Protein AF-0000000083658016 (afdb_homodimer)

Sequence (386 aa):
SELGPEDTSKNIVEIIFHSSWLKKQSPVCKIDRILKVHNTQKTITKFEEYRDSIKAKATNLSKKHPRCIADGNELLRFHCTTFVCSLGLNGSSNLCNSTSQCNVCSIIKHGFKLSGGDGILTTATSGKAHDKASSVLEVSGCESDERRAMLVCRVIAGRVKKNMEGGSNGVEECDSVSAGDVGAYSNLDELYVSELGPEDTSKNIVEIIFHSSWLKKQSPVCKIDRILKVHNTQKTITKFEEYRDSIKAKATNLSKKHPRCIADGNELLRFHCTTFVCSLGLNGSSNLCNSTSQCNVCSIIKHGFKLSGGDGILTTATSGKAHDKASSVLEVSGCESDERRAMLVCRVIAGRVKKNMEGGSNGVEECDSVSAGDVGAYSNLDELYV

Solvent-accessible surface area (backbone atoms only — not comparable to full-atom values): 21891 Å² total; per-residue (Å²): 74,75,57,50,93,84,36,65,46,45,54,52,51,52,32,56,42,61,63,29,27,82,63,83,61,73,72,60,87,78,81,89,80,52,69,50,83,83,73,51,70,67,57,51,50,52,51,51,51,50,32,51,51,38,18,54,53,33,65,71,40,88,72,78,44,46,52,19,47,71,57,6,32,42,39,72,29,19,38,36,47,40,42,72,72,63,61,59,50,94,74,34,69,62,73,68,86,55,45,89,73,14,49,52,43,25,33,74,76,68,41,83,70,71,66,89,80,64,36,46,72,31,15,61,24,42,34,57,18,48,51,54,35,50,53,52,33,58,73,67,65,49,66,91,80,63,47,71,45,78,41,81,38,84,38,67,35,37,49,68,37,63,58,81,62,69,75,71,73,82,85,68,86,56,54,19,38,27,46,75,69,78,55,100,46,62,89,60,30,28,35,22,68,74,75,56,49,92,84,35,66,49,46,55,52,50,51,33,54,43,62,63,29,27,81,63,83,61,75,73,59,88,77,82,88,77,54,69,49,82,80,72,51,69,66,58,52,50,52,52,53,51,50,33,51,51,38,18,54,52,32,64,72,38,87,70,77,42,47,52,18,48,72,57,6,33,41,38,73,29,19,37,35,47,37,42,74,72,62,62,61,49,94,74,34,67,63,74,67,87,54,45,88,74,15,50,49,45,24,32,72,74,69,41,83,72,71,65,89,81,63,38,46,72,32,15,60,26,41,33,57,17,47,51,54,35,49,53,52,34,60,74,67,66,50,67,92,79,62,47,70,47,77,42,81,39,83,40,68,34,36,48,69,36,63,59,81,63,69,73,69,71,81,85,66,87,56,56,20,39,27,46,73,68,78,54,100,47,61,89,58,29,28,36,23,69

Organism: NCBI:txid97028

pLDDT: mean 83.49, std 14.96, range [39.44, 97.88]

Foldseek 3Di:
DWDDPPDPVVVVVVCQQQVQLLDPDPPGDDDPTDDDQDADPVVVVVVQVVLVVLLVVQVPDPDHDPCSVVGLVKDKWKAKEFADDCDPPPHDPDADDPLVRGVVSVCSVPNDDDDPPQADKTFSGNNVNVVVRVVVCVVVVHDPPTHMDMDTDIDNQRFEAEPPPPDPDDPPDGDKYAYDDCPSDHGRRMIGD/DWDDPPDPVVVVVVCQQQVQLLDPDPPGDDDPTDDDQDADPVVVVVVQVVLVVLLVVQVPDPDHDVCSVVGLVKDKWKAKEFADDCDPPPHDPDADDPLVRGVVSVCSVPNDDDDPPQADKTFSGNNVNVVVRVVVCVVVVHDPPTHMDMDTDIDNQRFEDEPPPPDPDDPPDGDKYAYDDCPSDHGRGMIGD

Radius of gyration: 21.98 Å; Cα contacts (8 Å, |Δi|>4): 604; chains: 2; bounding box: 58×62×52 Å

Nearest PDB structures (foldseek):
  5aeh-assembly1_A  TM=6.942E-01  e=2.282E-05  Homo sapiens
  7pox-assembly2_BBB  TM=7.183E-01  e=1.332E-04  Homo sapiens
  6shc-assembly1_A-2  TM=4.450E-01  e=8.343E+00  Homo sapiens
  2hz6-assembly1_A-2  TM=3.873E-01  e=6.424E+00  Homo sapiens
  5aeh-assembly1_A  TM=6.942E-01  e=1.751E-05  Homo sapiens

Structure (mmCIF, N/CA/C/O backbone):
data_AF-0000000083658016-model_v1
#
loop_
_entity.id
_entity.type
_entity.pdbx_description
1 polymer 'C2H2 zinc finger protein'
#
loop_
_atom_site.group_PDB
_atom_site.id
_atom_site.type_symbol
_atom_site.label_atom_id
_atom_site.label_alt_id
_atom_site.label_comp_id
_atom_site.label_asym_id
_atom_site.label_entity_id
_atom_site.label_seq_id
_atom_site.pdbx_PDB_ins_code
_atom_site.Cartn_x
_atom_site.Cartn_y
_atom_site.Cartn_z
_atom_site.occupancy
_atom_site.B_iso_or_equiv
_atom_site.auth_seq_id
_atom_site.auth_comp_id
_atom_site.auth_asym_id
_atom_site.auth_atom_id
_atom_site.pdbx_PDB_model_num
ATOM 1 N N . SER A 1 1 ? 0.602 -4.059 -20.188 1 93.69 1 SER A N 1
ATOM 2 C CA . SER A 1 1 ? 1.476 -2.98 -20.641 1 93.69 1 SER A CA 1
ATOM 3 C C . SER A 1 1 ? 2.488 -2.602 -19.562 1 93.69 1 SER A C 1
ATOM 5 O O . SER A 1 1 ? 2.174 -2.623 -18.375 1 93.69 1 SER A O 1
ATOM 7 N N . GLU A 1 2 ? 3.658 -2.24 -20.016 1 93.88 2 GLU A N 1
ATOM 8 C CA . GLU A 1 2 ? 4.699 -1.854 -19.078 1 93.88 2 GLU A CA 1
ATOM 9 C C . GLU A 1 2 ? 4.48 -0.433 -18.562 1 93.88 2 GLU A C 1
ATOM 11 O O . GLU A 1 2 ? 4.148 0.467 -19.344 1 93.88 2 GLU A O 1
ATOM 16 N N . LEU A 1 3 ? 4.566 -0.268 -17.219 1 93.75 3 LEU A N 1
ATOM 17 C CA . LEU A 1 3 ? 4.441 1.057 -16.625 1 93.75 3 LEU A CA 1
ATOM 18 C C . LEU A 1 3 ? 5.75 1.835 -16.75 1 93.75 3 LEU A C 1
ATOM 20 O O . LEU A 1 3 ? 6.824 1.304 -16.453 1 93.75 3 LEU A O 1
ATOM 24 N N . GLY A 1 4 ? 5.613 3.074 -17.172 1 91.62 4 GLY A N 1
ATOM 25 C CA . GLY A 1 4 ? 6.785 3.922 -17.328 1 91.62 4 GLY A CA 1
ATOM 26 C C . GLY A 1 4 ? 7.129 4.691 -16.062 1 91.62 4 GLY A C 1
ATOM 27 O O . GLY A 1 4 ? 6.363 4.691 -15.102 1 91.62 4 GLY A O 1
ATOM 28 N N . PRO A 1 5 ? 8.273 5.344 -16.078 1 87.62 5 PRO A N 1
ATOM 29 C CA . PRO A 1 5 ? 8.742 6.074 -14.906 1 87.62 5 PRO A CA 1
ATOM 30 C C . PRO A 1 5 ? 7.801 7.203 -14.5 1 87.62 5 PRO A C 1
ATOM 32 O O . PRO A 1 5 ? 7.801 7.625 -13.336 1 87.62 5 PRO A O 1
ATOM 35 N N . GLU A 1 6 ? 6.973 7.645 -15.359 1 86.62 6 GLU A N 1
ATOM 36 C CA . GLU A 1 6 ? 6.082 8.766 -15.07 1 86.62 6 GLU A CA 1
ATOM 37 C C . GLU A 1 6 ? 4.762 8.289 -14.469 1 86.62 6 GLU A C 1
ATOM 39 O O . GLU A 1 6 ? 3.959 9.102 -14 1 86.62 6 GLU A O 1
ATOM 44 N N . ASP A 1 7 ? 4.578 7.027 -14.516 1 89.69 7 ASP A N 1
ATOM 45 C CA . ASP A 1 7 ? 3.326 6.473 -14.008 1 89.69 7 ASP A CA 1
ATOM 46 C C . ASP A 1 7 ? 3.32 6.43 -12.484 1 89.69 7 ASP A C 1
ATOM 48 O O . ASP A 1 7 ? 4.195 5.82 -11.875 1 89.69 7 ASP A O 1
ATOM 52 N N . THR A 1 8 ? 2.314 6.992 -11.906 1 90.38 8 THR A N 1
ATOM 53 C CA . THR A 1 8 ? 2.164 7.039 -10.453 1 90.38 8 THR A CA 1
ATOM 54 C C . THR A 1 8 ? 2.021 5.633 -9.883 1 90.38 8 THR A C 1
ATOM 56 O O . THR A 1 8 ? 2.557 5.336 -8.812 1 90.38 8 THR A O 1
ATOM 59 N N . SER A 1 9 ? 1.348 4.852 -10.617 1 93 9 SER A N 1
ATOM 60 C CA . SER A 1 9 ? 1.136 3.486 -10.148 1 93 9 SER A CA 1
ATOM 61 C C . SER A 1 9 ? 2.457 2.732 -10.023 1 93 9 SER A C 1
ATOM 63 O O . SER A 1 9 ? 2.627 1.913 -9.125 1 93 9 SER A O 1
ATOM 65 N N . LYS A 1 10 ? 3.354 2.996 -10.938 1 94.69 10 LYS A N 1
ATOM 66 C CA . LYS A 1 10 ? 4.652 2.332 -10.875 1 94.69 10 LYS A CA 1
ATOM 67 C C . LYS A 1 10 ? 5.371 2.65 -9.562 1 94.69 10 LYS A C 1
ATOM 69 O O . LYS A 1 10 ? 5.84 1.744 -8.875 1 94.69 10 LYS A O 1
ATOM 74 N N . ASN A 1 11 ? 5.383 3.887 -9.219 1 92.88 11 ASN A N 1
ATOM 75 C CA . ASN A 1 11 ? 6.051 4.324 -8 1 92.88 11 ASN A CA 1
ATOM 76 C C . ASN A 1 11 ? 5.41 3.701 -6.758 1 92.88 11 ASN A C 1
ATOM 78 O O . ASN A 1 11 ? 6.113 3.191 -5.883 1 92.88 11 ASN A O 1
ATOM 82 N N . ILE A 1 12 ? 4.172 3.766 -6.73 1 94.31 12 ILE A N 1
ATOM 83 C CA . ILE A 1 12 ? 3.455 3.264 -5.562 1 94.31 12 ILE A CA 1
ATOM 84 C C . ILE A 1 12 ? 3.717 1.769 -5.402 1 94.31 12 ILE A C 1
ATOM 86 O O . ILE A 1 12 ? 4.031 1.303 -4.305 1 94.31 12 ILE A O 1
ATOM 90 N N . VAL A 1 13 ? 3.625 1.026 -6.473 1 95.31 13 VAL A N 1
ATOM 91 C CA . VAL A 1 13 ? 3.818 -0.419 -6.422 1 95.31 13 VAL A CA 1
ATOM 92 C C . VAL A 1 13 ? 5.254 -0.735 -6.008 1 95.31 13 VAL A C 1
ATOM 94 O O . VAL A 1 13 ? 5.492 -1.65 -5.219 1 95.31 13 VAL A O 1
ATOM 97 N N . GLU A 1 14 ? 6.215 0.01 -6.523 1 95.19 14 GLU A N 1
ATOM 98 C CA . GLU A 1 14 ? 7.613 -0.185 -6.148 1 95.19 14 GLU A CA 1
ATOM 99 C C . GLU A 1 14 ? 7.812 0.01 -4.648 1 95.19 14 GLU A C 1
ATOM 101 O O . GLU A 1 14 ? 8.461 -0.806 -3.99 1 95.19 14 GLU A O 1
ATOM 106 N N . ILE A 1 15 ? 7.25 0.998 -4.141 1 93.12 15 ILE A N 1
ATOM 107 C CA . ILE A 1 15 ? 7.402 1.306 -2.723 1 93.12 15 ILE A CA 1
ATOM 108 C C . ILE A 1 15 ? 6.742 0.215 -1.882 1 93.12 15 ILE A C 1
ATOM 110 O O . ILE A 1 15 ? 7.324 -0.265 -0.907 1 93.12 15 ILE A O 1
ATOM 114 N N . ILE A 1 16 ? 5.559 -0.122 -2.232 1 92.19 16 ILE A N 1
ATOM 115 C CA . ILE A 1 16 ? 4.844 -1.143 -1.476 1 92.19 16 ILE A CA 1
ATOM 116 C C . ILE A 1 16 ? 5.637 -2.447 -1.492 1 92.19 16 ILE A C 1
ATOM 118 O O . ILE A 1 16 ? 5.758 -3.121 -0.466 1 92.19 16 ILE A O 1
ATOM 122 N N . PHE A 1 17 ? 6.148 -2.809 -2.645 1 93 17 PHE A N 1
ATOM 123 C CA . PHE A 1 17 ? 6.941 -4.027 -2.777 1 93 17 PHE A CA 1
ATOM 124 C C . PHE A 1 17 ? 8.156 -3.98 -1.862 1 93 17 PHE A C 1
ATOM 126 O O . PHE A 1 17 ? 8.391 -4.902 -1.076 1 93 17 PHE A O 1
ATOM 133 N N . HIS A 1 18 ? 8.93 -2.934 -1.883 1 91.44 18 HIS A N 1
ATOM 134 C CA . HIS A 1 18 ? 10.172 -2.828 -1.127 1 91.44 18 HIS A CA 1
ATOM 135 C C . HIS A 1 18 ? 9.898 -2.695 0.368 1 91.44 18 HIS A C 1
ATOM 137 O O . HIS A 1 18 ? 10.594 -3.301 1.187 1 91.44 18 HIS A O 1
ATOM 143 N N . SER A 1 19 ? 8.922 -1.98 0.679 1 87.56 19 SER A N 1
ATOM 144 C CA . SER A 1 19 ? 8.633 -1.755 2.092 1 87.56 19 SER A CA 1
ATOM 145 C C . SER A 1 19 ? 8.086 -3.016 2.754 1 87.56 19 SER A C 1
ATOM 147 O O . SER A 1 19 ? 8.156 -3.164 3.975 1 87.56 19 SER A O 1
ATOM 149 N N . SER A 1 20 ? 7.543 -3.898 1.973 1 86.94 20 SER A N 1
ATOM 150 C CA . SER A 1 20 ? 6.973 -5.113 2.549 1 86.94 20 SER A CA 1
ATOM 151 C C . SER A 1 20 ? 7.887 -6.312 2.33 1 86.94 20 SER A C 1
ATOM 153 O O . SER A 1 20 ? 7.52 -7.445 2.639 1 86.94 20 SER A O 1
ATOM 155 N N . TRP A 1 21 ? 9.008 -6.125 1.763 1 86.31 21 TRP A N 1
ATOM 156 C CA . TRP A 1 21 ? 9.961 -7.207 1.552 1 86.31 21 TRP A CA 1
ATOM 157 C C . TRP A 1 21 ? 10.414 -7.801 2.881 1 86.31 21 TRP A C 1
ATOM 159 O O . TRP A 1 21 ? 10.383 -9.023 3.066 1 86.31 21 TRP A O 1
ATOM 169 N N . LEU A 1 22 ? 10.727 -7.059 3.969 1 76.31 22 LEU A N 1
ATOM 170 C CA . LEU A 1 22 ? 11.016 -7.34 5.371 1 76.31 22 LEU A CA 1
ATOM 171 C C . LEU A 1 22 ? 12.164 -8.336 5.5 1 76.31 22 LEU A C 1
ATOM 173 O O . LEU A 1 22 ? 12.547 -8.711 6.609 1 76.31 22 LEU A O 1
ATOM 177 N N . LYS A 1 23 ? 12.641 -8.805 4.391 1 74.38 23 LYS A N 1
ATOM 178 C CA . LYS A 1 23 ? 13.773 -9.727 4.441 1 74.38 23 LYS A CA 1
ATOM 179 C C . LYS A 1 23 ? 15.078 -8.984 4.727 1 74.38 23 LYS A C 1
ATOM 181 O O . LYS A 1 23 ? 15.273 -7.863 4.25 1 74.38 23 LYS A O 1
ATOM 186 N N . LYS A 1 24 ? 15.867 -9.562 5.566 1 65.88 24 LYS A N 1
ATOM 187 C CA . LYS A 1 24 ? 17.094 -8.938 6.039 1 65.88 24 LYS A CA 1
ATOM 188 C C . LYS A 1 24 ? 18.25 -9.172 5.062 1 65.88 24 LYS A C 1
ATOM 190 O O . LYS A 1 24 ? 19.281 -8.508 5.137 1 65.88 24 LYS A O 1
ATOM 195 N N . GLN A 1 25 ? 17.953 -9.977 4.086 1 67.62 25 GLN A N 1
ATOM 196 C CA . GLN A 1 25 ? 19.047 -10.312 3.195 1 67.62 25 GLN A CA 1
ATOM 197 C C . GLN A 1 25 ? 19.391 -9.148 2.273 1 67.62 25 GLN A C 1
ATOM 199 O O . GLN A 1 25 ? 18.516 -8.359 1.908 1 67.62 25 GLN A O 1
ATOM 204 N N . SER A 1 26 ? 20.672 -8.883 2.082 1 68.19 26 SER A N 1
ATOM 205 C CA . SER A 1 26 ? 21.234 -7.906 1.156 1 68.19 26 SER A CA 1
ATOM 206 C C . SER A 1 26 ? 21.828 -8.586 -0.08 1 68.19 26 SER A C 1
ATOM 208 O O . SER A 1 26 ? 22.453 -9.641 0.023 1 68.19 26 SER A O 1
ATOM 210 N N . PRO A 1 27 ? 21.516 -8.039 -1.287 1 75.81 27 PRO A N 1
ATOM 211 C CA . PRO A 1 27 ? 20.734 -6.84 -1.596 1 75.81 27 PRO A CA 1
ATOM 212 C C . PRO A 1 27 ? 19.234 -7.105 -1.618 1 75.81 27 PRO A C 1
ATOM 214 O O . PRO A 1 27 ? 18.812 -8.258 -1.755 1 75.81 27 PRO A O 1
ATOM 217 N N . VAL A 1 28 ? 18.578 -5.98 -1.448 1 81.62 28 VAL A N 1
ATOM 218 C CA . VAL A 1 28 ? 17.125 -6.051 -1.588 1 81.62 28 VAL A CA 1
ATOM 219 C C . VAL A 1 28 ? 16.766 -6.449 -3.018 1 81.62 28 VAL A C 1
ATOM 221 O O . VAL A 1 28 ? 17.438 -6.031 -3.971 1 81.62 28 VAL A O 1
ATOM 224 N N . CYS A 1 29 ? 15.852 -7.223 -3.131 1 86 29 CYS A N 1
ATOM 225 C CA . CYS A 1 29 ? 15.367 -7.648 -4.441 1 86 29 CYS A CA 1
ATOM 226 C C . CYS A 1 29 ? 15.078 -6.445 -5.332 1 86 29 CYS A C 1
ATOM 228 O O . CYS A 1 29 ? 14.406 -5.504 -4.906 1 86 29 CYS A O 1
ATOM 230 N N . LYS A 1 30 ? 15.641 -6.508 -6.496 1 87.94 30 LYS A N 1
ATOM 231 C CA . LYS A 1 30 ? 15.438 -5.422 -7.449 1 87.94 30 LYS A CA 1
ATOM 232 C C . LYS A 1 30 ? 14.289 -5.738 -8.406 1 87.94 30 LYS A C 1
ATOM 234 O O . LYS A 1 30 ? 14.164 -6.867 -8.875 1 87.94 30 LYS A O 1
ATOM 239 N N . ILE A 1 31 ? 13.508 -4.758 -8.672 1 92.62 31 ILE A N 1
ATOM 240 C CA . ILE A 1 31 ? 12.43 -4.887 -9.641 1 92.62 31 ILE A CA 1
ATOM 241 C C . ILE A 1 31 ? 12.938 -4.551 -11.039 1 92.62 31 ILE A C 1
ATOM 243 O O . ILE A 1 31 ? 13.438 -3.449 -11.273 1 92.62 31 ILE A O 1
ATOM 247 N N . ASP A 1 32 ? 12.836 -5.504 -11.93 1 92.62 32 ASP A N 1
ATOM 248 C CA . ASP A 1 32 ? 13.289 -5.289 -13.297 1 92.62 32 ASP A CA 1
ATOM 249 C C . ASP A 1 32 ? 12.273 -4.457 -14.086 1 92.62 32 ASP A C 1
ATOM 251 O O . ASP A 1 32 ? 12.648 -3.514 -14.781 1 92.62 32 ASP A O 1
ATOM 255 N N . ARG A 1 33 ? 11.008 -4.887 -13.992 1 94.44 33 ARG A N 1
ATOM 256 C CA . ARG A 1 33 ? 9.93 -4.199 -14.688 1 94.44 33 ARG A CA 1
ATOM 257 C C . ARG A 1 33 ? 8.594 -4.418 -13.977 1 94.44 33 ARG A C 1
ATOM 259 O O . ARG A 1 33 ? 8.43 -5.387 -13.234 1 94.44 33 ARG A O 1
ATOM 266 N N . ILE A 1 34 ? 7.781 -3.453 -14.227 1 96.12 34 ILE A N 1
ATOM 267 C CA . ILE A 1 34 ? 6.422 -3.559 -13.703 1 96.12 34 ILE A CA 1
ATOM 268 C C . ILE A 1 34 ? 5.422 -3.473 -14.859 1 96.12 34 ILE A C 1
ATOM 270 O O . ILE A 1 34 ? 5.43 -2.506 -15.625 1 96.12 34 ILE A O 1
ATOM 274 N N . LEU A 1 35 ? 4.617 -4.5 -14.977 1 96.31 35 LEU A N 1
ATOM 275 C CA . LEU A 1 35 ? 3.609 -4.578 -16.031 1 96.31 35 LEU A CA 1
ATOM 276 C C . LEU A 1 35 ? 2.205 -4.469 -15.445 1 96.31 35 LEU A C 1
ATOM 278 O O . LEU A 1 35 ? 1.926 -5.027 -14.383 1 96.31 35 LEU A O 1
ATOM 282 N N . LYS A 1 36 ? 1.372 -3.723 -16.125 1 95.56 36 LYS A N 1
ATOM 283 C CA . LYS A 1 36 ? -0.044 -3.656 -15.781 1 95.56 36 LYS A CA 1
ATOM 284 C C . LYS A 1 36 ? -0.845 -4.719 -16.531 1 95.56 36 LYS A C 1
ATOM 286 O O . LYS A 1 36 ? -0.749 -4.832 -17.75 1 95.56 36 LYS A O 1
ATOM 291 N N . VAL A 1 37 ? -1.566 -5.469 -15.766 1 95.75 37 VAL A N 1
ATOM 292 C CA . VAL A 1 37 ? -2.447 -6.465 -16.359 1 95.75 37 VAL A CA 1
ATOM 293 C C . VAL A 1 37 ? -3.787 -5.824 -16.719 1 95.75 37 VAL A C 1
ATOM 295 O O . VAL A 1 37 ? -4.441 -5.219 -15.859 1 95.75 37 VAL A O 1
ATOM 298 N N . HIS A 1 38 ? -4.137 -5.898 -17.922 1 94.12 38 HIS A N 1
ATOM 299 C CA . HIS A 1 38 ? -5.453 -5.453 -18.375 1 94.12 38 HIS A CA 1
ATOM 300 C C . HIS A 1 38 ? -6.453 -6.602 -18.391 1 94.12 38 HIS A C 1
ATOM 302 O O . HIS A 1 38 ? -6.52 -7.367 -19.344 1 94.12 38 HIS A O 1
ATOM 308 N N . ASN A 1 39 ? -7.238 -6.629 -17.344 1 92.62 39 ASN A N 1
ATOM 309 C CA . ASN A 1 39 ? -8.219 -7.699 -17.203 1 92.62 39 ASN A CA 1
ATOM 310 C C . ASN A 1 39 ? -9.359 -7.543 -18.219 1 92.62 39 ASN A C 1
ATOM 312 O O . ASN A 1 39 ? -9.734 -6.426 -18.562 1 92.62 39 ASN A O 1
ATOM 316 N N . THR A 1 40 ? -9.828 -8.672 -18.641 1 93.56 40 THR A N 1
ATOM 317 C CA . THR A 1 40 ? -11.023 -8.625 -19.484 1 93.56 40 THR A CA 1
ATOM 318 C C . THR A 1 40 ? -12.219 -8.094 -18.703 1 93.56 40 THR A C 1
ATOM 320 O O . THR A 1 40 ? -12.242 -8.164 -17.469 1 93.56 40 THR A O 1
ATOM 323 N N . GLN A 1 41 ? -13.211 -7.617 -19.484 1 93.75 41 GLN A N 1
ATOM 324 C CA . GLN A 1 41 ? -14.43 -7.137 -18.844 1 93.75 41 GLN A CA 1
ATOM 325 C C . GLN A 1 41 ? -15.133 -8.258 -18.078 1 93.75 41 GLN A C 1
ATOM 327 O O . GLN A 1 41 ? -15.719 -8.023 -17.016 1 93.75 41 GLN A O 1
ATOM 332 N N . LYS A 1 42 ? -15.062 -9.383 -18.625 1 94.88 42 LYS A N 1
ATOM 333 C CA . LYS A 1 42 ? -15.656 -10.539 -17.969 1 94.88 42 LYS A CA 1
ATOM 334 C C . LYS A 1 42 ? -15.039 -10.781 -16.594 1 94.88 42 LYS A C 1
ATOM 336 O O . LYS A 1 42 ? -15.75 -10.992 -15.609 1 94.88 42 LYS A O 1
ATOM 341 N N . THR A 1 43 ? -13.734 -10.766 -16.516 1 92.94 43 THR A N 1
ATOM 342 C CA . THR A 1 43 ? -13.016 -10.969 -15.258 1 92.94 43 THR A CA 1
ATOM 343 C C . THR A 1 43 ? -13.359 -9.875 -14.25 1 92.94 43 THR A C 1
ATOM 345 O O . THR A 1 43 ? -13.602 -10.156 -13.078 1 92.94 43 THR A O 1
ATOM 348 N N . ILE A 1 44 ? -13.422 -8.672 -14.727 1 93.81 44 ILE A N 1
ATOM 349 C CA . ILE A 1 44 ? -13.734 -7.531 -13.867 1 93.81 44 ILE A CA 1
ATOM 350 C C . ILE A 1 44 ? -15.141 -7.676 -13.305 1 93.81 44 ILE A C 1
ATOM 352 O O . ILE A 1 44 ? -15.359 -7.477 -12.102 1 93.81 44 ILE A O 1
ATOM 356 N N . THR A 1 45 ? -16.078 -8.047 -14.133 1 96.12 45 THR A N 1
ATOM 357 C CA . THR A 1 45 ? -17.469 -8.211 -13.719 1 96.12 45 THR A CA 1
ATOM 358 C C . THR A 1 45 ? -17.594 -9.297 -12.656 1 96.12 45 THR A C 1
ATOM 360 O O . THR A 1 45 ? -18.281 -9.109 -11.648 1 96.12 45 THR A O 1
ATOM 363 N N . LYS A 1 46 ? -16.891 -10.391 -12.828 1 94.75 46 LYS A N 1
ATOM 364 C CA . LYS A 1 46 ? -16.922 -11.469 -11.844 1 94.75 46 LYS A CA 1
ATOM 365 C C . LYS A 1 46 ? -16.359 -11.016 -10.508 1 94.75 46 LYS A C 1
ATOM 367 O O . LYS A 1 46 ? -16.891 -11.359 -9.453 1 94.75 46 LYS A O 1
ATOM 372 N N . PHE A 1 47 ? -15.336 -10.32 -10.617 1 94.88 47 PHE A N 1
ATOM 373 C CA . PHE A 1 47 ? -14.711 -9.781 -9.414 1 94.88 47 PHE A CA 1
ATOM 374 C C . PHE A 1 47 ? -15.672 -8.867 -8.664 1 94.88 47 PHE A C 1
ATOM 376 O O . PHE A 1 47 ? -15.852 -9 -7.453 1 94.88 47 PHE A O 1
ATOM 383 N N . GLU A 1 48 ? -16.266 -7.957 -9.344 1 96.62 48 GLU A N 1
ATOM 384 C CA . GLU A 1 48 ? -17.188 -6.992 -8.75 1 96.62 48 GLU A CA 1
ATOM 385 C C . GLU A 1 48 ? -18.438 -7.68 -8.219 1 96.62 48 GLU A C 1
ATOM 387 O O . GLU A 1 48 ? -18.969 -7.297 -7.172 1 96.62 48 GLU A O 1
ATOM 392 N N 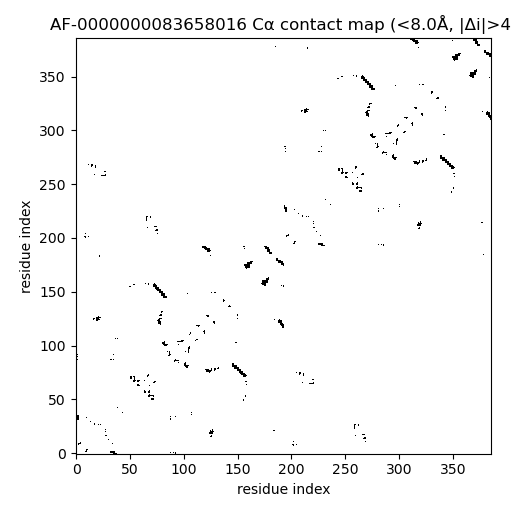. GLU A 1 49 ? -18.922 -8.664 -8.922 1 97.62 49 GLU A N 1
ATOM 393 C CA . GLU A 1 49 ? -20.062 -9.43 -8.453 1 97.62 49 GLU A CA 1
ATOM 394 C C . GLU A 1 49 ? -19.75 -10.148 -7.145 1 97.62 49 GLU A C 1
ATOM 396 O O . GLU A 1 49 ? -20.594 -10.188 -6.238 1 97.62 49 GLU A O 1
ATOM 401 N N . TYR A 1 50 ? -18.625 -10.734 -7.086 1 96 50 TYR A N 1
ATOM 402 C CA . TYR A 1 50 ? -18.219 -11.391 -5.848 1 96 50 TYR A CA 1
ATOM 403 C C . TYR A 1 50 ? -18.125 -10.391 -4.707 1 96 50 TYR A C 1
ATOM 405 O O . TYR A 1 50 ? -18.609 -10.648 -3.6 1 96 50 TYR A O 1
ATOM 413 N N . ARG A 1 51 ? -17.5 -9.305 -4.969 1 97.25 51 ARG A N 1
ATOM 414 C CA . ARG A 1 51 ? -17.422 -8.242 -3.971 1 97.25 51 ARG A CA 1
ATOM 415 C C . ARG A 1 51 ? -18.812 -7.863 -3.463 1 97.25 51 ARG A C 1
ATOM 417 O O . ARG A 1 51 ? -19.047 -7.789 -2.252 1 97.25 51 ARG A O 1
ATOM 424 N N . ASP A 1 52 ? -19.734 -7.648 -4.359 1 97.88 52 ASP A N 1
ATOM 425 C CA . ASP A 1 52 ? -21.094 -7.242 -4.004 1 97.88 52 ASP A CA 1
ATOM 426 C C . ASP A 1 52 ? -21.797 -8.336 -3.199 1 97.88 52 ASP A C 1
ATOM 428 O O . ASP A 1 52 ? -22.594 -8.031 -2.303 1 97.88 52 ASP A O 1
ATOM 432 N N . SER A 1 53 ? -21.516 -9.531 -3.555 1 97.75 53 SER A N 1
ATOM 433 C CA . SER A 1 53 ? -22.109 -10.633 -2.803 1 97.75 53 SER A CA 1
ATOM 434 C C . SER A 1 53 ? -21.609 -10.648 -1.362 1 97.75 53 SER A C 1
ATOM 436 O O . SER A 1 53 ? -22.375 -10.922 -0.437 1 97.75 53 SER A O 1
ATOM 438 N N . ILE A 1 54 ? -20.344 -10.391 -1.165 1 96.38 54 ILE A N 1
ATOM 439 C CA . ILE A 1 54 ? -19.75 -10.336 0.168 1 96.38 54 ILE A CA 1
ATOM 440 C C . ILE A 1 54 ? -20.359 -9.18 0.958 1 96.38 54 ILE A C 1
ATOM 442 O O . ILE A 1 54 ? -20.703 -9.336 2.133 1 96.38 54 ILE A O 1
ATOM 446 N N . LYS A 1 55 ? -20.516 -8.047 0.329 1 96.31 55 LYS A N 1
ATOM 447 C CA . LYS A 1 55 ? -21.125 -6.891 0.973 1 96.31 55 LYS A CA 1
ATOM 448 C C . LYS A 1 55 ? -22.562 -7.203 1.421 1 96.31 55 LYS A C 1
ATOM 450 O O . LYS A 1 55 ? -22.953 -6.871 2.541 1 96.31 55 LYS A O 1
ATOM 455 N N . ALA A 1 56 ? -23.328 -7.797 0.583 1 96.94 56 ALA A N 1
ATOM 456 C CA . ALA A 1 56 ? -24.719 -8.141 0.878 1 96.94 56 ALA A CA 1
ATOM 457 C C . ALA A 1 56 ? -24.797 -9.109 2.057 1 96.94 56 ALA A C 1
ATOM 459 O O . ALA A 1 56 ? -25.625 -8.93 2.955 1 96.94 56 ALA A O 1
ATOM 460 N N . LYS A 1 57 ? -23.953 -10.078 2.035 1 94.69 57 LYS A N 1
ATOM 461 C CA . LYS A 1 57 ? -23.922 -11.047 3.129 1 94.69 57 LYS A CA 1
ATOM 462 C C . LYS A 1 57 ? -23.609 -10.367 4.457 1 94.69 57 LYS A C 1
ATOM 464 O O . LYS A 1 57 ? -24.234 -10.641 5.473 1 94.69 57 LYS A O 1
ATOM 469 N N . ALA A 1 58 ? -22.641 -9.516 4.426 1 92.62 58 ALA A N 1
ATOM 470 C CA . ALA A 1 58 ? -22.203 -8.844 5.641 1 92.62 58 ALA A CA 1
ATOM 471 C C . ALA A 1 58 ? -23.281 -7.922 6.184 1 92.62 58 ALA A C 1
ATOM 473 O O . ALA A 1 58 ? -23.438 -7.777 7.398 1 92.62 58 ALA A O 1
ATOM 474 N N . THR A 1 59 ? -24 -7.309 5.273 1 92.88 59 THR A N 1
ATOM 475 C CA . THR A 1 59 ? -25.062 -6.395 5.656 1 92.88 59 THR A CA 1
ATOM 476 C C . THR A 1 59 ? -26.188 -7.137 6.383 1 92.88 59 THR A C 1
ATOM 478 O O . THR A 1 59 ? -26.828 -6.586 7.277 1 92.88 59 THR A O 1
ATOM 481 N N . ASN A 1 60 ? -26.375 -8.375 6.117 1 93.31 60 ASN A N 1
ATOM 482 C CA . ASN A 1 60 ? -27.484 -9.164 6.645 1 93.31 60 ASN A CA 1
ATOM 483 C C . ASN A 1 60 ? -27.094 -9.906 7.918 1 93.31 60 ASN A C 1
ATOM 485 O O . ASN A 1 60 ? -27.938 -10.516 8.57 1 93.31 60 ASN A O 1
ATOM 489 N N . LEU A 1 61 ? -25.906 -9.867 8.258 1 90.31 61 LEU A N 1
ATOM 490 C CA . LEU A 1 61 ? -25.438 -10.539 9.469 1 90.31 61 LEU A CA 1
ATOM 491 C C . LEU A 1 61 ? -25.703 -9.672 10.703 1 90.31 61 LEU A C 1
ATOM 493 O O . LEU A 1 61 ? -25.703 -8.445 10.617 1 90.31 61 LEU A O 1
ATOM 497 N N . SER A 1 62 ? -25.906 -10.359 11.828 1 88.75 62 SER A N 1
ATOM 498 C CA . SER A 1 62 ? -26.125 -9.664 13.094 1 88.75 62 SER A CA 1
ATOM 499 C C . SER A 1 62 ? -24.875 -8.922 13.547 1 88.75 62 SER A C 1
ATOM 501 O O . SER A 1 62 ? -24.953 -7.77 13.969 1 88.75 62 SER A O 1
ATOM 503 N N . LYS A 1 63 ? -23.812 -9.773 13.477 1 87.12 63 LYS A N 1
ATOM 504 C CA . LYS A 1 63 ? -22.531 -9.141 13.781 1 87.12 63 LYS A CA 1
ATOM 505 C C . LYS A 1 63 ? -22.031 -8.312 12.602 1 87.12 63 LYS A C 1
ATOM 507 O O . LYS A 1 63 ? -21.859 -8.836 11.5 1 87.12 63 LYS A O 1
ATOM 512 N N . LYS A 1 64 ? -21.766 -7.078 12.836 1 87.38 64 LYS A N 1
ATOM 513 C CA . LYS A 1 64 ? -21.391 -6.188 11.75 1 87.38 64 LYS A CA 1
ATOM 514 C C . LYS A 1 64 ? -19.875 -6.219 11.516 1 87.38 64 LYS A C 1
ATOM 516 O O . LYS A 1 64 ? -19.094 -6.27 12.469 1 87.38 64 LYS A O 1
ATOM 521 N N . HIS A 1 65 ? -19.531 -6.242 10.281 1 88.31 65 HIS A N 1
ATOM 522 C CA . HIS A 1 65 ? -18.172 -6.137 9.789 1 88.31 65 HIS A CA 1
ATOM 523 C C . HIS A 1 65 ? -18.016 -4.938 8.859 1 88.31 65 HIS A C 1
ATOM 525 O O . HIS A 1 65 ? -18.203 -5.062 7.645 1 88.31 65 HIS A O 1
ATOM 531 N N . PRO A 1 66 ? -17.609 -3.863 9.367 1 89.69 66 PRO A N 1
ATOM 532 C CA . PRO A 1 66 ? -17.641 -2.604 8.625 1 89.69 66 PRO A CA 1
ATOM 533 C C . PRO A 1 66 ? -16.844 -2.678 7.32 1 89.69 66 PRO A C 1
ATOM 535 O O . PRO A 1 66 ? -17.297 -2.166 6.289 1 89.69 66 PRO A O 1
ATOM 538 N N . ARG A 1 67 ? -15.734 -3.248 7.348 1 90.31 67 ARG A N 1
ATOM 539 C CA . ARG A 1 67 ? -14.906 -3.342 6.148 1 90.31 67 ARG A CA 1
ATOM 540 C C . ARG A 1 67 ? -15.578 -4.207 5.086 1 90.31 67 ARG A C 1
ATOM 542 O O . ARG A 1 67 ? -15.5 -3.906 3.893 1 90.31 67 ARG A O 1
ATOM 549 N N . CYS A 1 68 ? -16.203 -5.258 5.531 1 92.31 68 CYS A N 1
ATOM 550 C CA . CYS A 1 68 ? -16.922 -6.113 4.586 1 92.31 68 CYS A CA 1
ATOM 551 C C . CYS A 1 68 ? -18.078 -5.363 3.945 1 92.31 68 CYS A C 1
ATOM 553 O O . CYS A 1 68 ? -18.312 -5.477 2.74 1 92.31 68 CYS A O 1
ATOM 555 N N . ILE A 1 69 ? -18.75 -4.641 4.727 1 93.31 69 ILE A N 1
ATOM 556 C CA . ILE A 1 69 ? -19.906 -3.887 4.258 1 93.31 69 ILE A CA 1
ATOM 557 C C . ILE A 1 69 ? -19.453 -2.791 3.295 1 93.31 69 ILE A C 1
ATOM 559 O O . ILE A 1 69 ? -20.141 -2.506 2.305 1 93.31 69 ILE A O 1
ATOM 563 N N . ALA A 1 70 ? -18.328 -2.227 3.547 1 91.75 70 ALA A N 1
ATOM 564 C CA . ALA A 1 70 ? -17.859 -1.068 2.791 1 91.75 70 ALA A CA 1
ATOM 565 C C . ALA A 1 70 ? -17.344 -1.484 1.417 1 91.75 70 ALA A C 1
ATOM 567 O O . ALA A 1 70 ? -17.672 -0.86 0.406 1 91.75 70 ALA A O 1
ATOM 568 N N . ASP A 1 71 ? -16.547 -2.525 1.401 1 93.81 71 ASP A N 1
ATOM 569 C CA . ASP A 1 71 ? -15.914 -2.848 0.128 1 93.81 71 ASP A CA 1
ATOM 570 C C . ASP A 1 71 ? -15.578 -4.336 0.04 1 93.81 71 ASP A C 1
ATOM 572 O O . ASP A 1 71 ? -14.703 -4.734 -0.728 1 93.81 71 ASP A O 1
ATOM 576 N N . GLY A 1 72 ? -16.219 -5.141 0.87 1 94.62 72 GLY A N 1
ATOM 577 C CA . GLY A 1 72 ? -15.953 -6.57 0.858 1 94.62 72 GLY A CA 1
ATOM 578 C C . GLY A 1 72 ? -14.633 -6.938 1.507 1 94.62 72 GLY A C 1
ATOM 579 O O . GLY A 1 72 ? -14.094 -8.023 1.267 1 94.62 72 GLY A O 1
ATOM 580 N N . ASN A 1 73 ? -14.039 -5.965 2.248 1 91.5 73 ASN A N 1
ATOM 581 C CA . ASN A 1 73 ? -12.719 -6.168 2.836 1 91.5 73 ASN A CA 1
ATOM 582 C C . ASN A 1 73 ? -11.664 -6.43 1.767 1 91.5 73 ASN A C 1
ATOM 584 O O . ASN A 1 73 ? -10.914 -7.406 1.851 1 91.5 73 ASN A O 1
ATOM 588 N N . GLU A 1 74 ? -11.656 -5.508 0.828 1 93.88 74 GLU A N 1
ATOM 589 C CA . GLU A 1 74 ? -10.711 -5.605 -0.28 1 93.88 74 GLU A CA 1
ATOM 590 C C . GLU A 1 74 ? -9.289 -5.289 0.179 1 93.88 74 GLU A C 1
ATOM 592 O O . GLU A 1 74 ? -9.062 -4.305 0.883 1 93.88 74 GLU A O 1
ATOM 597 N N . LEU A 1 75 ? -8.359 -6.121 -0.24 1 92.19 75 LEU A N 1
ATOM 598 C CA . LEU A 1 75 ? -6.965 -6 0.153 1 92.19 75 LEU A CA 1
ATOM 599 C C . LEU A 1 75 ? -6.047 -6.062 -1.065 1 92.19 75 LEU A C 1
ATOM 601 O O . LEU A 1 75 ? -6.441 -6.574 -2.117 1 92.19 75 LEU A O 1
ATOM 605 N N . LEU A 1 76 ? -4.938 -5.441 -0.9 1 93 76 LEU A N 1
ATOM 606 C CA . LEU A 1 76 ? -3.836 -5.605 -1.841 1 93 76 LEU A CA 1
ATOM 607 C C . LEU A 1 76 ? -2.838 -6.641 -1.334 1 93 76 LEU A C 1
ATOM 609 O O . LEU A 1 76 ? -2.268 -6.48 -0.252 1 93 76 LEU A O 1
ATOM 613 N N . ARG A 1 77 ? -2.633 -7.707 -2.113 1 93.31 77 ARG A N 1
ATOM 614 C CA . ARG A 1 77 ? -1.826 -8.836 -1.652 1 93.31 77 ARG A CA 1
ATOM 615 C C . ARG A 1 77 ? -0.819 -9.258 -2.717 1 93.31 77 ARG A C 1
ATOM 617 O O . ARG A 1 77 ? -0.93 -8.852 -3.877 1 93.31 77 ARG A O 1
ATOM 624 N N . PHE A 1 78 ? 0.127 -10.055 -2.236 1 93.81 78 PHE A N 1
ATOM 625 C CA . PHE A 1 78 ? 1.174 -10.508 -3.143 1 93.81 78 PHE A CA 1
ATOM 626 C C . PHE A 1 78 ? 1.034 -12 -3.42 1 93.81 78 PHE A C 1
ATOM 628 O O . PHE A 1 78 ? 0.685 -12.773 -2.525 1 93.81 78 PHE A O 1
ATOM 635 N N . HIS A 1 79 ? 1.304 -12.398 -4.629 1 93.56 79 HIS A N 1
ATOM 636 C CA . HIS A 1 79 ? 1.459 -13.773 -5.07 1 93.56 79 HIS A CA 1
ATOM 637 C C . HIS A 1 79 ? 2.65 -13.922 -6.012 1 93.56 79 HIS A C 1
ATOM 639 O O . HIS A 1 79 ? 2.703 -13.273 -7.059 1 93.56 79 HIS A O 1
ATOM 645 N N . CYS A 1 80 ? 3.559 -14.711 -5.547 1 93.88 80 CYS A N 1
ATOM 646 C CA . CYS A 1 80 ? 4.742 -14.938 -6.367 1 93.88 80 CYS A CA 1
ATOM 647 C C . CYS A 1 80 ? 4.652 -16.266 -7.102 1 93.88 80 CYS A C 1
ATOM 649 O O . CYS A 1 80 ? 4.23 -17.281 -6.527 1 93.88 80 CYS A O 1
ATOM 651 N N . THR A 1 81 ? 5.035 -16.266 -8.391 1 92.5 81 THR A N 1
ATOM 652 C CA . THR A 1 81 ? 5.008 -17.469 -9.203 1 92.5 81 THR A CA 1
ATOM 653 C C . THR A 1 81 ? 6.059 -17.406 -10.305 1 92.5 81 THR A C 1
ATOM 655 O O . THR A 1 81 ? 6.918 -16.516 -10.305 1 92.5 81 THR A O 1
ATOM 658 N N . THR A 1 82 ? 5.984 -18.328 -11.203 1 91.19 82 THR A N 1
ATOM 659 C CA . THR A 1 82 ? 7.023 -18.438 -12.219 1 91.19 82 THR A CA 1
ATOM 660 C C . THR A 1 82 ? 6.438 -18.266 -13.617 1 91.19 82 THR A C 1
ATOM 662 O O . THR A 1 82 ? 5.219 -18.344 -13.797 1 91.19 82 THR A O 1
ATOM 665 N N . PHE A 1 83 ? 7.352 -17.938 -14.531 1 91.75 83 PHE A N 1
ATOM 666 C CA . PHE A 1 83 ? 6.984 -17.922 -15.945 1 91.75 83 PHE A CA 1
ATOM 667 C C . PHE A 1 83 ? 8.148 -18.375 -16.812 1 91.75 83 PHE A C 1
ATOM 669 O O . PHE A 1 83 ? 9.305 -18.344 -16.391 1 91.75 83 PHE A O 1
ATOM 676 N N . VAL A 1 84 ? 7.891 -18.812 -18 1 90.38 84 VAL A N 1
ATOM 677 C CA . VAL A 1 84 ? 8.922 -19.406 -18.844 1 90.38 84 VAL A CA 1
ATOM 678 C C . VAL A 1 84 ? 8.992 -18.688 -20.188 1 90.38 84 VAL A C 1
ATOM 680 O O . VAL A 1 84 ? 9.805 -19.047 -21.047 1 90.38 84 VAL A O 1
ATOM 683 N N . CYS A 1 85 ? 8.188 -17.719 -20.422 1 91.69 85 CYS A N 1
ATOM 684 C CA . CYS A 1 85 ? 8.148 -17.031 -21.719 1 91.69 85 CYS A CA 1
ATOM 685 C C . CYS A 1 85 ? 8.922 -15.727 -21.672 1 91.69 85 CYS A C 1
ATOM 687 O O . CYS A 1 85 ? 9.695 -15.492 -20.734 1 91.69 85 CYS A O 1
ATOM 689 N N . SER A 1 86 ? 8.766 -14.883 -22.719 1 90.69 86 SER A N 1
ATOM 690 C CA . SER A 1 86 ? 9.547 -13.656 -22.828 1 90.69 86 SER A CA 1
ATOM 691 C C . SER A 1 86 ? 8.734 -12.438 -22.391 1 90.69 86 SER A C 1
ATOM 693 O O . SER A 1 86 ? 8.992 -11.32 -22.844 1 90.69 86 SER A O 1
ATOM 695 N N . LEU A 1 87 ? 7.844 -12.688 -21.562 1 92.44 87 LEU A N 1
ATOM 696 C CA . LEU A 1 87 ? 7.027 -11.578 -21.062 1 92.44 87 LEU A CA 1
ATOM 697 C C . LEU A 1 87 ? 7.902 -10.508 -20.422 1 92.44 87 LEU A C 1
ATOM 699 O O . LEU A 1 87 ? 8.75 -10.812 -19.578 1 92.44 87 LEU A O 1
ATOM 703 N N . GLY A 1 88 ? 7.688 -9.25 -20.875 1 90.62 88 GLY A N 1
ATOM 704 C CA . GLY A 1 88 ? 8.43 -8.125 -20.312 1 90.62 88 GLY A CA 1
ATOM 705 C C . GLY A 1 88 ? 9.766 -7.898 -21 1 90.62 88 GLY A C 1
ATOM 706 O O . GLY A 1 88 ? 10.352 -6.82 -20.875 1 90.62 88 GLY A O 1
ATOM 707 N N . LEU A 1 89 ? 10.234 -8.93 -21.641 1 88.5 89 LEU A N 1
ATOM 708 C CA . LEU A 1 89 ? 11.523 -8.773 -22.312 1 88.5 89 LEU A CA 1
ATOM 709 C C . LEU A 1 89 ? 11.391 -7.902 -23.547 1 88.5 89 LEU A C 1
ATOM 711 O O . LEU A 1 89 ? 10.453 -8.07 -24.328 1 88.5 89 LEU A O 1
ATOM 715 N N . ASN A 1 90 ? 12.289 -6.949 -23.641 1 87.31 90 ASN A N 1
ATOM 716 C CA . ASN A 1 90 ? 12.328 -6.031 -24.766 1 87.31 90 ASN A CA 1
ATOM 717 C C . ASN A 1 90 ? 10.977 -5.371 -25 1 87.31 90 ASN A C 1
ATOM 719 O O . ASN A 1 90 ? 10.523 -5.258 -26.141 1 87.31 90 ASN A O 1
ATOM 723 N N . GLY A 1 91 ? 10.281 -5.176 -23.969 1 86.38 91 GLY A N 1
ATOM 724 C CA . GLY A 1 91 ? 9.031 -4.43 -24.062 1 86.38 91 GLY A CA 1
ATOM 725 C C . GLY A 1 91 ? 7.848 -5.297 -24.438 1 86.38 91 GLY A C 1
ATOM 726 O O . GLY A 1 91 ? 6.742 -4.789 -24.625 1 86.38 91 GLY A O 1
ATOM 727 N N . SER A 1 92 ? 8.062 -6.594 -24.516 1 89.31 92 SER A N 1
ATOM 728 C CA . SER A 1 92 ? 6.961 -7.48 -24.891 1 89.31 92 SER A CA 1
ATOM 729 C C . SER A 1 92 ? 5.91 -7.535 -23.781 1 89.31 92 SER A C 1
ATOM 731 O O . SER A 1 92 ? 6.246 -7.625 -22.609 1 89.31 92 SER A O 1
ATOM 733 N N . SER A 1 93 ? 4.68 -7.375 -24.188 1 91.56 93 SER A N 1
ATOM 734 C CA . SER A 1 93 ? 3.576 -7.469 -23.234 1 91.56 93 SER A CA 1
ATOM 735 C C . SER A 1 93 ? 2.57 -8.531 -23.656 1 91.56 93 SER A C 1
ATOM 737 O O . SER A 1 93 ? 1.454 -8.586 -23.141 1 91.56 93 SER A O 1
ATOM 739 N N . ASN A 1 94 ? 3.041 -9.375 -24.562 1 92.06 94 ASN A N 1
ATOM 740 C CA . ASN A 1 94 ? 2.141 -10.414 -25.047 1 92.06 94 ASN A CA 1
ATOM 741 C C . ASN A 1 94 ? 2.201 -11.672 -24.188 1 92.06 94 ASN A C 1
ATOM 743 O O . ASN A 1 94 ? 3.277 -12.07 -23.75 1 92.06 94 ASN A O 1
ATOM 747 N N . LEU A 1 95 ? 1.087 -12.227 -24.016 1 94.38 95 LEU A N 1
ATOM 748 C CA . LEU A 1 95 ? 1.016 -13.484 -23.266 1 94.38 95 LEU A CA 1
ATOM 749 C C . LEU A 1 95 ? 1.32 -14.672 -24.188 1 94.38 95 LEU A C 1
ATOM 751 O O . LEU A 1 95 ? 0.938 -14.672 -25.359 1 94.38 95 LEU A O 1
ATOM 755 N N . CYS A 1 96 ? 1.933 -15.609 -23.578 1 93.75 96 CYS A N 1
ATOM 756 C CA . CYS A 1 96 ? 2.256 -16.781 -24.391 1 93.75 96 CYS A CA 1
ATOM 757 C C . CYS A 1 96 ? 1.098 -17.766 -24.391 1 93.75 96 CYS A C 1
ATOM 759 O O . CYS A 1 96 ? 0.098 -17.578 -23.703 1 93.75 96 CYS A O 1
ATOM 761 N N . ASN A 1 97 ? 1.319 -18.844 -25.234 1 91.06 97 ASN A N 1
ATOM 762 C CA . ASN A 1 97 ? 0.249 -19.828 -25.359 1 91.06 97 ASN A CA 1
ATOM 763 C C . ASN A 1 97 ? 0.573 -21.109 -24.609 1 91.06 97 ASN A C 1
ATOM 765 O O . ASN A 1 97 ? -0.22 -22.047 -24.625 1 91.06 97 ASN A O 1
ATOM 769 N N . SER A 1 98 ? 1.659 -21.141 -23.922 1 86.88 98 SER A N 1
ATOM 770 C CA . SER A 1 98 ? 2.043 -22.312 -23.141 1 86.88 98 SER A CA 1
ATOM 771 C C . SER A 1 98 ? 1.503 -22.234 -21.719 1 86.88 98 SER A C 1
ATOM 773 O O . SER A 1 98 ? 2.262 -22.344 -20.75 1 86.88 98 SER A O 1
ATOM 775 N N . THR A 1 99 ? 0.262 -22.234 -21.469 1 82.44 99 THR A N 1
ATOM 776 C CA . THR A 1 99 ? -0.354 -21.969 -20.172 1 82.44 99 THR A CA 1
ATOM 777 C C . THR A 1 99 ? -0.105 -23.141 -19.219 1 82.44 99 THR A C 1
ATOM 779 O O . THR A 1 99 ? -0.212 -22.969 -18 1 82.44 99 THR A O 1
ATOM 782 N N . SER A 1 100 ? 0.291 -24.203 -19.75 1 86.06 100 SER A N 1
ATOM 783 C CA . SER A 1 100 ? 0.569 -25.344 -18.875 1 86.06 100 SER A CA 1
ATOM 784 C C . SER A 1 100 ? 1.942 -25.219 -18.219 1 86.06 100 SER A C 1
ATOM 786 O O . SER A 1 100 ? 2.176 -25.75 -17.141 1 86.06 100 SER A O 1
ATOM 788 N N . GLN A 1 101 ? 2.807 -24.531 -18.797 1 86.5 101 GLN A N 1
ATOM 789 C CA . GLN A 1 101 ? 4.172 -24.422 -18.297 1 86.5 101 GLN A CA 1
ATOM 790 C C . GLN A 1 101 ? 4.453 -23.016 -17.766 1 86.5 101 GLN A C 1
ATOM 792 O O . GLN A 1 101 ? 5.352 -22.828 -16.938 1 86.5 101 GLN A O 1
ATOM 797 N N . CYS A 1 102 ? 3.639 -22.125 -18.234 1 92.88 102 CYS A N 1
ATOM 798 C CA . CYS A 1 102 ? 3.826 -20.719 -17.859 1 92.88 102 CYS A CA 1
ATOM 799 C C . CYS A 1 102 ? 2.752 -20.266 -16.875 1 92.88 102 CYS A C 1
ATOM 801 O O . CYS A 1 102 ? 1.654 -19.875 -17.297 1 92.88 102 CYS A O 1
ATOM 803 N N . ASN A 1 103 ? 3.141 -20.172 -15.586 1 92 103 ASN A N 1
ATOM 804 C CA . ASN A 1 103 ? 2.154 -19.938 -14.539 1 92 103 ASN A CA 1
ATOM 805 C C . ASN A 1 103 ? 1.604 -18.516 -14.602 1 92 103 ASN A C 1
ATOM 807 O O . ASN A 1 103 ? 0.41 -18.297 -14.398 1 92 103 ASN A O 1
ATOM 811 N N . VAL A 1 104 ? 2.441 -17.562 -14.938 1 93.88 104 VAL A N 1
ATOM 812 C CA . VAL A 1 104 ? 1.998 -16.172 -14.961 1 93.88 104 VAL A CA 1
ATOM 813 C C . VAL A 1 104 ? 0.982 -15.969 -16.078 1 93.88 104 VAL A C 1
ATOM 815 O O . VAL A 1 104 ? -0.1 -15.422 -15.859 1 93.88 104 VAL A O 1
ATOM 818 N N . CYS A 1 105 ? 1.351 -16.469 -17.234 1 94.69 105 CYS A N 1
ATOM 819 C CA . CYS A 1 105 ? 0.441 -16.312 -18.359 1 94.69 105 CYS A CA 1
ATOM 820 C C . CYS A 1 105 ? -0.849 -17.094 -18.141 1 94.69 105 CYS A C 1
ATOM 822 O O . CYS A 1 105 ? -1.928 -16.641 -18.531 1 94.69 105 CYS A O 1
ATOM 824 N N . SER A 1 106 ? -0.731 -18.203 -17.5 1 94.06 106 SER A N 1
ATOM 825 C CA . SER A 1 106 ? -1.917 -19 -17.172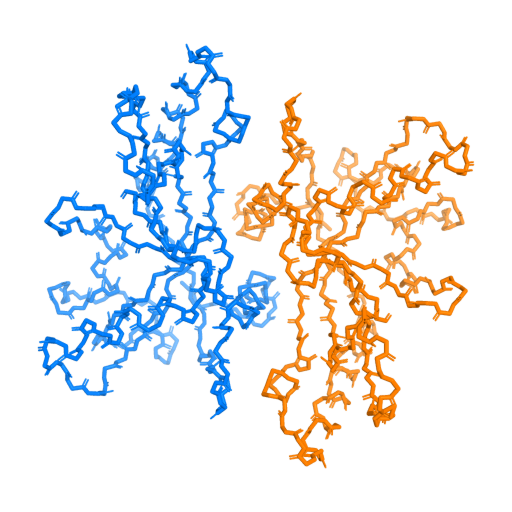 1 94.06 106 SER A CA 1
ATOM 826 C C . SER A 1 106 ? -2.85 -18.234 -16.234 1 94.06 106 SER A C 1
ATOM 828 O O . SER A 1 106 ? -4.055 -18.156 -16.484 1 94.06 106 SER A O 1
ATOM 830 N N . ILE A 1 107 ? -2.299 -17.656 -15.219 1 93.38 107 ILE A N 1
ATOM 831 C CA . ILE A 1 107 ? -3.09 -16.922 -14.234 1 93.38 107 ILE A CA 1
ATOM 832 C C . ILE A 1 107 ? -3.754 -15.719 -14.906 1 93.38 107 ILE A C 1
ATOM 834 O O . ILE A 1 107 ? -4.934 -15.445 -14.672 1 93.38 107 ILE A O 1
ATOM 838 N N . ILE A 1 108 ? -3.035 -15.039 -15.742 1 93.94 108 ILE A N 1
ATOM 839 C CA . ILE A 1 108 ? -3.555 -13.828 -16.359 1 93.94 108 ILE A CA 1
ATOM 840 C C . ILE A 1 108 ? -4.672 -14.188 -17.344 1 93.94 108 ILE A C 1
ATOM 842 O O . ILE A 1 108 ? -5.691 -13.492 -17.406 1 93.94 108 ILE A O 1
ATOM 846 N N . LYS A 1 109 ? -4.496 -15.305 -18.047 1 92.06 109 LYS A N 1
ATOM 847 C CA . LYS A 1 109 ? -5.453 -15.695 -19.078 1 92.06 109 LYS A CA 1
ATOM 848 C C . LYS A 1 109 ? -6.68 -16.359 -18.453 1 92.06 109 LYS A C 1
ATOM 850 O O . LYS A 1 109 ? -7.809 -16.109 -18.891 1 92.06 109 LYS A O 1
ATOM 855 N N . HIS A 1 110 ? -6.418 -17.141 -17.406 1 90.19 110 HIS A N 1
ATOM 856 C CA . HIS A 1 110 ? -7.484 -18.031 -16.969 1 90.19 110 HIS A CA 1
ATOM 857 C C . HIS A 1 110 ? -7.859 -17.766 -15.516 1 90.19 110 HIS A C 1
ATOM 859 O O . HIS A 1 110 ? -8.828 -18.344 -15.008 1 90.19 110 HIS A O 1
ATOM 865 N N . GLY A 1 111 ? -7.18 -16.953 -14.891 1 89.62 111 GLY A N 1
ATOM 866 C CA . GLY A 1 111 ? -7.406 -16.766 -13.469 1 89.62 111 GLY A CA 1
ATOM 867 C C . GLY A 1 111 ? -6.645 -17.75 -12.609 1 89.62 111 GLY A C 1
ATOM 868 O O . GLY A 1 111 ? -5.949 -18.625 -13.125 1 89.62 111 GLY A O 1
ATOM 869 N N . PHE A 1 112 ? -6.758 -17.562 -11.312 1 89.25 112 PHE A N 1
ATOM 870 C CA . PHE A 1 112 ? -6.094 -18.438 -10.352 1 89.25 112 PHE A CA 1
ATOM 871 C C . PHE A 1 112 ? -6.738 -19.828 -10.344 1 89.25 112 PHE A C 1
ATOM 873 O O . PHE A 1 112 ? -7.961 -19.938 -10.422 1 89.25 112 PHE A O 1
ATOM 880 N N . LYS A 1 113 ? -5.883 -20.734 -10.32 1 77.69 113 LYS A N 1
ATOM 881 C CA . LYS A 1 113 ? -6.383 -22.109 -10.227 1 77.69 113 LYS A CA 1
ATOM 882 C C . LYS A 1 113 ? -6.363 -22.609 -8.781 1 77.69 113 LYS A C 1
ATOM 884 O O . LYS A 1 113 ? -5.426 -22.312 -8.039 1 77.69 113 LYS A O 1
ATOM 889 N N . LEU A 1 114 ? -7.41 -23.109 -8.336 1 70.19 114 LEU A N 1
ATOM 890 C CA . LEU A 1 114 ? -7.516 -23.688 -7 1 70.19 114 LEU A CA 1
ATOM 891 C C . LEU A 1 114 ? -6.906 -25.094 -6.973 1 70.19 114 LEU A C 1
ATOM 893 O O . LEU A 1 114 ? -7.16 -25.906 -7.867 1 70.19 114 LEU A O 1
ATOM 897 N N . SER A 1 115 ? -5.707 -25.125 -6.297 1 56.69 115 SER A N 1
ATOM 898 C CA . SER A 1 115 ? -5.184 -26.469 -6.129 1 56.69 115 SER A CA 1
ATOM 899 C C . SER A 1 115 ? -5.645 -27.078 -4.812 1 56.69 115 SER A C 1
ATOM 901 O O . SER A 1 115 ? -5.273 -26.609 -3.736 1 56.69 115 SER A O 1
ATOM 903 N N . GLY A 1 116 ? -6.371 -28.172 -4.773 1 55.53 116 GLY A N 1
ATOM 904 C CA . GLY A 1 116 ? -6.648 -29.047 -3.648 1 55.53 116 GLY A CA 1
ATOM 905 C C . GLY A 1 116 ? -7.488 -28.391 -2.57 1 55.53 116 GLY A C 1
ATOM 906 O O . GLY A 1 116 ? -7.371 -28.734 -1.392 1 55.53 116 GLY A O 1
ATOM 907 N N . GLY A 1 117 ? -8.328 -27.453 -2.713 1 58.19 117 GLY A N 1
ATOM 908 C CA . GLY A 1 117 ? -9.367 -27.047 -1.781 1 58.19 117 GLY A CA 1
ATOM 909 C C . GLY A 1 117 ? -8.977 -25.891 -0.897 1 58.19 117 GLY A C 1
ATOM 910 O O . GLY A 1 117 ? -9.812 -25.328 -0.187 1 58.19 117 GLY A O 1
ATOM 911 N N . ASP A 1 118 ? -7.758 -25.531 -0.738 1 63.66 118 ASP A N 1
ATOM 912 C CA . ASP A 1 118 ? -7.43 -24.609 0.339 1 63.66 118 ASP A CA 1
ATOM 913 C C . ASP A 1 118 ? -7.473 -23.156 -0.149 1 63.66 118 ASP A C 1
ATOM 915 O O . ASP A 1 118 ? -7.211 -22.234 0.618 1 63.66 118 ASP A O 1
ATOM 919 N N . GLY A 1 119 ? -7.961 -22.828 -1.242 1 82.38 119 GLY A N 1
ATOM 920 C CA . GLY A 1 119 ? -8.055 -21.453 -1.709 1 82.38 119 GLY A CA 1
ATOM 921 C C . GLY A 1 119 ? -6.766 -20.953 -2.332 1 82.38 119 GLY A C 1
ATOM 922 O O . GLY A 1 119 ? -5.805 -21.703 -2.484 1 82.38 119 GLY A O 1
ATOM 923 N N . ILE A 1 120 ? -6.703 -19.828 -2.799 1 87.38 120 ILE A N 1
ATOM 924 C CA . ILE A 1 120 ? -5.543 -19.156 -3.377 1 87.38 120 ILE A CA 1
ATOM 925 C C . ILE A 1 120 ? -4.758 -18.438 -2.279 1 87.38 120 ILE A C 1
ATOM 927 O O . ILE A 1 120 ? -5.312 -17.609 -1.545 1 87.38 120 ILE A O 1
ATOM 931 N N . LEU A 1 121 ? -3.521 -18.812 -2.207 1 88.19 121 LEU A N 1
ATOM 932 C CA . LEU A 1 121 ? -2.68 -18.219 -1.178 1 88.19 121 LEU A CA 1
ATOM 933 C C . LEU A 1 121 ? -2.121 -16.875 -1.648 1 88.19 121 LEU A C 1
ATOM 935 O O . LEU A 1 121 ? -1.517 -16.797 -2.721 1 88.19 121 LEU A O 1
ATOM 939 N N . THR A 1 122 ? -2.314 -15.883 -0.896 1 91.25 122 THR A N 1
ATOM 940 C CA . THR A 1 122 ? -1.676 -14.578 -1.07 1 91.25 122 THR A CA 1
ATOM 941 C C . THR A 1 122 ? -1.088 -14.086 0.248 1 91.25 122 THR A C 1
ATOM 943 O O . THR A 1 122 ? -1.465 -14.562 1.32 1 91.25 122 THR A O 1
ATOM 946 N N . THR A 1 123 ? -0.144 -13.188 0.158 1 89.88 123 THR A N 1
ATOM 947 C CA . THR A 1 123 ? 0.522 -12.688 1.358 1 89.88 123 THR A CA 1
ATOM 948 C C . THR A 1 123 ? 0.463 -11.164 1.423 1 89.88 123 THR A C 1
ATOM 950 O O . THR A 1 123 ? 0.38 -10.5 0.389 1 89.88 123 THR A O 1
ATOM 953 N N . ALA A 1 124 ? 0.53 -10.672 2.662 1 87.94 124 ALA A N 1
ATOM 954 C CA . ALA A 1 124 ? 0.572 -9.227 2.871 1 87.94 124 ALA A CA 1
ATOM 955 C C . ALA A 1 124 ? 1.941 -8.664 2.506 1 87.94 124 ALA A C 1
ATOM 957 O O . ALA A 1 124 ? 2.057 -7.488 2.143 1 87.94 124 ALA A O 1
ATOM 958 N N . THR A 1 125 ? 2.943 -9.523 2.576 1 88.5 125 THR A N 1
ATOM 959 C CA . THR A 1 125 ? 4.305 -9.047 2.348 1 88.5 125 THR A CA 1
ATOM 960 C C . THR A 1 125 ? 4.902 -9.695 1.103 1 88.5 125 THR A C 1
ATOM 962 O O . THR A 1 125 ? 4.668 -10.883 0.84 1 88.5 125 THR A O 1
ATOM 965 N N . SER A 1 126 ? 5.645 -8.914 0.376 1 90.88 126 SER A N 1
ATOM 966 C CA . SER A 1 126 ? 6.277 -9.391 -0.849 1 90.88 126 SER A CA 1
ATOM 967 C C . SER A 1 126 ? 7.344 -10.438 -0.548 1 90.88 126 SER A C 1
ATOM 969 O O . SER A 1 126 ? 7.484 -11.414 -1.285 1 90.88 126 SER A O 1
ATOM 971 N N . GLY A 1 127 ? 8.109 -10.234 0.56 1 88.88 127 GLY A N 1
ATOM 972 C CA . GLY A 1 127 ? 9.148 -11.18 0.927 1 88.88 127 GLY A CA 1
ATOM 973 C C . GLY A 1 127 ? 8.609 -12.578 1.196 1 88.88 127 GLY A C 1
ATOM 974 O O . GLY A 1 127 ? 9.188 -13.562 0.746 1 88.88 127 GLY A O 1
ATOM 975 N N . LYS A 1 128 ? 7.551 -12.641 1.912 1 86.69 128 LYS A N 1
ATOM 976 C CA . LYS A 1 128 ? 6.949 -13.945 2.205 1 86.69 128 LYS A CA 1
ATOM 977 C C . LYS A 1 128 ? 6.438 -14.609 0.933 1 86.69 128 LYS A C 1
ATOM 979 O O . LYS A 1 128 ? 6.543 -15.828 0.779 1 86.69 128 LYS A O 1
ATOM 984 N N . ALA A 1 129 ? 5.777 -13.836 0.12 1 90.12 129 ALA A N 1
ATOM 985 C CA . ALA A 1 129 ? 5.336 -14.391 -1.158 1 90.12 129 ALA A CA 1
ATOM 986 C C . ALA A 1 129 ? 6.504 -15 -1.926 1 90.12 129 ALA A C 1
ATOM 988 O O . ALA A 1 129 ? 6.383 -16.094 -2.488 1 90.12 129 ALA A O 1
ATOM 989 N N . HIS A 1 130 ? 7.621 -14.305 -1.953 1 90.06 130 HIS A N 1
ATOM 990 C CA . HIS A 1 130 ? 8.836 -14.781 -2.604 1 90.06 130 HIS A CA 1
ATOM 991 C C . HIS A 1 130 ? 9.297 -16.109 -2.006 1 90.06 130 HIS A C 1
ATOM 993 O O . HIS A 1 130 ? 9.633 -17.031 -2.738 1 90.06 130 HIS A O 1
ATOM 999 N N . ASP A 1 131 ? 9.305 -16.141 -0.689 1 87.19 131 ASP A N 1
ATOM 1000 C CA . ASP A 1 131 ? 9.758 -17.344 0.007 1 87.19 131 ASP A CA 1
ATOM 1001 C C . ASP A 1 131 ? 8.828 -18.531 -0.285 1 87.19 131 ASP A C 1
ATOM 1003 O O . ASP A 1 131 ? 9.289 -19.656 -0.451 1 87.19 131 ASP A O 1
ATOM 1007 N N . LYS A 1 132 ? 7.547 -18.297 -0.309 1 85.38 132 LYS A N 1
ATOM 1008 C CA . LYS A 1 132 ? 6.578 -19.359 -0.566 1 85.38 132 LYS A CA 1
ATOM 1009 C C . LYS A 1 132 ? 6.754 -19.922 -1.97 1 85.38 132 LYS A C 1
ATOM 1011 O O . LYS A 1 132 ? 6.629 -21.141 -2.172 1 85.38 132 LYS A O 1
ATOM 1016 N N . ALA A 1 133 ? 6.953 -19.094 -2.932 1 86 133 ALA A N 1
ATOM 1017 C CA . ALA A 1 133 ? 7.203 -19.547 -4.293 1 86 133 ALA A CA 1
ATOM 1018 C C . ALA A 1 133 ? 8.477 -20.391 -4.363 1 86 133 ALA A C 1
ATOM 1020 O O . ALA A 1 133 ? 8.523 -21.406 -5.062 1 86 133 ALA A O 1
ATOM 1021 N N . SER A 1 134 ? 9.547 -19.953 -3.652 1 81.19 134 SER A N 1
ATOM 1022 C CA . SER A 1 134 ? 10.82 -20.672 -3.641 1 81.19 134 SER A CA 1
ATOM 1023 C C . SER A 1 134 ? 10.656 -22.062 -3.051 1 81.19 134 SER A C 1
ATOM 1025 O O . SER A 1 134 ? 11.234 -23.031 -3.553 1 81.19 134 SER A O 1
ATOM 1027 N N . SER A 1 135 ? 9.906 -22.125 -2.061 1 78.75 135 SER A N 1
ATOM 1028 C CA . SER A 1 135 ? 9.672 -23.406 -1.411 1 78.75 135 SER A CA 1
ATOM 1029 C C . SER A 1 135 ? 8.969 -24.375 -2.348 1 78.75 135 SER A C 1
ATOM 1031 O O . SER A 1 135 ? 9.297 -25.562 -2.387 1 78.75 135 SER A O 1
ATOM 1033 N N . VAL A 1 136 ? 8.07 -23.906 -3.082 1 74.12 136 VAL A N 1
ATOM 1034 C CA . VAL A 1 136 ? 7.32 -24.734 -4.027 1 74.12 136 VAL A CA 1
ATOM 1035 C C . VAL A 1 136 ? 8.242 -25.188 -5.152 1 74.12 136 VAL A C 1
ATOM 1037 O O . VAL A 1 136 ? 8.195 -26.344 -5.57 1 74.12 136 VAL A O 1
ATOM 1040 N N . LEU A 1 137 ? 9.109 -24.328 -5.578 1 74.38 137 LEU A N 1
ATOM 1041 C CA . LEU A 1 137 ? 10.047 -24.656 -6.645 1 74.38 137 LEU A CA 1
ATOM 1042 C C . LEU A 1 137 ? 11.047 -25.719 -6.18 1 74.38 137 LEU A C 1
ATOM 1044 O O . LEU A 1 137 ? 11.398 -26.625 -6.941 1 74.38 137 LEU A O 1
ATOM 1048 N N . GLU A 1 138 ? 11.508 -25.578 -4.965 1 72.94 138 GLU A N 1
ATOM 1049 C CA . GLU A 1 138 ? 12.453 -26.547 -4.414 1 72.94 138 GLU A CA 1
ATOM 1050 C C . GLU A 1 138 ? 11.836 -27.938 -4.316 1 72.94 138 GLU A C 1
ATOM 1052 O O . GLU A 1 138 ? 12.484 -28.922 -4.633 1 72.94 138 GLU A O 1
ATOM 1057 N N . VAL A 1 139 ? 10.633 -27.969 -3.98 1 70.31 139 VAL A N 1
ATOM 1058 C CA . VAL A 1 139 ? 9.945 -29.25 -3.805 1 70.31 139 VAL A CA 1
ATOM 1059 C C . VAL A 1 139 ? 9.656 -29.859 -5.168 1 70.31 139 VAL A C 1
ATOM 1061 O O . VAL A 1 139 ? 9.695 -31.094 -5.32 1 70.31 139 VAL A O 1
ATOM 1064 N N . SER A 1 140 ? 9.422 -28.984 -6.094 1 69.5 140 SER A N 1
ATOM 1065 C CA . SER A 1 140 ? 9.062 -29.469 -7.422 1 69.5 140 SER A CA 1
ATOM 1066 C C . SER A 1 140 ? 10.305 -29.797 -8.25 1 69.5 140 SER A C 1
ATOM 1068 O O . SER A 1 140 ? 10.195 -30.312 -9.359 1 69.5 140 SER A O 1
ATOM 1070 N N . GLY A 1 141 ? 11.453 -29.656 -7.648 1 64.25 141 GLY A N 1
ATOM 1071 C CA . GLY A 1 141 ? 12.68 -29.969 -8.359 1 64.25 141 GLY A CA 1
ATOM 1072 C C . GLY A 1 141 ? 13 -28.984 -9.469 1 64.25 141 GLY A C 1
ATOM 1073 O O . GLY A 1 141 ? 13.742 -29.297 -10.398 1 64.25 141 GLY A O 1
ATOM 1074 N N . CYS A 1 142 ? 12.227 -27.938 -9.445 1 58.94 142 CYS A N 1
ATOM 1075 C CA . CYS A 1 142 ? 12.484 -26.969 -10.5 1 58.94 142 CYS A CA 1
ATOM 1076 C C . CYS A 1 142 ? 13.828 -26.281 -10.289 1 58.94 142 CYS A C 1
ATOM 1078 O O . CYS A 1 142 ? 14.312 -26.172 -9.164 1 58.94 142 CYS A O 1
ATOM 1080 N N . GLU A 1 143 ? 14.586 -26.078 -11.461 1 58.44 143 GLU A N 1
ATOM 1081 C CA . GLU A 1 143 ? 15.922 -25.484 -11.43 1 58.44 143 GLU A CA 1
ATOM 1082 C C . GLU A 1 143 ? 15.883 -24.047 -10.906 1 58.44 143 GLU A C 1
ATOM 1084 O O . GLU A 1 143 ? 14.867 -23.359 -11.055 1 58.44 143 GLU A O 1
ATOM 1089 N N . SER A 1 144 ? 16.844 -23.656 -10.109 1 58.59 144 SER A N 1
ATOM 1090 C CA . SER A 1 144 ? 17.094 -22.375 -9.461 1 58.59 144 SER A CA 1
ATOM 1091 C C . SER A 1 144 ? 16.969 -21.219 -10.453 1 58.59 144 SER A C 1
ATOM 1093 O O . SER A 1 144 ? 16.844 -20.062 -10.047 1 58.59 144 SER A O 1
ATOM 1095 N N . ASP A 1 145 ? 16.859 -21.562 -11.758 1 63.12 145 ASP A N 1
ATOM 1096 C CA . ASP A 1 145 ? 16.984 -20.5 -12.75 1 63.12 145 ASP A CA 1
ATOM 1097 C C . ASP A 1 145 ? 15.609 -20.016 -13.227 1 63.12 145 ASP A C 1
ATOM 1099 O O . ASP A 1 145 ? 15.508 -19.344 -14.25 1 63.12 145 ASP A O 1
ATOM 1103 N N . GLU A 1 146 ? 14.672 -20.359 -12.516 1 76.75 146 GLU A N 1
ATOM 1104 C CA . GLU A 1 146 ? 13.352 -19.969 -12.992 1 76.75 146 GLU A CA 1
ATOM 1105 C C . GLU A 1 146 ? 13.086 -18.484 -12.711 1 76.75 146 GLU A C 1
ATOM 1107 O O . GLU A 1 146 ? 13.484 -17.969 -11.664 1 76.75 146 GLU A O 1
ATOM 1112 N N . ARG A 1 147 ? 12.547 -17.891 -13.867 1 87.06 147 ARG A N 1
ATOM 1113 C CA . ARG A 1 147 ? 12.125 -16.5 -13.734 1 87.06 147 ARG A CA 1
ATOM 1114 C C . ARG A 1 147 ? 10.875 -16.391 -12.875 1 87.06 147 ARG A C 1
ATOM 1116 O O . ARG A 1 147 ? 9.938 -17.188 -13.023 1 87.06 147 ARG A O 1
ATOM 1123 N N . ARG A 1 148 ? 10.992 -15.484 -12.008 1 90.62 148 ARG A N 1
ATOM 1124 C CA . ARG A 1 148 ? 9.867 -15.297 -11.094 1 90.62 148 ARG A CA 1
ATOM 1125 C C . ARG A 1 148 ? 9.188 -13.961 -11.328 1 90.62 148 ARG A C 1
ATOM 1127 O O . ARG A 1 148 ? 9.828 -12.992 -11.75 1 90.62 148 ARG A O 1
ATOM 1134 N N . ALA A 1 149 ? 7.922 -14 -11.156 1 94.31 149 ALA A N 1
ATOM 1135 C CA . ALA A 1 149 ? 7.113 -12.781 -11.227 1 94.31 149 ALA A CA 1
ATOM 1136 C C . ALA A 1 149 ? 6.273 -12.617 -9.961 1 94.31 149 ALA A C 1
ATOM 1138 O O . ALA A 1 149 ? 5.727 -13.586 -9.438 1 94.31 149 ALA A O 1
ATOM 1139 N N . MET A 1 150 ? 6.336 -11.406 -9.477 1 95.75 150 MET A N 1
ATOM 1140 C CA . MET A 1 150 ? 5.484 -11.039 -8.352 1 95.75 150 MET A CA 1
ATOM 1141 C C . MET A 1 150 ? 4.188 -10.398 -8.828 1 95.75 150 MET A C 1
ATOM 1143 O O . MET A 1 150 ? 4.215 -9.391 -9.547 1 95.75 150 MET A O 1
ATOM 1147 N N . LEU A 1 151 ? 3.086 -11.031 -8.422 1 96.38 151 LEU A N 1
ATOM 1148 C CA . LEU A 1 151 ? 1.782 -10.461 -8.742 1 96.38 151 LEU A CA 1
ATOM 1149 C C . LEU A 1 151 ? 1.246 -9.641 -7.57 1 96.38 151 LEU A C 1
ATOM 1151 O O . LEU A 1 151 ? 1.253 -10.102 -6.43 1 96.38 151 LEU A O 1
ATOM 1155 N N . VAL A 1 152 ? 0.878 -8.406 -7.836 1 96 152 VAL A N 1
ATOM 1156 C CA . VAL A 1 152 ? 0.11 -7.598 -6.895 1 96 152 VAL A CA 1
ATOM 1157 C C . VAL A 1 152 ? -1.381 -7.723 -7.203 1 96 152 VAL A C 1
ATOM 1159 O O . VAL A 1 152 ? -1.846 -7.27 -8.25 1 96 152 VAL A O 1
ATOM 1162 N N . CYS A 1 153 ? -2.088 -8.258 -6.25 1 94.25 153 CYS A N 1
ATOM 1163 C CA . CYS A 1 153 ? -3.457 -8.688 -6.512 1 94.25 153 CYS A CA 1
ATOM 1164 C C . CYS A 1 153 ? -4.445 -7.934 -5.633 1 94.25 153 CYS A C 1
ATOM 1166 O O . CYS A 1 153 ? -4.18 -7.699 -4.453 1 94.25 153 CYS A O 1
ATOM 1168 N N . ARG A 1 154 ? -5.508 -7.59 -6.242 1 94.44 154 ARG A N 1
ATOM 1169 C CA . ARG A 1 154 ? -6.676 -7.18 -5.473 1 94.44 154 ARG A CA 1
ATOM 1170 C C . ARG A 1 154 ? -7.477 -8.391 -5.004 1 94.44 154 ARG A C 1
ATOM 1172 O O . ARG A 1 154 ? -7.852 -9.242 -5.809 1 94.44 154 ARG A O 1
ATOM 1179 N N . VAL A 1 155 ? -7.703 -8.461 -3.678 1 94.06 155 VAL A N 1
ATOM 1180 C CA . VAL A 1 155 ? -8.359 -9.641 -3.111 1 94.06 155 VAL A CA 1
ATOM 1181 C C . VAL A 1 155 ? -9.547 -9.203 -2.262 1 94.06 155 VAL A C 1
ATOM 1183 O O . VAL A 1 155 ? -9.43 -8.312 -1.42 1 94.06 155 VAL A O 1
ATOM 1186 N N . ILE A 1 156 ? -10.688 -9.828 -2.562 1 94.94 156 ILE A N 1
ATOM 1187 C CA . ILE A 1 156 ? -11.828 -9.688 -1.658 1 94.94 156 ILE A CA 1
ATOM 1188 C C . ILE A 1 156 ? -11.727 -10.719 -0.54 1 94.94 156 ILE A C 1
ATOM 1190 O O . ILE A 1 156 ? -12.086 -11.883 -0.728 1 94.94 156 ILE A O 1
ATOM 1194 N N . ALA A 1 157 ? -11.32 -10.289 0.626 1 92.19 157 ALA A N 1
ATOM 1195 C CA . ALA A 1 157 ? -11.078 -11.203 1.736 1 92.19 157 ALA A CA 1
ATOM 1196 C C . ALA A 1 157 ? -12.375 -11.562 2.453 1 92.19 157 ALA A C 1
ATOM 1198 O O . ALA A 1 157 ? -12.508 -12.656 3.006 1 92.19 157 ALA A O 1
ATOM 1199 N N . GLY A 1 158 ? -13.383 -10.633 2.43 1 92.81 158 GLY A N 1
ATOM 1200 C CA . GLY A 1 158 ? -14.586 -10.859 3.219 1 92.81 158 GLY A CA 1
ATOM 1201 C C . GLY A 1 158 ? -14.297 -11.102 4.688 1 92.81 158 GLY A C 1
ATOM 1202 O O . GLY A 1 158 ? -13.438 -10.43 5.273 1 92.81 158 GLY A O 1
ATOM 1203 N N . ARG A 1 159 ? -15.172 -11.992 5.277 1 89.69 159 ARG A N 1
ATOM 1204 C CA . ARG A 1 159 ? -14.93 -12.375 6.664 1 89.69 159 ARG A CA 1
ATOM 1205 C C . ARG A 1 159 ? -13.781 -13.375 6.77 1 89.69 159 ARG A C 1
ATOM 1207 O O . ARG A 1 159 ? -13.766 -14.383 6.059 1 89.69 159 ARG A O 1
ATOM 1214 N N . VAL A 1 160 ? -12.766 -13.062 7.605 1 86.25 160 VAL A N 1
ATOM 1215 C CA . VAL A 1 160 ? -11.547 -13.852 7.684 1 86.25 160 VAL A CA 1
ATOM 1216 C C . VAL A 1 160 ? -11.57 -14.719 8.945 1 86.25 160 VAL A C 1
ATOM 1218 O O . VAL A 1 160 ? -11.82 -14.219 10.039 1 86.25 160 VAL A O 1
ATOM 1221 N N . LYS A 1 161 ? -11.32 -15.969 8.734 1 81.88 161 LYS A N 1
ATOM 1222 C CA . LYS A 1 161 ? -11.148 -16.891 9.852 1 81.88 161 LYS A CA 1
ATOM 1223 C C . LYS A 1 161 ? -9.672 -17.062 10.203 1 81.88 161 LYS A C 1
ATOM 1225 O O . LYS A 1 161 ? -8.844 -17.312 9.32 1 81.88 161 LYS A O 1
ATOM 1230 N N . LYS A 1 162 ? -9.289 -16.938 11.523 1 75.62 162 LYS A N 1
ATOM 1231 C CA . LYS A 1 162 ? -7.914 -17.172 11.945 1 75.62 162 LYS A CA 1
ATOM 1232 C C . LYS A 1 162 ? -7.684 -18.641 12.266 1 75.62 162 LYS A C 1
ATOM 1234 O O . LYS A 1 162 ? -8.492 -19.266 12.945 1 75.62 162 LYS A O 1
ATOM 1239 N N . ASN A 1 163 ? -6.797 -19.312 11.625 1 64.25 163 ASN A N 1
ATOM 1240 C CA . ASN A 1 163 ? -6.523 -20.734 11.82 1 64.25 163 ASN A CA 1
ATOM 1241 C C . ASN A 1 163 ? -6.145 -21.047 13.266 1 64.25 163 ASN A C 1
ATOM 1243 O O . ASN A 1 163 ? -6.426 -22.125 13.773 1 64.25 163 ASN A O 1
ATOM 1247 N N . MET A 1 164 ? -5.258 -20.422 13.977 1 54.47 164 MET A N 1
ATOM 1248 C CA . MET A 1 164 ? -4.891 -20.953 15.289 1 54.47 164 MET A CA 1
ATOM 1249 C C . MET A 1 164 ? -6.121 -21.125 16.172 1 54.47 164 MET A C 1
ATOM 1251 O O . MET A 1 164 ? -6.035 -21.688 17.266 1 54.47 164 MET A O 1
ATOM 1255 N N . GLU A 1 165 ? -6.977 -20.297 16.016 1 48.47 165 GLU A N 1
ATOM 1256 C CA . GLU A 1 165 ? -7.965 -20.484 17.078 1 48.47 165 GLU A CA 1
ATOM 1257 C C . GLU A 1 165 ? -8.711 -21.812 16.891 1 48.47 165 GLU A C 1
ATOM 1259 O O . GLU A 1 165 ? -9.43 -21.984 15.914 1 48.47 165 GLU A O 1
ATOM 1264 N N . GLY A 1 166 ? -8.047 -22.859 17.094 1 41.97 166 GLY A N 1
ATOM 1265 C CA . GLY A 1 166 ? -8.625 -24.172 17.297 1 41.97 166 GLY A CA 1
ATOM 1266 C C . GLY A 1 166 ? -10.102 -24.141 17.656 1 41.97 166 GLY A C 1
ATOM 1267 O O . GLY A 1 166 ? -10.727 -25.188 17.844 1 41.97 166 GLY A O 1
ATOM 1268 N N . GLY A 1 167 ? -10.422 -23.281 18.766 1 41.56 167 GLY A N 1
ATOM 1269 C CA . GLY A 1 167 ? -11.719 -23.594 19.344 1 41.56 167 GLY A CA 1
ATOM 1270 C C . GLY A 1 167 ? -12.852 -23.531 18.344 1 41.56 167 GLY A C 1
ATOM 1271 O O . GLY A 1 167 ? -12.773 -22.797 17.344 1 41.56 167 GLY A O 1
ATOM 1272 N N . SER A 1 168 ? -13.531 -24.688 18.219 1 39.84 168 SER A N 1
ATOM 1273 C CA . SER A 1 168 ? -14.766 -25.188 17.625 1 39.84 168 SER A CA 1
ATOM 1274 C C . SER A 1 168 ? -15.812 -24.078 17.516 1 39.84 168 SER A C 1
ATOM 1276 O O . SER A 1 168 ? -16.984 -24.344 17.25 1 39.84 168 SER A O 1
ATOM 1278 N N . ASN A 1 169 ? -15.742 -23.031 18.406 1 44.88 169 ASN A N 1
ATOM 1279 C CA . ASN A 1 169 ? -17.172 -22.875 18.656 1 44.88 169 ASN A CA 1
ATOM 1280 C C . ASN A 1 169 ? -17.938 -22.688 17.344 1 44.88 169 ASN A C 1
ATOM 1282 O O . ASN A 1 169 ? -18.797 -23.5 17 1 44.88 169 ASN A O 1
ATOM 1286 N N . GLY A 1 170 ? -18.719 -21.453 17.141 1 47 170 GLY A N 1
ATOM 1287 C CA . GLY A 1 170 ? -19.844 -21.25 16.25 1 47 170 GLY A CA 1
ATOM 1288 C C . GLY A 1 170 ? -19.438 -21.078 14.805 1 47 170 GLY A C 1
ATOM 1289 O O . GLY A 1 170 ? -18.375 -20.547 14.516 1 47 170 GLY A O 1
ATOM 1290 N N . VAL A 1 171 ? -19.688 -22.094 13.883 1 50.5 171 VAL A N 1
ATOM 1291 C CA . VAL A 1 171 ? -19.688 -22.266 12.438 1 50.5 171 VAL A CA 1
ATOM 1292 C C . VAL A 1 171 ? -19.875 -20.922 11.742 1 50.5 171 VAL A C 1
ATOM 1294 O O . VAL A 1 171 ? -21 -20.547 11.391 1 50.5 171 VAL A O 1
ATOM 1297 N N . GLU A 1 172 ? -19.438 -19.734 12.266 1 57.59 172 GLU A N 1
ATOM 1298 C CA . GLU A 1 172 ? -19.719 -18.609 11.391 1 57.59 172 GLU A CA 1
ATOM 1299 C C . GLU A 1 172 ? -19 -18.75 10.055 1 57.59 172 GLU A C 1
ATOM 1301 O O . GLU A 1 172 ? -17.828 -19.141 10.008 1 57.59 172 GLU A O 1
ATOM 1306 N N . GLU A 1 173 ? -19.719 -18.938 9.016 1 74.88 173 GLU A N 1
ATOM 1307 C CA . GLU A 1 173 ? -19.25 -19 7.633 1 74.88 173 GLU A CA 1
ATOM 1308 C C . GLU A 1 173 ? -18.312 -17.859 7.305 1 74.88 173 GLU A C 1
ATOM 1310 O O . GLU A 1 173 ? -18.641 -16.688 7.512 1 74.88 173 GLU A O 1
ATOM 1315 N N . CYS A 1 174 ? -17.031 -18.156 7.176 1 85.75 174 CYS A N 1
ATOM 1316 C CA . CYS A 1 174 ? -16.047 -17.172 6.766 1 85.75 174 CYS A CA 1
ATOM 1317 C C . CYS A 1 174 ? -15.766 -17.266 5.273 1 85.75 174 CYS A C 1
ATOM 1319 O O . CYS A 1 174 ? -16.203 -18.203 4.609 1 85.75 174 CYS A O 1
ATOM 1321 N N . ASP A 1 175 ? -15.25 -16.219 4.781 1 90.12 175 ASP A N 1
ATOM 1322 C CA . ASP A 1 175 ? -15.008 -16.125 3.346 1 90.12 175 ASP A CA 1
ATOM 1323 C C . ASP A 1 175 ? -13.539 -16.359 3.018 1 90.12 175 ASP A C 1
ATOM 1325 O O . ASP A 1 175 ? -13.188 -16.609 1.864 1 90.12 175 ASP A O 1
ATOM 1329 N N . SER A 1 176 ? -12.641 -16.203 3.959 1 88.38 176 SER A N 1
ATOM 1330 C CA . SER A 1 176 ? -11.211 -16.469 3.814 1 88.38 176 SER A CA 1
ATOM 1331 C C . SER A 1 176 ? -10.609 -16.984 5.113 1 88.38 176 SER A C 1
ATOM 1333 O O . SER A 1 176 ? -11.242 -16.922 6.172 1 88.38 176 SER A O 1
ATOM 1335 N N . VAL A 1 177 ? -9.406 -17.594 4.973 1 84.62 177 VAL A N 1
ATOM 1336 C CA . VAL A 1 177 ? -8.703 -18.156 6.121 1 84.62 177 VAL A CA 1
ATOM 1337 C C . VAL A 1 177 ? -7.305 -17.531 6.215 1 84.62 177 VAL A C 1
ATOM 1339 O O . VAL A 1 177 ? -6.578 -17.484 5.223 1 84.62 177 VAL A O 1
ATOM 1342 N N . SER A 1 178 ? -7.012 -16.969 7.277 1 83.81 178 SER A N 1
ATOM 1343 C CA . SER A 1 178 ? -5.68 -16.406 7.508 1 83.81 178 SER A CA 1
ATOM 1344 C C . SER A 1 178 ? -4.793 -17.391 8.258 1 83.81 178 SER A C 1
ATOM 1346 O O . SER A 1 178 ? -5.266 -18.109 9.148 1 83.81 178 SER A O 1
ATOM 1348 N N . ALA A 1 179 ? -3.65 -17.578 7.664 1 69.25 179 ALA A N 1
ATOM 1349 C CA . ALA A 1 179 ? -2.619 -18.391 8.297 1 69.25 179 ALA A CA 1
ATOM 1350 C C . ALA A 1 179 ? -1.409 -17.547 8.688 1 69.25 179 ALA A C 1
ATOM 1352 O O . ALA A 1 179 ? -1.153 -16.516 8.078 1 69.25 179 ALA A O 1
ATOM 1353 N N . GLY A 1 180 ? -0.819 -17.625 10.047 1 57.09 180 GLY A N 1
ATOM 1354 C CA . GLY A 1 180 ? 0.481 -16.984 10.203 1 57.09 180 GLY A CA 1
ATOM 1355 C C . GLY A 1 180 ? 0.747 -16.516 11.625 1 57.09 180 GLY A C 1
ATOM 1356 O O . GLY A 1 180 ? -0.188 -16.234 12.375 1 57.09 180 GLY A O 1
ATOM 1357 N N . ASP A 1 181 ? 1.709 -17.203 12.125 1 50.09 181 ASP A N 1
ATOM 1358 C CA . ASP A 1 181 ? 2.355 -16.906 13.398 1 50.09 181 ASP A CA 1
ATOM 1359 C C . ASP A 1 181 ? 2.848 -15.461 13.43 1 50.09 181 ASP A C 1
ATOM 1361 O O . ASP A 1 181 ? 3.08 -14.852 12.383 1 50.09 181 ASP A O 1
ATOM 1365 N N . VAL A 1 182 ? 2.602 -14.68 14.602 1 44.5 182 VAL A N 1
ATOM 1366 C CA . VAL A 1 182 ? 3.109 -13.375 14.992 1 44.5 182 VAL A CA 1
ATOM 1367 C C . VAL A 1 182 ? 4.566 -13.234 14.562 1 44.5 182 VAL A C 1
ATOM 1369 O O . VAL A 1 182 ? 5.465 -13.797 15.188 1 44.5 182 VAL A O 1
ATOM 1372 N N . GLY A 1 183 ? 5.102 -13.984 13.703 1 41.47 183 GLY A N 1
ATOM 1373 C CA . GLY A 1 183 ? 6.523 -13.711 13.555 1 41.47 183 GLY A CA 1
ATOM 1374 C C . GLY A 1 183 ? 6.809 -12.297 13.094 1 41.47 183 GLY A C 1
ATOM 1375 O O . GLY A 1 183 ? 6.137 -11.352 13.508 1 41.47 183 GLY A O 1
ATOM 1376 N N . ALA A 1 184 ? 7.906 -12.156 12.375 1 43.38 184 ALA A N 1
ATOM 1377 C CA . ALA A 1 184 ? 8.391 -10.875 11.867 1 43.38 184 ALA A CA 1
ATOM 1378 C C . ALA A 1 184 ? 7.297 -10.133 11.109 1 43.38 184 ALA A C 1
ATOM 1380 O O . ALA A 1 184 ? 7.398 -8.93 10.875 1 43.38 184 ALA A O 1
ATOM 1381 N N . TYR A 1 185 ? 6.316 -10.914 10.641 1 43 185 TYR A N 1
ATOM 1382 C CA . TYR A 1 185 ? 5.25 -10.344 9.828 1 43 185 TYR A CA 1
ATOM 1383 C C . TYR A 1 185 ? 3.982 -10.141 10.648 1 43 185 TYR A C 1
ATOM 1385 O O . TYR A 1 185 ? 3.791 -10.789 11.68 1 43 185 TYR A O 1
ATOM 1393 N N . SER A 1 186 ? 3.281 -9.008 10.539 1 48.62 186 SER A N 1
ATOM 1394 C CA . SER A 1 186 ? 2.064 -8.664 11.266 1 48.62 186 SER A CA 1
ATOM 1395 C C . SER A 1 186 ? 0.999 -9.742 11.109 1 48.62 186 SER A C 1
ATOM 1397 O O . SER A 1 186 ? 1.105 -10.602 10.234 1 48.62 186 SER A O 1
ATOM 1399 N N . ASN A 1 187 ? -0.078 -9.594 11.859 1 47.12 187 ASN A N 1
ATOM 1400 C CA . ASN A 1 187 ? -1.302 -10.383 11.852 1 47.12 187 ASN A CA 1
ATOM 1401 C C . ASN A 1 187 ? -1.999 -10.32 10.492 1 47.12 187 ASN A C 1
ATOM 1403 O O . ASN A 1 187 ? -2.053 -9.266 9.867 1 47.12 187 ASN A O 1
ATOM 1407 N N . LEU A 1 188 ? -2.244 -11.461 9.695 1 54.59 188 LEU A N 1
ATOM 1408 C CA . LEU A 1 188 ? -2.92 -11.688 8.422 1 54.59 188 LEU A CA 1
ATOM 1409 C C . LEU A 1 188 ? -1.919 -11.695 7.27 1 54.59 188 LEU A C 1
ATOM 1411 O O . LEU A 1 188 ? -2.262 -11.344 6.141 1 54.59 188 LEU A O 1
ATOM 1415 N N . ASP A 1 189 ? -0.724 -12.031 7.66 1 64.19 189 ASP A N 1
ATOM 1416 C CA . ASP A 1 189 ? 0.29 -12.016 6.613 1 64.19 189 ASP A CA 1
ATOM 1417 C C . ASP A 1 189 ? -0.077 -12.977 5.48 1 64.19 189 ASP A C 1
ATOM 1419 O O . ASP A 1 189 ? -0.01 -12.609 4.305 1 64.19 189 ASP A O 1
ATOM 1423 N N . GLU A 1 190 ? -0.561 -14.18 5.906 1 69.88 190 GLU A N 1
ATOM 1424 C CA . GLU A 1 190 ? -1.007 -15.117 4.879 1 69.88 190 GLU A CA 1
ATOM 1425 C C . GLU A 1 190 ? -2.529 -15.18 4.812 1 69.88 190 GLU A C 1
ATOM 1427 O O . GLU A 1 190 ? -3.199 -15.242 5.848 1 69.88 190 GLU A O 1
ATOM 1432 N N . LEU A 1 191 ? -3.084 -15.18 3.637 1 74.56 191 LEU A N 1
ATOM 1433 C CA . LEU A 1 191 ? -4.523 -15.227 3.414 1 74.56 191 LEU A CA 1
ATOM 1434 C C . LEU A 1 191 ? -4.875 -16.219 2.309 1 74.56 191 LEU A C 1
ATOM 1436 O O . LEU A 1 191 ? -4.285 -16.172 1.225 1 74.56 191 LEU A O 1
ATOM 1440 N N . TYR A 1 192 ? -5.723 -17.156 2.686 1 74.19 192 TYR A N 1
ATOM 1441 C CA . TYR A 1 192 ? -6.297 -18.078 1.721 1 74.19 192 TYR A CA 1
ATOM 1442 C C . TYR A 1 192 ? -7.742 -17.719 1.404 1 74.19 192 TYR A C 1
ATOM 1444 O O . TYR A 1 192 ? -8.57 -17.594 2.311 1 74.19 192 TYR A O 1
ATOM 1452 N N . VAL A 1 193 ? -8.016 -17.422 0.224 1 71.19 193 VAL A N 1
ATOM 1453 C CA . VAL A 1 193 ? -9.367 -17.016 -0.161 1 71.19 193 VAL A CA 1
ATOM 1454 C C . VAL A 1 193 ? -9.945 -18.016 -1.152 1 71.19 193 VAL A C 1
ATOM 1456 O O . VAL A 1 193 ? -9.297 -18.375 -2.137 1 71.19 193 VAL A O 1
ATOM 1459 N N . SER B 1 1 ? -4.801 17.141 -9.953 1 93.69 1 SER B N 1
ATOM 1460 C CA . SER B 1 1 ? -5.879 16.641 -10.797 1 93.69 1 SER B CA 1
ATOM 1461 C C . SER B 1 1 ? -6.617 15.484 -10.117 1 93.69 1 SER B C 1
ATOM 1463 O O . SER B 1 1 ? -6.004 14.68 -9.414 1 93.69 1 SER B O 1
ATOM 1465 N N . GLU B 1 2 ? -7.883 15.438 -10.359 1 93.94 2 GLU B N 1
ATOM 1466 C CA . GLU B 1 2 ? -8.68 14.367 -9.766 1 93.94 2 GLU B CA 1
ATOM 1467 C C . GLU B 1 2 ? -8.5 13.055 -10.523 1 93.94 2 GLU B C 1
ATOM 1469 O O . GLU B 1 2 ? -8.492 13.039 -11.758 1 93.94 2 GLU B O 1
ATOM 1474 N N . LEU B 1 3 ? -8.258 11.961 -9.758 1 93.75 3 LEU B N 1
ATOM 1475 C CA . LEU B 1 3 ? -8.141 10.641 -10.367 1 93.75 3 LEU B CA 1
ATOM 1476 C C . LEU B 1 3 ? -9.516 10.055 -10.672 1 93.75 3 LEU B C 1
ATOM 1478 O O . LEU B 1 3 ? -10.406 10.094 -9.82 1 93.75 3 LEU B O 1
ATOM 1482 N N . GLY B 1 4 ? -9.641 9.531 -11.875 1 91.75 4 GLY B N 1
ATOM 1483 C CA . GLY B 1 4 ? -10.906 8.938 -12.281 1 91.75 4 GLY B CA 1
ATOM 1484 C C . GLY B 1 4 ? -11 7.461 -11.953 1 91.75 4 GLY B C 1
ATOM 1485 O O . GLY B 1 4 ? -10.016 6.848 -11.539 1 91.75 4 GLY B O 1
ATOM 1486 N N . PRO B 1 5 ? -12.172 6.91 -12.133 1 87.94 5 PRO B N 1
ATOM 1487 C CA . PRO B 1 5 ? -12.406 5.504 -11.797 1 87.94 5 PRO B CA 1
ATOM 1488 C C . PRO B 1 5 ? -11.531 4.551 -12.609 1 87.94 5 PRO B C 1
ATOM 1490 O O . PRO B 1 5 ? -11.281 3.424 -12.18 1 87.94 5 PRO B O 1
ATOM 1493 N N . GLU B 1 6 ? -11.008 4.98 -13.688 1 86.88 6 GLU B N 1
ATOM 1494 C CA . GLU B 1 6 ? -10.211 4.117 -14.555 1 86.88 6 GLU B CA 1
ATOM 1495 C C . GLU B 1 6 ? -8.734 4.152 -14.172 1 86.88 6 GLU B C 1
ATOM 1497 O O . GLU B 1 6 ? -7.938 3.355 -14.664 1 86.88 6 GLU B O 1
ATOM 1502 N N . ASP B 1 7 ? -8.422 5.059 -13.328 1 89.81 7 ASP B N 1
ATOM 1503 C CA . ASP B 1 7 ? -7.023 5.207 -12.922 1 89.81 7 ASP B CA 1
ATOM 1504 C C . ASP B 1 7 ? -6.621 4.125 -11.93 1 89.81 7 ASP B C 1
ATOM 1506 O O . ASP B 1 7 ? -7.23 3.994 -10.867 1 89.81 7 ASP B O 1
ATOM 1510 N N . THR B 1 8 ? -5.574 3.439 -12.227 1 90.56 8 THR B N 1
ATOM 1511 C CA . THR B 1 8 ? -5.062 2.373 -11.375 1 90.56 8 THR B CA 1
ATOM 1512 C C . THR B 1 8 ? -4.609 2.926 -10.031 1 90.56 8 THR B C 1
ATOM 1514 O O . THR B 1 8 ? -4.812 2.291 -8.992 1 90.56 8 THR B O 1
ATOM 1517 N N . SER B 1 9 ? -4.062 4.062 -10.117 1 93.06 9 SER B N 1
ATOM 1518 C CA . SER B 1 9 ? -3.574 4.676 -8.883 1 93.06 9 SER B CA 1
ATOM 1519 C C . SER B 1 9 ? -4.715 4.953 -7.914 1 93.06 9 SER B C 1
ATOM 1521 O O . SER B 1 9 ? -4.547 4.836 -6.699 1 93.06 9 SER B O 1
ATOM 1523 N N . LYS B 1 10 ? -5.855 5.332 -8.445 1 94.81 10 LYS B N 1
ATOM 1524 C CA . LYS B 1 10 ? -7.004 5.59 -7.582 1 94.81 10 LYS B CA 1
ATOM 1525 C C . LYS B 1 10 ? -7.383 4.344 -6.785 1 94.81 10 LYS B C 1
ATOM 1527 O O . LYS B 1 10 ? -7.547 4.406 -5.566 1 94.81 10 LYS B O 1
ATOM 1532 N N . ASN B 1 11 ? -7.449 3.252 -7.457 1 93 11 ASN B N 1
ATOM 1533 C CA . ASN B 1 11 ? -7.82 1.994 -6.816 1 93 11 ASN B CA 1
ATOM 1534 C C . ASN B 1 11 ? -6.809 1.592 -5.746 1 93 11 ASN B C 1
ATOM 1536 O O . ASN B 1 11 ? -7.191 1.226 -4.633 1 93 11 ASN B O 1
ATOM 1540 N N . ILE B 1 12 ? -5.621 1.667 -6.098 1 94.38 12 ILE B N 1
ATOM 1541 C CA . ILE B 1 12 ? -4.57 1.246 -5.18 1 94.38 12 ILE B CA 1
ATOM 1542 C C . ILE B 1 12 ? -4.602 2.113 -3.924 1 94.38 12 ILE B C 1
ATOM 1544 O O . ILE B 1 12 ? -4.559 1.599 -2.805 1 94.38 12 ILE B O 1
ATOM 1548 N N . VAL B 1 13 ? -4.711 3.406 -4.094 1 95.25 13 VAL B N 1
ATOM 1549 C CA . VAL B 1 13 ? -4.711 4.328 -2.961 1 95.25 13 VAL B CA 1
ATOM 1550 C C . VAL B 1 13 ? -5.941 4.078 -2.092 1 95.25 13 VAL B C 1
ATOM 1552 O O . VAL B 1 13 ? -5.855 4.102 -0.862 1 95.25 13 VAL B O 1
ATOM 1555 N N . GLU B 1 14 ? -7.082 3.834 -2.717 1 95.19 14 GLU B N 1
ATOM 1556 C CA . GLU B 1 14 ? -8.297 3.533 -1.967 1 95.19 14 GLU B CA 1
ATOM 1557 C C . GLU B 1 14 ? -8.117 2.289 -1.103 1 95.19 14 GLU B C 1
ATOM 1559 O O . GLU B 1 14 ? -8.477 2.289 0.078 1 95.19 14 GLU B O 1
ATOM 1564 N N . ILE B 1 15 ? -7.566 1.312 -1.65 1 93.12 15 ILE B N 1
ATOM 1565 C CA . ILE B 1 15 ? -7.379 0.058 -0.931 1 93.12 15 ILE B CA 1
ATOM 1566 C C . ILE B 1 15 ? -6.398 0.265 0.221 1 93.12 15 ILE B C 1
ATOM 1568 O O . ILE B 1 15 ? -6.645 -0.185 1.343 1 93.12 15 ILE B O 1
ATOM 1572 N N . ILE B 1 16 ? -5.309 0.888 -0.057 1 92.06 16 ILE B N 1
ATOM 1573 C CA . ILE B 1 16 ? -4.305 1.112 0.977 1 92.06 16 ILE B CA 1
ATOM 1574 C C . ILE B 1 16 ? -4.914 1.92 2.121 1 92.06 16 ILE B C 1
ATOM 1576 O O . ILE B 1 16 ? -4.684 1.617 3.295 1 92.06 16 ILE B O 1
ATOM 1580 N N . PHE B 1 17 ? -5.664 2.941 1.792 1 92.94 17 PHE B N 1
ATOM 1581 C CA . PHE B 1 17 ? -6.312 3.771 2.801 1 92.94 17 PHE B CA 1
ATOM 1582 C C . PHE B 1 17 ? -7.246 2.938 3.67 1 92.94 17 PHE B C 1
ATOM 1584 O O . PHE B 1 17 ? -7.148 2.967 4.898 1 92.94 17 PHE B O 1
ATOM 1591 N N . HIS B 1 18 ? -8.109 2.16 3.094 1 91.44 18 HIS B N 1
ATOM 1592 C CA . HIS B 1 18 ? -9.117 1.396 3.828 1 91.44 18 HIS B CA 1
ATOM 1593 C C . HIS B 1 18 ? -8.477 0.255 4.609 1 91.44 18 HIS B C 1
ATOM 1595 O O . HIS B 1 18 ? -8.852 -0.01 5.754 1 91.44 18 HIS B O 1
ATOM 1601 N N . SER B 1 19 ? -7.539 -0.342 4.031 1 87.56 19 SER B N 1
ATOM 1602 C CA . SER B 1 19 ? -6.918 -1.486 4.691 1 87.56 19 SER B CA 1
ATOM 1603 C C . SER B 1 19 ? -6.074 -1.048 5.883 1 87.56 19 SER B C 1
ATOM 1605 O O . SER B 1 19 ? -5.809 -1.842 6.785 1 87.56 19 SER B O 1
ATOM 1607 N N . SER B 1 20 ? -5.656 0.183 5.883 1 86.88 20 SER B N 1
ATOM 1608 C CA . SER B 1 20 ? -4.82 0.652 6.98 1 86.88 20 SER B CA 1
ATOM 1609 C C . SER B 1 20 ? -5.613 1.521 7.949 1 86.88 20 SER B C 1
ATOM 1611 O O . SER B 1 20 ? -5.043 2.119 8.867 1 86.88 20 SER B O 1
ATOM 1613 N N . TRP B 1 21 ? -6.863 1.69 7.754 1 86.25 21 TRP B N 1
ATOM 1614 C CA . TRP B 1 21 ? -7.707 2.465 8.656 1 86.25 21 TRP B CA 1
ATOM 1615 C C . TRP B 1 21 ? -7.727 1.844 10.055 1 86.25 21 TRP B C 1
ATOM 1617 O O . TRP B 1 21 ? -7.5 2.533 11.047 1 86.25 21 TRP B O 1
ATOM 1627 N N . LEU B 1 22 ? -7.801 0.527 10.289 1 76.44 22 LEU B N 1
ATOM 1628 C CA . LEU B 1 22 ? -7.684 -0.334 11.461 1 76.44 22 LEU B CA 1
ATOM 1629 C C . LEU B 1 22 ? -8.648 0.108 12.555 1 76.44 22 LEU B C 1
ATOM 1631 O O . LEU B 1 22 ? -8.688 -0.494 13.633 1 76.44 22 LEU B O 1
ATOM 1635 N N . LYS B 1 23 ? -9.352 1.173 12.32 1 74.62 23 LYS B N 1
ATOM 1636 C CA . LYS B 1 23 ? -10.328 1.621 13.305 1 74.62 23 LYS B CA 1
ATOM 1637 C C . LYS B 1 23 ? -11.586 0.755 13.266 1 74.62 23 LYS B C 1
ATOM 1639 O O . LYS B 1 23 ? -12.016 0.321 12.195 1 74.62 23 LYS B O 1
ATOM 1644 N N . LYS B 1 24 ? -12.078 0.444 14.414 1 65.81 24 LYS B N 1
ATOM 1645 C CA . LYS B 1 24 ? -13.195 -0.48 14.57 1 65.81 24 LYS B CA 1
ATOM 1646 C C . LYS B 1 24 ? -14.531 0.247 14.43 1 65.81 24 LYS B C 1
ATOM 1648 O O . LYS B 1 24 ? -15.578 -0.387 14.258 1 65.81 24 LYS B O 1
ATOM 1653 N N . GLN B 1 25 ? -14.422 1.54 14.328 1 68.38 25 GLN B N 1
ATOM 1654 C CA . GLN B 1 25 ? -15.68 2.285 14.305 1 68.38 25 GLN B CA 1
ATOM 1655 C C . GLN B 1 25 ? -16.375 2.139 12.961 1 68.38 25 GLN B C 1
ATOM 1657 O O . GLN B 1 25 ? -15.727 2 11.922 1 68.38 25 GLN B O 1
ATOM 1662 N N . SER B 1 26 ? -17.703 1.929 12.984 1 68.44 26 SER B N 1
ATOM 1663 C CA . SER B 1 26 ? -18.578 1.878 11.82 1 68.44 26 SER B CA 1
ATOM 1664 C C . SER B 1 26 ? -19.391 3.166 11.68 1 68.44 26 SER B C 1
ATOM 1666 O O . SER B 1 26 ? -19.844 3.73 12.672 1 68.44 26 SER B O 1
ATOM 1668 N N . PRO B 1 27 ? -19.469 3.707 10.445 1 76.31 27 PRO B N 1
ATOM 1669 C CA . PRO B 1 27 ? -18.922 3.225 9.164 1 76.31 27 PRO B CA 1
ATOM 1670 C C . PRO B 1 27 ? -17.453 3.596 8.969 1 76.31 27 PRO B C 1
ATOM 1672 O O . PRO B 1 27 ? -16.953 4.52 9.617 1 76.31 27 PRO B O 1
ATOM 1675 N N . VAL B 1 28 ? -16.922 2.781 8.086 1 81.94 28 VAL B N 1
ATOM 1676 C CA . VAL B 1 28 ? -15.547 3.104 7.688 1 81.94 28 VAL B CA 1
ATOM 1677 C C . VAL B 1 28 ? -15.523 4.453 6.977 1 81.94 28 VAL B C 1
ATOM 1679 O O . VAL B 1 28 ? -16.453 4.793 6.238 1 81.94 28 VAL B O 1
ATOM 1682 N N . CYS B 1 29 ? -14.57 5.164 7.227 1 86.06 29 CYS B N 1
ATOM 1683 C CA . CYS B 1 29 ? -14.398 6.461 6.578 1 86.06 29 CYS B CA 1
ATOM 1684 C C . CYS B 1 29 ? -14.492 6.328 5.062 1 86.06 29 CYS B C 1
ATOM 1686 O O . CYS B 1 29 ? -13.844 5.461 4.473 1 86.06 29 CYS B O 1
ATOM 1688 N N . LYS B 1 30 ? -15.328 7.148 4.504 1 88 30 LYS B N 1
ATOM 1689 C CA . LYS B 1 30 ? -15.508 7.129 3.057 1 88 30 LYS B CA 1
ATOM 1690 C C . LYS B 1 30 ? -14.617 8.172 2.379 1 88 30 LYS B C 1
ATOM 1692 O O . LYS B 1 30 ? -14.484 9.289 2.869 1 88 30 LYS B O 1
ATOM 1697 N N . ILE B 1 31 ? -14.062 7.793 1.289 1 92.69 31 ILE B N 1
ATOM 1698 C CA . ILE B 1 31 ? -13.266 8.703 0.48 1 92.69 31 ILE B CA 1
ATOM 1699 C C . ILE B 1 31 ? -14.156 9.43 -0.52 1 92.69 31 ILE B C 1
ATOM 1701 O O . ILE B 1 31 ? -14.828 8.797 -1.339 1 92.69 31 ILE B O 1
ATOM 1705 N N . ASP B 1 32 ? -14.18 10.742 -0.42 1 92.69 32 ASP B N 1
ATOM 1706 C CA . ASP B 1 32 ? -14.992 11.539 -1.332 1 92.69 32 ASP B CA 1
ATOM 1707 C C . ASP B 1 32 ? -14.328 11.664 -2.701 1 92.69 32 ASP B C 1
ATOM 1709 O O . ASP B 1 32 ? -14.977 11.477 -3.732 1 92.69 32 ASP B O 1
ATOM 1713 N N . ARG B 1 33 ? -13.047 12.023 -2.664 1 94.44 33 ARG B N 1
ATOM 1714 C CA . ARG B 1 33 ? -12.273 12.188 -3.893 1 94.44 33 ARG B CA 1
ATOM 1715 C C . ARG B 1 33 ? -10.781 11.969 -3.635 1 94.44 33 ARG B C 1
ATOM 1717 O O . ARG B 1 33 ? -10.32 12.109 -2.502 1 94.44 33 ARG B O 1
ATOM 1724 N N . ILE B 1 34 ? -10.18 11.578 -4.695 1 96.12 34 ILE B N 1
ATOM 1725 C CA . ILE B 1 34 ? -8.727 11.43 -4.648 1 96.12 34 ILE B CA 1
ATOM 1726 C C . ILE B 1 34 ? -8.086 12.32 -5.707 1 96.12 34 ILE B C 1
ATOM 1728 O O . ILE B 1 34 ? -8.406 12.211 -6.895 1 96.12 34 ILE B O 1
ATOM 1732 N N . LEU B 1 35 ? -7.23 13.203 -5.25 1 96.31 35 LEU B N 1
ATOM 1733 C CA . LEU B 1 35 ? -6.527 14.133 -6.129 1 96.31 35 LEU B CA 1
ATOM 1734 C C . LEU B 1 35 ? -5.043 13.789 -6.203 1 96.31 35 LEU B C 1
ATOM 1736 O O . LEU B 1 35 ? -4.434 13.43 -5.195 1 96.31 35 LEU B O 1
ATOM 1740 N N . LYS B 1 36 ? -4.512 13.867 -7.402 1 95.5 36 LYS B N 1
ATOM 1741 C CA . LYS B 1 36 ? -3.072 13.734 -7.602 1 95.5 36 LYS B CA 1
ATOM 1742 C C . LYS B 1 36 ? -2.379 15.094 -7.516 1 95.5 36 LYS B C 1
ATOM 1744 O O . LYS B 1 36 ? -2.777 16.047 -8.195 1 95.5 36 LYS B O 1
ATOM 1749 N N . VAL B 1 37 ? -1.397 15.141 -6.668 1 95.75 37 VAL B N 1
ATOM 1750 C CA . VAL B 1 37 ? -0.598 16.359 -6.555 1 95.75 37 VAL B CA 1
ATOM 1751 C C . VAL B 1 37 ? 0.521 16.344 -7.594 1 95.75 37 VAL B C 1
ATOM 1753 O O . VAL B 1 37 ? 1.304 15.383 -7.652 1 95.75 37 VAL B O 1
ATOM 1756 N N . HIS B 1 38 ? 0.545 17.297 -8.406 1 94.12 38 HIS B N 1
ATOM 1757 C CA . HIS B 1 38 ? 1.634 17.469 -9.359 1 94.12 38 HIS B CA 1
ATOM 1758 C C . HIS B 1 38 ? 2.727 18.375 -8.789 1 94.12 38 HIS B C 1
ATOM 1760 O O . HIS B 1 38 ? 2.629 19.594 -8.859 1 94.12 38 HIS B O 1
ATOM 1766 N N . ASN B 1 39 ? 3.758 17.719 -8.32 1 92.62 39 ASN B N 1
ATOM 1767 C CA . ASN B 1 39 ? 4.863 18.453 -7.715 1 92.62 39 ASN B CA 1
ATOM 1768 C C . ASN B 1 39 ? 5.668 19.219 -8.766 1 92.62 39 ASN B C 1
ATOM 1770 O O . ASN B 1 39 ? 5.805 18.75 -9.898 1 92.62 39 ASN B O 1
ATOM 1774 N N . THR B 1 40 ? 6.145 20.344 -8.344 1 93.62 40 THR B N 1
ATOM 1775 C CA . THR B 1 40 ? 7.059 21.062 -9.227 1 93.62 40 THR B CA 1
ATOM 1776 C C . THR B 1 40 ? 8.352 20.281 -9.422 1 93.62 40 THR B C 1
ATOM 1778 O O . THR B 1 40 ? 8.703 19.438 -8.602 1 93.62 40 THR B O 1
ATOM 1781 N N . GLN B 1 41 ? 9.047 20.625 -10.539 1 93.81 41 GLN B N 1
ATOM 1782 C CA . GLN B 1 41 ? 10.328 19.984 -10.789 1 93.81 41 GLN B CA 1
ATOM 1783 C C . GLN B 1 41 ? 11.328 20.266 -9.672 1 93.81 41 GLN B C 1
ATOM 1785 O O . GLN B 1 41 ? 12.148 19.422 -9.328 1 93.81 41 GLN B O 1
ATOM 1790 N N . LYS B 1 42 ? 11.242 21.422 -9.18 1 94.94 42 LYS B N 1
ATOM 1791 C CA . LYS B 1 42 ? 12.125 21.797 -8.078 1 94.94 42 LYS B CA 1
ATOM 1792 C C . LYS B 1 42 ? 11.914 20.891 -6.871 1 94.94 42 LYS B C 1
ATOM 1794 O O . LYS B 1 42 ? 12.875 20.406 -6.273 1 94.94 42 LYS B O 1
ATOM 1799 N N . THR B 1 43 ? 10.68 20.672 -6.492 1 93 43 THR B N 1
ATOM 1800 C CA . THR B 1 43 ? 10.336 19.812 -5.355 1 93 43 THR B CA 1
ATOM 1801 C C . THR B 1 43 ? 10.805 18.375 -5.602 1 93 43 THR B C 1
ATOM 1803 O O . THR B 1 43 ? 11.375 17.75 -4.707 1 93 43 THR B O 1
ATOM 1806 N N . ILE B 1 44 ? 10.609 17.922 -6.789 1 93.88 44 ILE B N 1
ATOM 1807 C CA . ILE B 1 44 ? 10.992 16.562 -7.145 1 93.88 44 ILE B CA 1
ATOM 1808 C C . ILE B 1 44 ? 12.508 16.422 -7.051 1 93.88 44 ILE B C 1
ATOM 1810 O O . ILE B 1 44 ? 13.016 15.438 -6.488 1 93.88 44 ILE B O 1
ATOM 1814 N N . THR B 1 45 ? 13.227 17.375 -7.547 1 96.19 45 THR B N 1
ATOM 1815 C CA . THR B 1 45 ? 14.688 17.359 -7.535 1 96.19 45 THR B CA 1
ATOM 1816 C C . THR B 1 45 ? 15.211 17.344 -6.102 1 96.19 45 THR B C 1
ATOM 1818 O O . THR B 1 45 ? 16.125 16.562 -5.777 1 96.19 45 THR B O 1
ATOM 1821 N N . LYS B 1 46 ? 14.633 18.109 -5.234 1 94.88 46 LYS B N 1
ATOM 1822 C CA . LYS B 1 46 ? 15.047 18.141 -3.834 1 94.88 46 LYS B CA 1
ATOM 1823 C C . LYS B 1 46 ? 14.805 16.797 -3.16 1 94.88 46 LYS B C 1
ATOM 1825 O O . LYS B 1 46 ? 15.633 16.328 -2.381 1 94.88 46 LYS B O 1
ATOM 1830 N N . PHE B 1 47 ? 13.711 16.281 -3.465 1 94.94 47 PHE B N 1
ATOM 1831 C CA . PHE B 1 47 ? 13.367 14.977 -2.92 1 94.94 47 PHE B CA 1
ATOM 1832 C C . PHE B 1 47 ? 14.375 13.922 -3.361 1 94.94 47 PHE B C 1
ATOM 1834 O O . PHE B 1 47 ? 14.875 13.156 -2.537 1 94.94 47 PHE B O 1
ATOM 1841 N N . GLU B 1 48 ? 14.664 13.867 -4.609 1 96.69 48 GLU B N 1
ATOM 1842 C CA . GLU B 1 48 ? 15.586 12.883 -5.168 1 96.69 48 GLU B CA 1
ATOM 1843 C C . GLU B 1 48 ? 17 13.109 -4.668 1 96.69 48 GLU B C 1
ATOM 1845 O O . GLU B 1 48 ? 17.734 12.156 -4.41 1 96.69 48 GLU B O 1
ATOM 1850 N N . GLU B 1 49 ? 17.391 14.352 -4.535 1 97.69 49 GLU B N 1
ATOM 1851 C CA . GLU B 1 49 ? 18.703 14.672 -3.982 1 97.69 49 GLU B CA 1
ATOM 1852 C C . GLU B 1 49 ? 18.844 14.172 -2.545 1 97.69 49 GLU B C 1
ATOM 1854 O O . GLU B 1 49 ? 19.875 13.641 -2.16 1 97.69 49 GLU B O 1
ATOM 1859 N N . TYR B 1 50 ? 17.828 14.398 -1.788 1 96.12 50 TYR B N 1
ATOM 1860 C CA . TYR B 1 50 ? 17.859 13.906 -0.416 1 96.12 50 TYR B CA 1
ATOM 1861 C C . TYR B 1 50 ? 17.938 12.383 -0.387 1 96.12 50 TYR B C 1
ATOM 1863 O O . TYR B 1 50 ? 18.719 11.812 0.377 1 96.12 50 TYR B O 1
ATOM 1871 N N . ARG B 1 51 ? 17.156 11.766 -1.176 1 97.31 51 ARG B N 1
ATOM 1872 C CA . ARG B 1 51 ? 17.219 10.312 -1.283 1 97.31 51 ARG B CA 1
ATOM 1873 C C . ARG B 1 51 ? 18.641 9.844 -1.597 1 97.31 51 ARG B C 1
ATOM 1875 O O . ARG B 1 51 ? 19.156 8.938 -0.938 1 97.31 51 ARG B O 1
ATOM 1882 N N . ASP B 1 52 ? 19.25 10.453 -2.574 1 97.88 52 ASP B N 1
ATOM 1883 C CA . ASP B 1 52 ? 20.594 10.078 -2.998 1 97.88 52 ASP B CA 1
ATOM 1884 C C . ASP B 1 52 ? 21.609 10.312 -1.882 1 97.88 52 ASP B C 1
ATOM 1886 O O . ASP B 1 52 ? 22.578 9.555 -1.736 1 97.88 52 ASP B O 1
ATOM 1890 N N . SER B 1 53 ? 21.391 11.352 -1.161 1 97.81 53 SER B N 1
ATOM 1891 C CA . SER B 1 53 ? 22.281 11.617 -0.036 1 97.81 53 SER B CA 1
ATOM 1892 C C . SER B 1 53 ? 22.188 10.531 1.024 1 97.81 53 SER B C 1
ATOM 1894 O O . SER B 1 53 ? 23.188 10.133 1.611 1 97.81 53 SER B O 1
ATOM 1896 N N . ILE B 1 54 ? 20.984 10.07 1.297 1 96.44 54 ILE B N 1
ATOM 1897 C CA . ILE B 1 54 ? 20.766 9 2.262 1 96.44 54 ILE B CA 1
ATOM 1898 C C . ILE B 1 54 ? 21.422 7.711 1.769 1 96.44 54 ILE B C 1
ATOM 1900 O O . ILE B 1 54 ? 22.062 7.004 2.541 1 96.44 54 ILE B O 1
ATOM 1904 N N . LYS B 1 55 ? 21.281 7.41 0.505 1 96.31 55 LYS B N 1
ATOM 1905 C CA . LYS B 1 55 ? 21.891 6.23 -0.085 1 96.31 55 LYS B CA 1
ATOM 190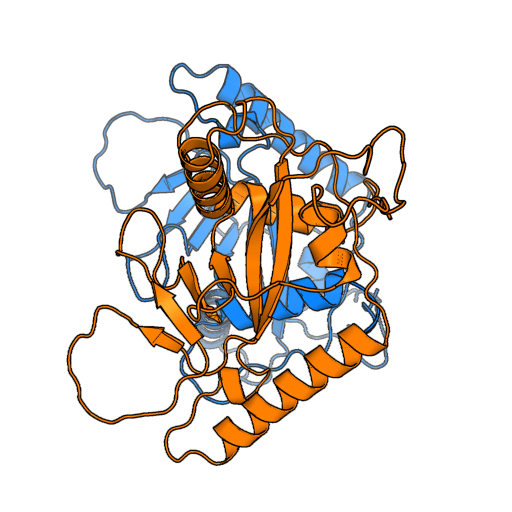6 C C . LYS B 1 55 ? 23.422 6.281 0.054 1 96.31 55 LYS B C 1
ATOM 1908 O O . LYS B 1 55 ? 24.047 5.289 0.428 1 96.31 55 LYS B O 1
ATOM 1913 N N . ALA B 1 56 ? 24.016 7.391 -0.255 1 97.06 56 ALA B N 1
ATOM 1914 C CA . ALA B 1 56 ? 25.453 7.57 -0.181 1 97.06 56 ALA B CA 1
ATOM 1915 C C . ALA B 1 56 ? 25.953 7.383 1.248 1 97.06 56 ALA B C 1
ATOM 1917 O O . ALA B 1 56 ? 26.969 6.707 1.475 1 97.06 56 ALA B O 1
ATOM 1918 N N . LYS B 1 57 ? 25.25 7.953 2.162 1 94.81 57 LYS B N 1
ATOM 1919 C CA . LYS B 1 57 ? 25.625 7.82 3.568 1 94.81 57 LYS B CA 1
ATOM 1920 C C . LYS B 1 57 ? 25.578 6.359 4.008 1 94.81 57 LYS B C 1
ATOM 1922 O O . LYS B 1 57 ? 26.5 5.883 4.688 1 94.81 57 LYS B O 1
ATOM 1927 N N . ALA B 1 58 ? 24.547 5.703 3.627 1 92.75 58 ALA B N 1
ATOM 1928 C CA . ALA B 1 58 ? 24.359 4.312 4.031 1 92.75 58 ALA B CA 1
ATOM 1929 C C . ALA B 1 58 ? 25.438 3.418 3.426 1 92.75 58 ALA B C 1
ATOM 1931 O O . ALA B 1 58 ? 25.875 2.457 4.059 1 92.75 58 ALA B O 1
ATOM 1932 N N . THR B 1 59 ? 25.797 3.742 2.209 1 93 59 THR B N 1
ATOM 1933 C CA . THR B 1 59 ? 26.812 2.965 1.51 1 93 59 THR B CA 1
ATOM 1934 C C . THR B 1 59 ? 28.156 3.074 2.219 1 93 59 THR B C 1
ATOM 1936 O O . THR B 1 59 ? 28.953 2.121 2.227 1 93 59 THR B O 1
ATOM 1939 N N . ASN B 1 60 ? 28.438 4.133 2.902 1 93.44 60 ASN B N 1
ATOM 1940 C CA . ASN B 1 60 ? 29.734 4.414 3.514 1 93.44 60 ASN B CA 1
ATOM 1941 C C . ASN B 1 60 ? 29.766 3.957 4.969 1 93.44 60 ASN B C 1
ATOM 1943 O O . ASN B 1 60 ? 30.828 3.998 5.605 1 93.44 60 ASN B O 1
ATOM 1947 N N . LEU B 1 61 ? 28.703 3.553 5.469 1 90.38 61 LEU B N 1
ATOM 1948 C CA . LEU B 1 61 ? 28.656 3.076 6.844 1 90.38 61 LEU B CA 1
ATOM 1949 C C . LEU B 1 61 ? 29.141 1.632 6.938 1 90.38 61 LEU B C 1
ATOM 1951 O O . LEU B 1 61 ? 28.969 0.854 5.996 1 90.38 61 LEU B O 1
ATOM 1955 N N . SER B 1 62 ? 29.703 1.307 8.109 1 89.06 62 SER B N 1
ATOM 1956 C CA . SER B 1 62 ? 30.172 -0.054 8.352 1 89.06 62 SER B CA 1
ATOM 1957 C C . SER B 1 62 ? 29.016 -1.032 8.438 1 89.06 62 SER B C 1
ATOM 1959 O O . SER B 1 62 ? 29.047 -2.115 7.848 1 89.06 62 SER B O 1
ATOM 1961 N N . LYS B 1 63 ? 28.078 -0.527 9.273 1 87.25 63 LYS B N 1
ATOM 1962 C CA . LYS B 1 63 ? 26.859 -1.326 9.352 1 87.25 63 LYS B CA 1
ATOM 1963 C C . LYS B 1 63 ? 25.969 -1.088 8.133 1 87.25 63 LYS B C 1
ATOM 1965 O O . LYS B 1 63 ? 25.578 0.047 7.863 1 87.25 63 LYS B O 1
ATOM 1970 N N . LYS B 1 64 ? 25.641 -2.125 7.465 1 87.38 64 LYS B N 1
ATOM 1971 C CA . LYS B 1 64 ? 24.875 -1.985 6.227 1 87.38 64 LYS B CA 1
ATOM 1972 C C . LYS B 1 64 ? 23.375 -1.973 6.5 1 87.38 64 LYS B C 1
ATOM 1974 O O . LYS B 1 64 ? 22.891 -2.723 7.348 1 87.38 64 LYS B O 1
ATOM 1979 N N . HIS B 1 65 ? 22.719 -1.115 5.805 1 88.38 65 HIS B N 1
ATOM 1980 C CA . HIS B 1 65 ? 21.266 -0.992 5.773 1 88.38 65 HIS B CA 1
ATOM 1981 C C . HIS B 1 65 ? 20.734 -1.149 4.352 1 88.38 65 HIS B C 1
ATOM 1983 O O . HIS B 1 65 ? 20.609 -0.166 3.619 1 88.38 65 HIS B O 1
ATOM 1989 N N . PRO B 1 66 ? 20.375 -2.297 4.008 1 89.69 66 PRO B N 1
ATOM 1990 C CA . PRO B 1 66 ? 20.047 -2.607 2.615 1 89.69 66 PRO B CA 1
ATOM 1991 C C . PRO B 1 66 ? 18.953 -1.707 2.045 1 89.69 66 PRO B C 1
ATOM 1993 O O . PRO B 1 66 ? 19.047 -1.26 0.899 1 89.69 66 PRO B O 1
ATOM 1996 N N . ARG B 1 67 ? 17.969 -1.469 2.762 1 90.25 67 ARG B N 1
ATOM 1997 C CA . ARG B 1 67 ? 16.875 -0.635 2.279 1 90.25 67 ARG B CA 1
ATOM 1998 C C . ARG B 1 67 ? 17.328 0.801 2.055 1 90.25 67 ARG B C 1
ATOM 2000 O O . ARG B 1 67 ? 16.906 1.451 1.096 1 90.25 67 ARG B O 1
ATOM 2007 N N . CYS B 1 68 ? 18.188 1.265 2.939 1 92.44 68 CYS B N 1
ATOM 2008 C CA . CYS B 1 68 ? 18.719 2.609 2.768 1 92.44 68 CYS B CA 1
ATOM 2009 C C . CYS B 1 68 ? 19.578 2.699 1.51 1 92.44 68 CYS B C 1
ATOM 2011 O O . CYS B 1 68 ? 19.484 3.674 0.761 1 92.44 68 CYS B O 1
ATOM 2013 N N . ILE B 1 69 ? 20.328 1.714 1.308 1 93.44 69 ILE B N 1
ATOM 2014 C CA . ILE B 1 69 ? 21.234 1.675 0.157 1 93.44 69 ILE B CA 1
ATOM 2015 C C . ILE B 1 69 ? 20.406 1.57 -1.129 1 93.44 69 ILE B C 1
ATOM 2017 O O . ILE B 1 69 ? 20.766 2.174 -2.146 1 93.44 69 ILE B O 1
ATOM 2021 N N . ALA B 1 70 ? 19.328 0.874 -1.078 1 91.75 70 ALA B N 1
ATOM 2022 C CA . ALA B 1 70 ? 18.547 0.578 -2.273 1 91.75 70 ALA B CA 1
ATOM 2023 C C . ALA B 1 70 ? 17.734 1.795 -2.717 1 91.75 70 ALA B C 1
ATOM 2025 O O . ALA B 1 70 ? 17.719 2.139 -3.9 1 91.75 70 ALA B O 1
ATOM 2026 N N . ASP B 1 71 ? 17.094 2.43 -1.758 1 93.88 71 ASP B N 1
ATOM 2027 C CA . ASP B 1 71 ? 16.188 3.498 -2.174 1 93.88 71 ASP B CA 1
ATOM 2028 C C . ASP B 1 71 ? 16.031 4.535 -1.066 1 93.88 71 ASP B C 1
ATOM 2030 O O . ASP B 1 71 ? 15.031 5.262 -1.034 1 93.88 71 ASP B O 1
ATOM 2034 N N . GLY B 1 72 ? 16.953 4.551 -0.121 1 94.75 72 GLY B N 1
ATOM 2035 C CA . GLY B 1 72 ? 16.859 5.5 0.976 1 94.75 72 GLY B CA 1
ATOM 2036 C C . GLY B 1 72 ? 15.805 5.129 2.002 1 94.75 72 GLY B C 1
ATOM 2037 O O . GLY B 1 72 ? 15.352 5.98 2.768 1 94.75 72 GLY B O 1
ATOM 2038 N N . ASN B 1 73 ? 15.32 3.871 1.923 1 91.56 73 ASN B N 1
ATOM 2039 C CA . ASN B 1 73 ? 14.234 3.432 2.793 1 91.56 73 ASN B CA 1
ATOM 2040 C C . ASN B 1 73 ? 12.977 4.262 2.578 1 91.56 73 ASN B C 1
ATOM 2042 O O . ASN B 1 73 ? 12.398 4.777 3.535 1 91.56 73 ASN B O 1
ATOM 2046 N N . GLU B 1 74 ? 12.625 4.309 1.312 1 93.88 74 GLU B N 1
ATOM 2047 C CA . GLU B 1 74 ? 11.438 5.07 0.928 1 93.88 74 GLU B CA 1
ATOM 2048 C C . GLU B 1 74 ? 10.164 4.355 1.363 1 93.88 74 GLU B C 1
ATOM 2050 O O . GLU B 1 74 ? 10.023 3.148 1.16 1 93.88 74 GLU B O 1
ATOM 2055 N N . LEU B 1 75 ? 9.258 5.117 1.939 1 92.19 75 LEU B N 1
ATOM 2056 C CA . LEU B 1 75 ? 8.008 4.586 2.467 1 92.19 75 LEU B CA 1
ATOM 2057 C C . LEU B 1 75 ? 6.816 5.406 1.974 1 92.19 75 LEU B C 1
ATOM 2059 O O . LEU B 1 75 ? 6.973 6.566 1.587 1 92.19 75 LEU B O 1
ATOM 2063 N N . LEU B 1 76 ? 5.723 4.73 1.909 1 93 76 LEU B N 1
ATOM 2064 C CA . LEU B 1 76 ? 4.441 5.395 1.716 1 93 76 LEU B CA 1
ATOM 2065 C C . LEU B 1 76 ? 3.736 5.617 3.051 1 93 76 LEU B C 1
ATOM 2067 O O . LEU B 1 76 ? 3.457 4.66 3.777 1 93 76 LEU B O 1
ATOM 2071 N N . ARG B 1 77 ? 3.471 6.895 3.381 1 93.38 77 ARG B N 1
ATOM 2072 C CA . ARG B 1 77 ? 2.947 7.234 4.699 1 93.38 77 ARG B CA 1
ATOM 2073 C C . ARG B 1 77 ? 1.75 8.172 4.59 1 93.38 77 ARG B C 1
ATOM 2075 O O . ARG B 1 77 ? 1.503 8.75 3.529 1 93.38 77 ARG B O 1
ATOM 2082 N N . PHE B 1 78 ? 1.059 8.258 5.723 1 93.75 78 PHE B N 1
ATOM 2083 C CA . PHE B 1 78 ? -0.129 9.102 5.75 1 93.75 78 PHE B CA 1
ATOM 2084 C C . PHE B 1 78 ? 0.105 10.336 6.613 1 93.75 78 PHE B C 1
ATOM 2086 O O . PHE B 1 78 ? 0.771 10.258 7.648 1 93.75 78 PHE B O 1
ATOM 2093 N N . HIS B 1 79 ? -0.422 11.438 6.199 1 93.5 79 HIS B N 1
ATOM 2094 C CA . HIS B 1 79 ? -0.528 12.68 6.957 1 93.5 79 HIS B CA 1
ATOM 2095 C C . HIS B 1 79 ? -1.899 13.32 6.773 1 93.5 79 HIS B C 1
ATOM 2097 O O . HIS B 1 79 ? -2.307 13.617 5.648 1 93.5 79 HIS B O 1
ATOM 2103 N N . CYS B 1 80 ? -2.555 13.43 7.887 1 93.88 80 CYS B N 1
ATOM 2104 C CA . CYS B 1 80 ? -3.879 14.039 7.84 1 93.88 80 CYS B CA 1
ATOM 2105 C C . CYS B 1 80 ? -3.832 15.484 8.305 1 93.88 80 CYS B C 1
ATOM 2107 O O . CYS B 1 80 ? -3.158 15.805 9.289 1 93.88 80 CYS B O 1
ATOM 2109 N N . THR B 1 81 ? -4.535 16.375 7.582 1 92.5 81 THR B N 1
ATOM 2110 C CA . THR B 1 81 ? -4.586 17.781 7.934 1 92.5 81 THR B CA 1
ATOM 2111 C C . THR B 1 81 ? -5.895 18.406 7.461 1 92.5 81 THR B C 1
ATOM 2113 O O . THR B 1 81 ? -6.816 17.703 7.051 1 92.5 81 THR B O 1
ATOM 2116 N N . THR B 1 82 ? -5.957 19.688 7.531 1 91.19 82 THR B N 1
ATOM 2117 C CA . THR B 1 82 ? -7.215 20.375 7.234 1 91.19 82 THR B CA 1
ATOM 2118 C C . THR B 1 82 ? -7.039 21.344 6.066 1 91.19 82 THR B C 1
ATOM 2120 O O . THR B 1 82 ? -5.914 21.672 5.688 1 91.19 82 THR B O 1
ATOM 2123 N N . PHE B 1 83 ? -8.188 21.688 5.492 1 91.81 83 PHE B N 1
ATOM 2124 C CA . PHE B 1 83 ? -8.211 22.734 4.473 1 91.81 83 PHE B CA 1
ATOM 2125 C C . PHE B 1 83 ? -9.5 23.531 4.559 1 91.81 83 PHE B C 1
ATOM 2127 O O . PHE B 1 83 ? -10.5 23.062 5.109 1 91.81 83 PHE B O 1
ATOM 2134 N N . VAL B 1 84 ? -9.508 24.719 4.047 1 90.31 84 VAL B N 1
ATOM 2135 C CA . VAL B 1 84 ? -10.648 25.609 4.223 1 90.31 84 VAL B CA 1
ATOM 2136 C C . VAL B 1 84 ? -11.148 26.094 2.859 1 90.31 84 VAL B C 1
ATOM 2138 O O . VAL B 1 84 ? -12.117 26.844 2.777 1 90.31 84 VAL B O 1
ATOM 2141 N N . CYS B 1 85 ? -10.547 25.688 1.788 1 91.69 85 CYS B N 1
ATOM 2142 C CA . CYS B 1 85 ? -10.922 26.172 0.461 1 91.69 85 CYS B CA 1
ATOM 2143 C C . CYS B 1 85 ? -11.812 25.156 -0.25 1 91.69 85 CYS B C 1
ATOM 2145 O O . CYS B 1 85 ? -12.328 24.219 0.378 1 91.69 85 CYS B O 1
ATOM 2147 N N . SER B 1 86 ? -12.023 25.359 -1.566 1 90.81 86 SER B N 1
ATOM 2148 C CA . SER B 1 86 ? -12.945 24.516 -2.318 1 90.81 86 SER B CA 1
ATOM 2149 C C . SER B 1 86 ? -12.195 23.469 -3.135 1 90.81 86 SER B C 1
ATOM 2151 O O . SER B 1 86 ? -12.688 23.016 -4.168 1 90.81 86 SER B O 1
ATOM 2153 N N . LEU B 1 87 ? -11.094 23.125 -2.66 1 92.44 87 LEU B N 1
ATOM 2154 C CA . LEU B 1 87 ? -10.312 22.125 -3.359 1 92.44 87 LEU B CA 1
ATOM 2155 C C . LEU B 1 87 ? -11.102 20.828 -3.5 1 92.44 87 LEU B C 1
ATOM 2157 O O . LEU B 1 87 ? -11.664 20.328 -2.52 1 92.44 87 LEU B O 1
ATOM 2161 N N . GLY B 1 88 ? -11.156 20.312 -4.746 1 90.56 88 GLY B N 1
ATOM 2162 C CA . GLY B 1 88 ? -11.852 19.062 -5.012 1 90.56 88 GLY B CA 1
ATOM 2163 C C . GLY B 1 88 ? -13.336 19.25 -5.27 1 90.56 88 GLY B C 1
ATOM 2164 O O . GLY B 1 88 ? -13.992 18.359 -5.828 1 90.56 88 GLY B O 1
ATOM 2165 N N . LEU B 1 89 ? -13.844 20.359 -4.801 1 88.5 89 LEU B N 1
ATOM 2166 C CA . LEU B 1 89 ? -15.266 20.594 -5.008 1 88.5 89 LEU B CA 1
ATOM 2167 C C . LEU B 1 89 ? -15.562 20.922 -6.465 1 88.5 89 LEU B C 1
ATOM 2169 O O . LEU B 1 89 ? -14.844 21.703 -7.082 1 88.5 89 LEU B O 1
ATOM 2173 N N . ASN B 1 90 ? -16.562 20.234 -6.973 1 87.31 90 ASN B N 1
ATOM 2174 C CA . ASN B 1 90 ? -17 20.438 -8.352 1 87.31 90 ASN B CA 1
ATOM 2175 C C . ASN B 1 90 ? -15.836 20.328 -9.336 1 87.31 90 ASN B C 1
ATOM 2177 O O . ASN B 1 90 ? -15.711 21.125 -10.25 1 87.31 90 ASN B O 1
ATOM 2181 N N . GLY B 1 91 ? -14.93 19.5 -9.008 1 86.25 91 GLY B N 1
ATOM 2182 C CA . GLY B 1 91 ? -13.844 19.219 -9.93 1 86.25 91 GLY B CA 1
ATOM 2183 C C . GLY B 1 91 ? -12.711 20.219 -9.844 1 86.25 91 GLY B C 1
ATOM 2184 O O . GLY B 1 91 ? -11.758 20.156 -10.625 1 86.25 91 GLY B O 1
ATOM 2185 N N . SER B 1 92 ? -12.789 21.125 -8.898 1 89.25 92 SER B N 1
ATOM 2186 C CA . SER B 1 92 ? -11.727 22.125 -8.766 1 89.25 92 SER B CA 1
ATOM 2187 C C . SER B 1 92 ? -10.422 21.484 -8.305 1 89.25 92 SER B C 1
ATOM 2189 O O . SER B 1 92 ? -10.422 20.656 -7.398 1 89.25 92 SER B O 1
ATOM 2191 N N . SER B 1 93 ? -9.375 21.812 -8.992 1 91.56 93 SER B N 1
ATOM 2192 C CA . SER B 1 93 ? -8.055 21.312 -8.617 1 91.56 93 SER B CA 1
ATOM 2193 C C . SER B 1 93 ? -7.074 22.453 -8.391 1 91.56 93 SER B C 1
ATOM 2195 O O . SER B 1 93 ? -5.867 22.234 -8.312 1 91.56 93 SER B O 1
ATOM 2197 N N . ASN B 1 94 ? -7.652 23.625 -8.242 1 92.06 94 ASN B N 1
ATOM 2198 C CA . ASN B 1 94 ? -6.793 24.797 -8.039 1 92.06 94 ASN B CA 1
ATOM 2199 C C . ASN B 1 94 ? -6.484 25.016 -6.566 1 92.06 94 ASN B C 1
ATOM 2201 O O . ASN B 1 94 ? -7.355 24.859 -5.711 1 92.06 94 ASN B O 1
ATOM 2205 N N . LEU B 1 95 ? -5.309 25.406 -6.336 1 94.38 95 LEU B N 1
ATOM 2206 C CA . LEU B 1 95 ? -4.902 25.719 -4.973 1 94.38 95 LEU B CA 1
ATOM 2207 C C . LEU B 1 95 ? -5.305 27.156 -4.617 1 94.38 95 LEU B C 1
ATOM 2209 O O . LEU B 1 95 ? -5.254 28.047 -5.461 1 94.38 95 LEU B O 1
ATOM 2213 N N . CYS B 1 96 ? -5.621 27.281 -3.393 1 93.75 96 CYS B N 1
ATOM 2214 C CA . CYS B 1 96 ? -6.008 28.625 -2.963 1 93.75 96 CYS B CA 1
ATOM 2215 C C . CYS B 1 96 ? -4.785 29.438 -2.559 1 93.75 96 CYS B C 1
ATOM 2217 O O . CYS B 1 96 ? -3.67 28.922 -2.531 1 93.75 96 CYS B O 1
ATOM 2219 N N . ASN B 1 97 ? -5.109 30.734 -2.26 1 91 97 ASN B N 1
ATOM 2220 C CA . ASN B 1 97 ? -4.008 31.625 -1.912 1 91 97 ASN B CA 1
ATOM 2221 C C . ASN B 1 97 ? -3.975 31.922 -0.414 1 91 97 ASN B C 1
ATOM 2223 O O . ASN B 1 97 ? -3.111 32.656 0.059 1 91 97 ASN B O 1
ATOM 2227 N N . SER B 1 98 ? -4.832 31.297 0.339 1 86.75 98 SER B N 1
ATOM 2228 C CA . SER B 1 98 ? -4.863 31.484 1.786 1 86.75 98 SER B CA 1
ATOM 2229 C C . SER B 1 98 ? -3.979 30.469 2.492 1 86.75 98 SER B C 1
ATOM 2231 O O . SER B 1 98 ? -4.438 29.75 3.389 1 86.75 98 SER B O 1
ATOM 2233 N N . THR B 1 99 ? -2.723 30.422 2.311 1 82.44 99 THR B N 1
ATOM 2234 C CA . THR B 1 99 ? -1.82 29.391 2.787 1 82.44 99 THR B CA 1
ATOM 2235 C C . THR B 1 99 ? -1.67 29.453 4.305 1 82.44 99 THR B C 1
ATOM 2237 O O . THR B 1 99 ? -1.268 28.469 4.938 1 82.44 99 THR B O 1
ATOM 2240 N N . SER B 1 100 ? -2.061 30.516 4.848 1 86 100 SER B N 1
ATOM 2241 C CA . SER B 1 100 ? -1.963 30.625 6.297 1 86 100 SER B CA 1
ATOM 2242 C C . SER B 1 100 ? -3.119 29.906 6.984 1 86 100 SER B C 1
ATOM 2244 O O . SER B 1 100 ? -2.992 29.469 8.125 1 86 100 SER B O 1
ATOM 2246 N N . GLN B 1 101 ? -4.184 29.75 6.34 1 86.38 101 GLN B N 1
ATOM 2247 C CA . GLN B 1 101 ? -5.371 29.156 6.941 1 86.38 101 GLN B CA 1
ATOM 2248 C C . GLN B 1 101 ? -5.664 27.781 6.344 1 86.38 101 GLN B C 1
ATOM 2250 O O . GLN B 1 101 ? -6.328 26.953 6.973 1 86.38 101 GLN B O 1
ATOM 2255 N N . CYS B 1 102 ? -5.113 27.609 5.184 1 92.81 102 CYS B N 1
ATOM 2256 C CA . CYS B 1 102 ? -5.355 26.375 4.457 1 92.81 102 CYS B CA 1
ATOM 2257 C C . CYS B 1 102 ? -4.121 25.484 4.469 1 92.81 102 CYS B C 1
ATOM 2259 O O . CYS B 1 102 ? -3.223 25.641 3.641 1 92.81 102 CYS B O 1
ATOM 2261 N N . ASN B 1 103 ? -4.16 24.438 5.332 1 92 103 ASN B N 1
ATOM 2262 C CA . ASN B 1 103 ? -2.969 23.625 5.566 1 92 103 ASN B CA 1
ATOM 2263 C C . ASN B 1 103 ? -2.619 22.766 4.352 1 92 103 ASN B C 1
ATOM 2265 O O . ASN B 1 103 ? -1.444 22.609 4.016 1 92 103 ASN B O 1
ATOM 2269 N N . VAL B 1 104 ? -3.613 22.281 3.66 1 93.94 104 VAL B N 1
ATOM 2270 C CA . VAL B 1 104 ? -3.35 21.406 2.525 1 93.94 104 VAL B CA 1
ATOM 2271 C C . VAL B 1 104 ? -2.697 22.203 1.397 1 93.94 104 VAL B C 1
ATOM 2273 O O . VAL B 1 104 ? -1.665 21.797 0.857 1 93.94 104 VAL B O 1
ATOM 2276 N N . CYS B 1 105 ? -3.299 23.328 1.13 1 94.69 105 CYS B N 1
ATOM 2277 C CA . CYS B 1 105 ? -2.742 24.156 0.06 1 94.69 105 CYS B CA 1
ATOM 2278 C C . CYS B 1 105 ? -1.356 24.672 0.43 1 94.69 105 CYS B C 1
ATOM 2280 O O . CYS B 1 105 ? -0.477 24.766 -0.427 1 94.69 105 CYS B O 1
ATOM 2282 N N . SER B 1 106 ? -1.169 24.938 1.672 1 94.06 106 SER B N 1
ATOM 2283 C CA . SER B 1 106 ? 0.142 25.375 2.137 1 94.06 106 SER B CA 1
ATOM 2284 C C . SER B 1 106 ? 1.192 24.297 1.937 1 94.06 106 SER B C 1
ATOM 2286 O O . SER B 1 106 ? 2.273 24.562 1.407 1 94.06 106 SER B O 1
ATOM 2288 N N . ILE B 1 107 ? 0.865 23.094 2.309 1 93.44 107 ILE B N 1
ATOM 2289 C CA . ILE B 1 107 ? 1.793 21.969 2.195 1 93.44 107 ILE B CA 1
ATOM 2290 C C . ILE B 1 107 ? 2.117 21.719 0.724 1 93.44 107 ILE B C 1
ATOM 2292 O O . ILE B 1 107 ? 3.277 21.5 0.367 1 93.44 107 ILE B O 1
ATOM 2296 N N . ILE B 1 108 ? 1.131 21.797 -0.107 1 94.06 108 ILE B N 1
ATOM 2297 C CA . ILE B 1 108 ? 1.324 21.484 -1.519 1 94.06 108 ILE B CA 1
ATOM 2298 C C . ILE B 1 108 ? 2.18 22.562 -2.174 1 94.06 108 ILE B C 1
ATOM 2300 O O . ILE B 1 108 ? 3.057 22.266 -2.986 1 94.06 108 ILE B O 1
ATOM 2304 N N . LYS B 1 109 ? 1.953 23.797 -1.76 1 92.12 109 LYS B N 1
ATOM 2305 C CA . LYS B 1 109 ? 2.645 24.922 -2.383 1 92.12 109 LYS B CA 1
ATOM 2306 C C . LYS B 1 109 ? 4.059 25.078 -1.832 1 92.12 109 LYS B C 1
ATOM 2308 O O . LYS B 1 109 ? 4.996 25.359 -2.582 1 92.12 109 LYS B O 1
ATOM 2313 N N . HIS B 1 110 ? 4.18 24.812 -0.53 1 90.31 110 HIS B N 1
ATOM 2314 C CA . HIS B 1 110 ? 5.418 25.234 0.114 1 90.31 110 HIS B CA 1
ATOM 2315 C C . HIS B 1 110 ? 6.133 24.047 0.75 1 90.31 110 HIS B C 1
ATOM 2317 O O . HIS B 1 110 ? 7.266 24.172 1.223 1 90.31 110 HIS B O 1
ATOM 2323 N N . GLY B 1 111 ? 5.539 22.953 0.733 1 89.75 111 GLY B N 1
ATOM 2324 C CA . GLY B 1 111 ? 6.109 21.812 1.446 1 89.75 111 GLY B CA 1
ATOM 2325 C C . GLY B 1 111 ? 5.719 21.781 2.91 1 89.75 111 GLY B C 1
ATOM 2326 O O . GLY B 1 111 ? 5.02 22.672 3.396 1 89.75 111 GLY B O 1
ATOM 2327 N N . PHE B 1 112 ? 6.141 20.734 3.557 1 89.38 112 PHE B N 1
ATOM 2328 C CA . PHE B 1 112 ? 5.852 20.547 4.977 1 89.38 112 PHE B CA 1
ATOM 2329 C C . PHE B 1 112 ? 6.633 21.562 5.816 1 89.38 112 PHE B C 1
ATOM 2331 O O . PHE B 1 112 ? 7.801 21.844 5.531 1 89.38 112 PHE B O 1
ATOM 2338 N N . LYS B 1 113 ? 5.918 22.062 6.73 1 77.81 113 LYS B N 1
ATOM 2339 C CA . LYS B 1 113 ? 6.574 22.984 7.656 1 77.81 113 LYS B CA 1
ATOM 2340 C C . LYS B 1 113 ? 7.008 22.266 8.93 1 77.81 113 LYS B C 1
ATOM 2342 O O . LYS B 1 113 ? 6.281 21.406 9.438 1 77.81 113 LYS B O 1
ATOM 2347 N N . LEU B 1 114 ? 8.195 22.406 9.305 1 70.38 114 LEU B N 1
ATOM 2348 C CA . LEU B 1 114 ? 8.719 21.859 10.547 1 70.38 114 LEU B CA 1
ATOM 2349 C C . LEU B 1 114 ? 8.312 22.703 11.742 1 70.38 114 LEU B C 1
ATOM 2351 O O . LEU B 1 114 ? 8.406 23.938 11.695 1 70.38 114 LEU B O 1
ATOM 2355 N N . SER B 1 115 ? 7.344 22.109 12.5 1 56.72 115 SER B N 1
ATOM 2356 C CA . SER B 1 115 ? 7.051 22.844 13.727 1 56.72 115 SER B CA 1
ATOM 2357 C C . SER B 1 115 ? 7.918 22.359 14.883 1 56.72 115 SER B C 1
ATOM 2359 O O . SER B 1 115 ? 7.797 21.219 15.32 1 56.72 115 SER B O 1
ATOM 2361 N N . GLY B 1 116 ? 8.734 23.156 15.523 1 55.34 116 GLY B N 1
ATOM 2362 C CA . GLY B 1 116 ? 9.398 22.984 16.797 1 55.34 116 GLY B CA 1
ATOM 2363 C C . GLY B 1 116 ? 10.406 21.844 16.797 1 55.34 116 GLY B C 1
ATOM 2364 O O . GLY B 1 116 ? 10.648 21.219 17.828 1 55.34 116 GLY B O 1
ATOM 2365 N N . GLY B 1 117 ? 11.055 21.422 15.797 1 58.16 117 GLY B N 1
ATOM 2366 C CA . GLY B 1 117 ? 12.242 20.578 15.836 1 58.16 117 GLY B CA 1
ATOM 2367 C C . GLY B 1 117 ? 11.945 19.109 15.656 1 58.16 117 GLY B C 1
ATOM 2368 O O . GLY B 1 117 ? 12.859 18.297 15.492 1 58.16 117 GLY B O 1
ATOM 2369 N N . ASP B 1 118 ? 10.766 18.625 15.805 1 63.97 118 ASP B N 1
ATOM 2370 C CA . ASP B 1 118 ? 10.602 17.172 15.906 1 63.97 118 ASP B CA 1
ATOM 2371 C C . ASP B 1 118 ? 10.328 16.562 14.539 1 63.97 118 ASP B C 1
ATOM 2373 O O . ASP B 1 118 ? 10.094 15.352 14.43 1 63.97 118 ASP B O 1
ATOM 2377 N N . GLY B 1 119 ? 10.555 17.141 13.469 1 82.62 119 GLY B N 1
ATOM 2378 C CA . GLY B 1 119 ? 10.359 16.562 12.156 1 82.62 119 GLY B CA 1
ATOM 2379 C C . GLY B 1 119 ? 8.906 16.516 11.727 1 82.62 119 GLY B C 1
ATOM 2380 O O . GLY B 1 119 ? 8.039 17.047 12.422 1 82.62 119 GLY B O 1
ATOM 2381 N N . ILE B 1 120 ? 8.586 16.094 10.633 1 87.56 120 ILE B N 1
ATOM 2382 C CA . ILE B 1 120 ? 7.246 15.914 10.078 1 87.56 120 ILE B CA 1
ATOM 2383 C C . ILE B 1 120 ? 6.695 14.547 10.477 1 87.56 120 ILE B C 1
ATOM 2385 O O . ILE B 1 120 ? 7.316 13.516 10.203 1 87.56 120 ILE B O 1
ATOM 2389 N N . LEU B 1 121 ? 5.574 14.617 11.133 1 88.38 121 LEU B N 1
ATOM 2390 C CA . LEU B 1 121 ? 4.965 13.367 11.57 1 88.38 121 LEU B CA 1
ATOM 2391 C C . LEU B 1 121 ? 4.152 12.727 10.453 1 88.38 121 LEU B C 1
ATOM 2393 O O . LEU B 1 121 ? 3.285 13.375 9.859 1 88.38 121 LEU B O 1
ATOM 2397 N N . THR B 1 122 ? 4.418 11.531 10.156 1 91.38 122 THR B N 1
ATOM 2398 C CA . THR B 1 122 ? 3.613 10.695 9.266 1 91.38 122 THR B CA 1
ATOM 2399 C C . THR B 1 122 ? 3.336 9.336 9.906 1 91.38 122 THR B C 1
ATOM 2401 O O . THR B 1 122 ? 4.027 8.938 10.844 1 91.38 122 THR B O 1
ATOM 2404 N N . THR B 1 123 ? 2.309 8.68 9.445 1 89.94 123 THR B N 1
ATOM 2405 C CA . THR B 1 123 ? 1.924 7.402 10.031 1 89.94 123 THR B CA 1
ATOM 2406 C C . THR B 1 123 ? 1.82 6.324 8.953 1 89.94 123 THR B C 1
ATOM 2408 O O . THR B 1 123 ? 1.556 6.629 7.785 1 89.94 123 THR B O 1
ATOM 2411 N N . ALA B 1 124 ? 2.016 5.086 9.406 1 87.94 124 ALA B N 1
ATOM 2412 C CA . ALA B 1 124 ? 1.862 3.947 8.508 1 87.94 124 ALA B CA 1
ATOM 2413 C C . ALA B 1 124 ? 0.39 3.666 8.219 1 87.94 124 ALA B C 1
ATOM 2415 O O . ALA B 1 124 ? 0.046 3.129 7.164 1 87.94 124 ALA B O 1
ATOM 2416 N N . THR B 1 125 ? -0.447 4.086 9.148 1 88.5 125 THR B N 1
ATOM 2417 C CA . THR B 1 125 ? -1.865 3.773 9.016 1 88.5 125 THR B CA 1
ATOM 2418 C C . THR B 1 125 ? -2.686 5.047 8.844 1 88.5 125 THR B C 1
ATOM 2420 O O . THR B 1 125 ? -2.395 6.07 9.477 1 88.5 125 THR B O 1
ATOM 2423 N N . SER B 1 126 ? -3.682 4.945 8.008 1 90.88 126 SER B N 1
ATOM 2424 C CA . SER B 1 126 ? -4.555 6.082 7.738 1 90.88 126 SER B CA 1
ATOM 2425 C C . SER B 1 126 ? -5.375 6.457 8.969 1 90.88 126 SER B C 1
ATOM 2427 O O . SER B 1 126 ? -5.582 7.641 9.242 1 90.88 126 SER B O 1
ATOM 2429 N N . GLY B 1 127 ? -5.848 5.434 9.719 1 88.94 127 GLY B N 1
ATOM 2430 C CA . GLY B 1 127 ? -6.637 5.695 10.914 1 88.94 127 GLY B CA 1
ATOM 2431 C C . GLY B 1 127 ? -5.887 6.512 11.953 1 88.94 127 GLY B C 1
ATOM 2432 O O . GLY B 1 127 ? -6.445 7.441 12.539 1 88.94 127 GLY B O 1
ATOM 2433 N N . LYS B 1 128 ? -4.672 6.164 12.188 1 86.75 128 LYS B N 1
ATOM 2434 C CA . LYS B 1 128 ? -3.867 6.902 13.148 1 86.75 128 LYS B CA 1
ATOM 2435 C C . LYS B 1 128 ? -3.633 8.336 12.688 1 86.75 128 LYS B C 1
ATOM 2437 O O . LYS B 1 128 ? -3.633 9.266 13.5 1 86.75 128 LYS B O 1
ATOM 2442 N N . ALA B 1 129 ? -3.307 8.469 11.43 1 90.12 129 ALA B N 1
ATOM 2443 C CA . ALA B 1 129 ? -3.154 9.82 10.898 1 90.12 129 ALA B CA 1
ATOM 2444 C C . ALA B 1 129 ? -4.406 10.656 11.156 1 90.12 129 ALA B C 1
ATOM 2446 O O . ALA B 1 129 ? -4.309 11.82 11.555 1 90.12 129 ALA B O 1
ATOM 2447 N N . HIS B 1 130 ? -5.551 10.078 10.938 1 90.06 130 HIS B N 1
ATOM 2448 C CA . HIS B 1 130 ? -6.832 10.734 11.188 1 90.06 130 HIS B CA 1
ATOM 2449 C C . HIS B 1 130 ? -6.965 11.148 12.648 1 90.06 130 HIS B C 1
ATOM 2451 O O . HIS B 1 130 ? -7.371 12.273 12.945 1 90.06 130 HIS B O 1
ATOM 2457 N N . ASP B 1 131 ? -6.621 10.219 13.516 1 87.19 131 ASP 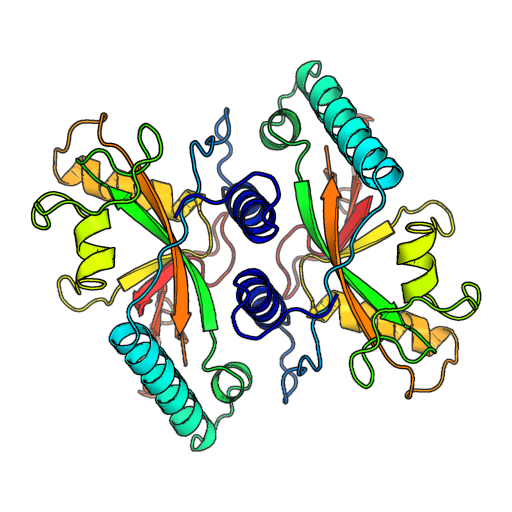B N 1
ATOM 2458 C CA . ASP B 1 131 ? -6.73 10.484 14.945 1 87.19 131 ASP B CA 1
ATOM 2459 C C . ASP B 1 131 ? -5.785 11.602 15.375 1 87.19 131 ASP B C 1
ATOM 2461 O O . ASP B 1 131 ? -6.137 12.438 16.203 1 87.19 131 ASP B O 1
ATOM 2465 N N . LYS B 1 132 ? -4.586 11.602 14.852 1 85.5 132 LYS B N 1
ATOM 2466 C CA . LYS B 1 132 ? -3.605 12.625 15.211 1 85.5 132 LYS B CA 1
ATOM 2467 C C . LYS B 1 132 ? -4.074 14.008 14.773 1 85.5 132 LYS B C 1
ATOM 2469 O O . LYS B 1 132 ? -3.861 14.992 15.484 1 85.5 132 LYS B O 1
ATOM 2474 N N . ALA B 1 133 ? -4.613 14.109 13.602 1 86 133 ALA B N 1
ATOM 2475 C CA . ALA B 1 133 ? -5.152 15.383 13.133 1 86 133 ALA B CA 1
ATOM 2476 C C . ALA B 1 133 ? -6.293 15.859 14.031 1 86 133 ALA B C 1
ATOM 2478 O O . ALA B 1 133 ? -6.402 17.047 14.328 1 86 133 ALA B O 1
ATOM 2479 N N . SER B 1 134 ? -7.176 14.93 14.445 1 80.88 134 SER B N 1
ATOM 2480 C CA . SER B 1 134 ? -8.305 15.266 15.305 1 80.88 134 SER B CA 1
ATOM 2481 C C . SER B 1 134 ? -7.832 15.805 16.656 1 80.88 134 SER B C 1
ATOM 2483 O O . SER B 1 134 ? -8.414 16.75 17.188 1 80.88 134 SER B O 1
ATOM 2485 N N . SER B 1 135 ? -6.855 15.211 17.125 1 78.56 135 SER B N 1
ATOM 2486 C CA . SER B 1 135 ? -6.316 15.641 18.406 1 78.56 135 SER B CA 1
ATOM 2487 C C . SER B 1 135 ? -5.766 17.062 18.328 1 78.56 135 SER B C 1
ATOM 2489 O O . SER B 1 135 ? -5.957 17.859 19.25 1 78.56 135 SER B O 1
ATOM 2491 N N . VAL B 1 136 ? -5.152 17.359 17.266 1 73.81 136 VAL B N 1
ATOM 2492 C CA . VAL B 1 136 ? -4.582 18.688 17.062 1 73.81 136 VAL B CA 1
ATOM 2493 C C . VAL B 1 136 ? -5.707 19.719 16.922 1 73.81 136 VAL B C 1
ATOM 2495 O O . VAL B 1 136 ? -5.629 20.812 17.484 1 73.81 136 VAL B O 1
ATOM 2498 N N . LEU B 1 137 ? -6.75 19.344 16.266 1 74.38 137 LEU B N 1
ATOM 2499 C CA . LEU B 1 137 ? -7.891 20.234 16.062 1 74.38 137 LEU B CA 1
ATOM 2500 C C . LEU B 1 137 ? -8.602 20.5 17.391 1 74.38 137 LEU B C 1
ATOM 2502 O O . LEU B 1 137 ? -9.031 21.625 17.641 1 74.38 137 LEU B O 1
ATOM 2506 N N . GLU B 1 138 ? -8.742 19.484 18.188 1 72.75 138 GLU B N 1
ATOM 2507 C CA . GLU B 1 138 ? -9.398 19.625 19.469 1 72.75 138 GLU B CA 1
ATOM 2508 C C . GLU B 1 138 ? -8.617 20.578 20.375 1 72.75 138 GLU B C 1
ATOM 2510 O O . GLU B 1 138 ? -9.203 21.406 21.078 1 72.75 138 GLU B O 1
ATOM 2515 N N . VAL B 1 139 ? -7.359 20.5 20.328 1 70.06 139 VAL B N 1
ATOM 2516 C CA . VAL B 1 139 ? -6.508 21.328 21.172 1 70.06 139 VAL B CA 1
ATOM 2517 C C . VAL B 1 139 ? -6.512 22.766 20.672 1 70.06 139 VAL B C 1
ATOM 2519 O O . VAL B 1 139 ? -6.445 23.703 21.469 1 70.06 139 VAL B O 1
ATOM 2522 N N . SER B 1 140 ? -6.637 22.844 19.375 1 69.38 140 SER B N 1
ATOM 2523 C CA . SER B 1 140 ? -6.578 24.188 18.781 1 69.38 140 SER B CA 1
ATOM 2524 C C . SER B 1 140 ? -7.945 24.859 18.812 1 69.38 140 SER B C 1
ATOM 2526 O O . SER B 1 140 ? -8.07 26.031 18.438 1 69.38 140 SER B O 1
ATOM 2528 N N . GLY B 1 141 ? -8.922 24.219 19.406 1 63.88 141 GLY B N 1
ATOM 2529 C CA . GLY B 1 141 ? -10.242 24.812 19.5 1 63.88 141 GLY B CA 1
ATOM 2530 C C . GLY B 1 141 ? -10.961 24.891 18.172 1 63.88 141 GLY B C 1
ATOM 2531 O O . GLY B 1 141 ? -11.883 25.703 18 1 63.88 141 GLY B O 1
ATOM 2532 N N . CYS B 1 142 ? -10.344 24.25 17.219 1 58.69 142 CYS B N 1
ATOM 2533 C CA . CYS B 1 142 ? -10.992 24.312 15.906 1 58.69 142 CYS B CA 1
ATOM 2534 C C . CYS B 1 142 ? -12.305 23.531 15.906 1 58.69 142 CYS B C 1
ATOM 2536 O O . CYS B 1 142 ? -12.461 22.578 16.672 1 58.69 142 CYS B O 1
ATOM 2538 N N . GLU B 1 143 ? -13.352 24.141 15.211 1 58.53 143 GLU B N 1
ATOM 2539 C CA . GLU B 1 143 ? -14.688 23.547 15.164 1 58.53 143 GLU B CA 1
ATOM 2540 C C . GLU B 1 143 ? -14.664 22.203 14.445 1 58.53 143 GLU B C 1
ATOM 2542 O O . GLU B 1 143 ? -13.82 21.969 13.578 1 58.53 143 GLU B O 1
ATOM 2547 N N . SER B 1 144 ? -15.422 21.234 14.922 1 58.31 144 SER B N 1
ATOM 2548 C CA . SER B 1 144 ? -15.633 19.859 14.484 1 58.31 144 SER B CA 1
ATOM 2549 C C . SER B 1 144 ? -15.914 19.781 12.984 1 58.31 144 SER B C 1
ATOM 2551 O O . SER B 1 144 ? -15.805 18.719 12.375 1 58.31 144 SER B O 1
ATOM 2553 N N . ASP B 1 145 ? -16.141 20.984 12.367 1 62.91 145 ASP B N 1
ATOM 2554 C CA . ASP B 1 145 ? -16.656 20.953 11 1 62.91 145 ASP B CA 1
ATOM 2555 C C . ASP B 1 145 ? -15.523 21.141 9.984 1 62.91 145 ASP B C 1
ATOM 2557 O O . ASP B 1 145 ? -15.781 21.438 8.812 1 62.91 145 ASP B O 1
ATOM 2561 N N . GLU B 1 146 ? -14.383 20.984 10.445 1 76.81 146 GLU B N 1
ATOM 2562 C CA . GLU B 1 146 ? -13.297 21.219 9.5 1 76.81 146 GLU B CA 1
ATOM 2563 C C . GLU B 1 146 ? -13.133 20.047 8.539 1 76.81 146 GLU B C 1
ATOM 2565 O O . GLU B 1 146 ? -13.281 18.891 8.93 1 76.81 146 GLU B O 1
ATOM 2570 N N . ARG B 1 147 ? -13 20.531 7.223 1 87.06 147 ARG B N 1
ATOM 2571 C CA . ARG B 1 147 ? -12.727 19.547 6.188 1 87.06 147 ARG B CA 1
ATOM 2572 C C . ARG B 1 147 ? -11.312 18.984 6.328 1 87.06 147 ARG B C 1
ATOM 2574 O O . ARG B 1 147 ? -10.367 19.734 6.586 1 87.06 147 ARG B O 1
ATOM 2581 N N . ARG B 1 148 ? -11.297 17.734 6.258 1 90.69 148 ARG B N 1
ATOM 2582 C CA . ARG B 1 148 ? -10.008 17.078 6.422 1 90.69 148 ARG B CA 1
ATOM 2583 C C . ARG B 1 148 ? -9.547 16.422 5.117 1 90.69 148 ARG B C 1
ATOM 2585 O O . ARG B 1 148 ? -10.375 15.992 4.312 1 90.69 148 ARG B O 1
ATOM 2592 N N . ALA B 1 149 ? -8.289 16.484 4.934 1 94.38 149 ALA B N 1
ATOM 2593 C CA . ALA B 1 149 ? -7.66 15.82 3.795 1 94.38 149 ALA B CA 1
ATOM 2594 C C . ALA B 1 149 ? -6.547 14.891 4.258 1 94.38 149 ALA B C 1
ATOM 2596 O O . ALA B 1 149 ? -5.777 15.227 5.16 1 94.38 149 ALA B O 1
ATOM 2597 N N . MET B 1 150 ? -6.625 13.703 3.705 1 95.75 150 MET B N 1
ATOM 2598 C CA . MET B 1 150 ? -5.562 12.727 3.936 1 95.75 150 MET B CA 1
ATOM 2599 C C . MET B 1 150 ? -4.523 12.789 2.824 1 95.75 150 MET B C 1
ATOM 2601 O O . MET B 1 150 ? -4.855 12.625 1.647 1 95.75 150 MET B O 1
ATOM 2605 N N . LEU B 1 151 ? -3.287 13.062 3.262 1 96.31 151 LEU B N 1
ATOM 2606 C CA . LEU B 1 151 ? -2.188 13.047 2.303 1 96.31 151 LEU B CA 1
ATOM 2607 C C . LEU B 1 151 ? -1.465 11.703 2.316 1 96.31 151 LEU B C 1
ATOM 2609 O O . LEU B 1 151 ? -1.127 11.188 3.385 1 96.31 151 LEU B O 1
ATOM 2613 N N . VAL B 1 152 ? -1.322 11.102 1.148 1 96 152 VAL B N 1
ATOM 2614 C CA . VAL B 1 152 ? -0.434 9.953 0.96 1 96 152 VAL B CA 1
ATOM 2615 C C . VAL B 1 152 ? 0.928 10.438 0.464 1 96 152 VAL B C 1
ATOM 2617 O O . VAL B 1 152 ? 1.047 10.938 -0.656 1 96 152 VAL B O 1
ATOM 2620 N N . CYS B 1 153 ? 1.92 10.203 1.292 1 94.31 153 CYS B N 1
ATOM 2621 C CA . CYS B 1 153 ? 3.211 10.844 1.074 1 94.31 153 CYS B CA 1
ATOM 2622 C C . CYS B 1 153 ? 4.301 9.812 0.829 1 94.31 153 CYS B C 1
ATOM 2624 O O . CYS B 1 153 ? 4.332 8.766 1.483 1 94.31 153 CYS B O 1
ATOM 2626 N N . ARG B 1 154 ? 5.125 10.133 -0.089 1 94.56 154 ARG B N 1
ATOM 2627 C CA . ARG B 1 154 ? 6.398 9.43 -0.204 1 94.56 154 ARG B CA 1
ATOM 2628 C C . ARG B 1 154 ? 7.43 10.008 0.76 1 94.56 154 ARG B C 1
ATOM 2630 O O . ARG B 1 154 ? 7.676 11.219 0.764 1 94.56 154 ARG B O 1
ATOM 2637 N N . VAL B 1 155 ? 8 9.133 1.61 1 94.12 155 VAL B N 1
ATOM 2638 C CA . VAL B 1 155 ? 8.914 9.594 2.65 1 94.12 155 VAL B CA 1
ATOM 2639 C C . VAL B 1 155 ? 10.227 8.82 2.566 1 94.12 155 VAL B C 1
ATOM 2641 O O . VAL B 1 155 ? 10.227 7.594 2.482 1 94.12 155 VAL B O 1
ATOM 2644 N N . ILE B 1 156 ? 11.305 9.594 2.531 1 95.06 156 ILE B N 1
ATOM 2645 C CA . ILE B 1 156 ? 12.617 8.977 2.707 1 95.06 156 ILE B CA 1
ATOM 2646 C C . ILE B 1 156 ? 12.938 8.852 4.195 1 95.06 156 ILE B C 1
ATOM 2648 O O . ILE B 1 156 ? 13.367 9.828 4.824 1 95.06 156 ILE B O 1
ATOM 2652 N N . ALA B 1 157 ? 12.805 7.668 4.73 1 92.25 157 ALA B N 1
ATOM 2653 C CA . ALA B 1 157 ? 12.969 7.461 6.164 1 92.25 157 ALA B CA 1
ATOM 2654 C C . ALA B 1 157 ? 14.438 7.336 6.539 1 92.25 157 ALA B C 1
ATOM 2656 O O . ALA B 1 157 ? 14.844 7.699 7.645 1 92.25 157 ALA B O 1
ATOM 2657 N N . GLY B 1 158 ? 15.289 6.836 5.59 1 92.81 158 GLY B N 1
ATOM 2658 C CA . GLY B 1 158 ? 16.672 6.559 5.945 1 92.81 158 GLY B CA 1
ATOM 2659 C C . GLY B 1 158 ? 16.812 5.621 7.129 1 92.81 158 GLY B C 1
ATOM 2660 O O . GLY B 1 158 ? 16.062 4.641 7.238 1 92.81 158 GLY B O 1
ATOM 2661 N N . ARG B 1 159 ? 17.891 5.914 7.922 1 89.81 159 ARG B N 1
ATOM 2662 C CA . ARG B 1 159 ? 18.062 5.141 9.148 1 89.81 159 ARG B CA 1
ATOM 2663 C C . ARG B 1 159 ? 17.109 5.613 10.234 1 89.81 159 ARG B C 1
ATOM 2665 O O . ARG B 1 159 ? 17.016 6.809 10.508 1 89.81 159 ARG B O 1
ATOM 2672 N N . VAL B 1 160 ? 16.328 4.672 10.805 1 86.5 160 VAL B N 1
ATOM 2673 C CA . VAL B 1 160 ? 15.266 5.012 11.75 1 86.5 160 VAL B CA 1
ATOM 2674 C C . VAL B 1 160 ? 15.711 4.695 13.172 1 86.5 160 VAL B C 1
ATOM 2676 O O . VAL B 1 160 ? 16.172 3.584 13.453 1 86.5 160 VAL B O 1
ATOM 2679 N N . LYS B 1 161 ? 15.57 5.656 14.016 1 82 161 LYS B N 1
ATOM 2680 C CA . LYS B 1 161 ? 15.805 5.457 15.438 1 82 161 LYS B CA 1
ATOM 2681 C C . LYS B 1 161 ? 14.5 5.145 16.172 1 82 161 LYS B C 1
ATOM 2683 O O . LYS B 1 161 ? 13.508 5.859 16.016 1 82 161 LYS B O 1
ATOM 2688 N N . LYS B 1 162 ? 14.477 4.051 17.016 1 75.81 162 LYS B N 1
ATOM 2689 C CA . LYS B 1 162 ? 13.297 3.752 17.828 1 75.81 162 LYS B CA 1
ATOM 2690 C C . LYS B 1 162 ? 13.328 4.5 19.156 1 75.81 162 LYS B C 1
ATOM 2692 O O . LYS B 1 162 ? 14.359 4.527 19.828 1 75.81 162 LYS B O 1
ATOM 2697 N N . ASN B 1 163 ? 12.391 5.309 19.453 1 64.38 163 ASN B N 1
ATOM 2698 C CA . ASN B 1 163 ? 12.344 6.105 20.672 1 64.38 163 ASN B CA 1
ATOM 2699 C C . ASN B 1 163 ? 12.398 5.227 21.922 1 64.38 163 ASN B C 1
ATOM 2701 O O . ASN B 1 163 ? 12.922 5.637 22.953 1 64.38 163 ASN B O 1
ATOM 2705 N N . MET B 1 164 ? 11.695 4.168 22.156 1 54.53 164 MET B N 1
ATOM 2706 C CA . MET B 1 164 ? 11.75 3.545 23.469 1 54.53 164 MET B CA 1
ATOM 2707 C C . MET B 1 164 ? 13.188 3.182 23.844 1 54.53 164 MET B C 1
ATOM 2709 O O . MET B 1 164 ? 13.453 2.775 24.969 1 54.53 164 MET B O 1
ATOM 2713 N N . GLU B 1 165 ? 13.867 2.812 22.922 1 48.16 165 GLU B N 1
ATOM 2714 C CA . GLU B 1 165 ? 15.109 2.291 23.484 1 48.16 165 GLU B CA 1
ATOM 2715 C C . GLU B 1 165 ? 15.938 3.4 24.125 1 48.16 165 GLU B C 1
ATOM 2717 O O . GLU B 1 165 ? 16.406 4.312 23.438 1 48.16 165 GLU B O 1
ATOM 2722 N N . GLY B 1 166 ? 15.5 3.898 25.188 1 42.16 166 GLY B N 1
ATOM 2723 C CA . GLY B 1 166 ? 16.281 4.695 26.125 1 42.16 166 GLY B CA 1
ATOM 2724 C C . GLY B 1 166 ? 17.781 4.551 25.938 1 42.16 166 GLY B C 1
ATOM 2725 O O . GLY B 1 166 ? 18.562 5.16 26.656 1 42.16 166 GLY B O 1
ATOM 2726 N N . GLY B 1 167 ? 18.234 3.221 25.859 1 41.94 167 GLY B N 1
ATOM 2727 C CA . GLY B 1 167 ? 19.672 3.137 26.094 1 41.94 167 GLY B CA 1
ATOM 2728 C C . GLY B 1 167 ? 20.484 3.969 25.109 1 41.94 167 GLY B C 1
ATOM 2729 O O . GLY B 1 167 ? 20.062 4.16 23.969 1 41.94 167 GLY B O 1
ATOM 2730 N N . SER B 1 168 ? 21.125 5.008 25.672 1 39.44 168 SER B N 1
ATOM 2731 C CA . SER B 1 168 ? 22.203 5.926 25.297 1 39.44 168 SER B CA 1
ATOM 2732 C C . SER B 1 168 ? 23.109 5.301 24.25 1 39.44 168 SER B C 1
ATOM 2734 O O . SER B 1 168 ? 24.234 5.785 24.031 1 39.44 168 SER B O 1
ATOM 2736 N N . ASN B 1 169 ? 23.047 3.957 24.078 1 45.12 169 ASN B N 1
ATOM 2737 C CA . ASN B 1 169 ? 24.453 3.787 23.703 1 45.12 169 ASN B CA 1
ATOM 2738 C C . ASN B 1 169 ? 24.844 4.727 22.578 1 45.12 169 ASN B C 1
ATOM 2740 O O . ASN B 1 169 ? 25.516 5.738 22.812 1 45.12 169 ASN B O 1
ATOM 2744 N N . GLY B 1 170 ? 25.469 4.18 21.375 1 46.94 170 GLY B N 1
ATOM 2745 C CA . GLY B 1 170 ? 26.297 4.855 20.391 1 46.94 170 GLY B CA 1
ATOM 2746 C C . GLY B 1 170 ? 25.484 5.738 19.453 1 46.94 170 GLY B C 1
ATOM 2747 O O . GLY B 1 170 ? 24.328 5.457 19.172 1 46.94 170 GLY B O 1
ATOM 2748 N N . VAL B 1 171 ? 25.609 7.113 19.531 1 49.84 171 VAL B N 1
ATOM 2749 C CA . VAL B 1 171 ? 25.234 8.281 18.734 1 49.84 171 VAL B CA 1
ATOM 2750 C C . VAL B 1 171 ? 25.078 7.875 17.266 1 49.84 171 VAL B C 1
ATOM 2752 O O . VAL B 1 171 ? 26.016 8 16.484 1 49.84 171 VAL B O 1
ATOM 2755 N N . GLU B 1 172 ? 24.672 6.633 16.875 1 57.56 172 GLU B N 1
ATOM 2756 C CA . GLU B 1 172 ? 24.594 6.52 15.43 1 57.56 172 GLU B CA 1
ATOM 2757 C C . GLU B 1 172 ? 23.562 7.492 14.852 1 57.56 172 GLU B C 1
ATOM 2759 O O . GLU B 1 172 ? 22.484 7.664 15.406 1 57.56 172 GLU B O 1
ATOM 2764 N N . GLU B 1 173 ? 24.016 8.461 14.125 1 75.19 173 GLU B N 1
ATOM 2765 C CA . GLU B 1 173 ? 23.219 9.453 13.406 1 75.19 173 GLU B CA 1
ATOM 2766 C C . GLU B 1 173 ? 22.094 8.797 12.617 1 75.19 173 GLU B C 1
ATOM 2768 O O . GLU B 1 173 ? 22.328 7.887 11.82 1 75.19 173 GLU B O 1
ATOM 2773 N N . CYS B 1 174 ? 20.875 8.961 13.094 1 85.94 174 CYS B N 1
ATOM 2774 C CA . CYS B 1 174 ? 19.703 8.461 12.375 1 85.94 174 CYS B CA 1
ATOM 2775 C C . CYS B 1 174 ? 19.047 9.57 11.555 1 85.94 174 CYS B C 1
ATOM 2777 O O . CYS B 1 174 ? 19.422 10.742 11.688 1 85.94 174 CYS B O 1
ATOM 2779 N N . ASP B 1 175 ? 18.312 9.156 10.633 1 90.12 175 ASP B N 1
ATOM 2780 C CA . ASP B 1 175 ? 17.703 10.094 9.703 1 90.12 175 ASP B CA 1
ATOM 2781 C C . ASP B 1 175 ? 16.234 10.32 10.055 1 90.12 175 ASP B C 1
ATOM 2783 O O . ASP B 1 175 ? 15.617 11.289 9.586 1 90.12 175 ASP B O 1
ATOM 2787 N N . SER B 1 176 ? 15.594 9.43 10.789 1 88.44 176 SER B N 1
ATOM 2788 C CA . SER B 1 176 ? 14.219 9.547 11.258 1 88.44 176 SER B CA 1
ATOM 2789 C C . SER B 1 176 ? 14.047 8.891 12.625 1 88.44 176 SER B C 1
ATOM 2791 O O . SER B 1 176 ? 14.922 8.156 13.086 1 88.44 176 SER B O 1
ATOM 2793 N N . VAL B 1 177 ? 12.922 9.273 13.289 1 84.75 177 VAL B N 1
ATOM 2794 C CA . VAL B 1 177 ? 12.609 8.734 14.609 1 84.75 177 VAL B CA 1
ATOM 2795 C C . VAL B 1 177 ? 11.227 8.086 14.594 1 84.75 177 VAL B C 1
ATOM 2797 O O . VAL B 1 177 ? 10.266 8.688 14.102 1 84.75 177 VAL B O 1
ATOM 2800 N N . SER B 1 178 ? 11.148 6.902 14.93 1 83.88 178 SER B N 1
ATOM 2801 C CA . SER B 1 178 ? 9.875 6.207 15.016 1 83.88 178 SER B CA 1
ATOM 2802 C C . SER B 1 178 ? 9.336 6.227 16.453 1 83.88 178 SER B C 1
ATOM 2804 O O . SER B 1 178 ? 10.102 6.113 17.406 1 83.88 178 SER B O 1
ATOM 2806 N N . ALA B 1 179 ? 8.102 6.66 16.5 1 69.44 179 ALA B N 1
ATOM 2807 C CA . ALA B 1 179 ? 7.379 6.641 17.766 1 69.44 179 ALA B CA 1
ATOM 2808 C C . ALA B 1 179 ? 6.23 5.637 17.719 1 69.44 179 ALA B C 1
ATOM 2810 O O . ALA B 1 179 ? 5.695 5.336 16.656 1 69.44 179 ALA B O 1
ATOM 2811 N N . GLY B 1 180 ? 6.059 4.598 18.734 1 57.25 180 GLY B N 1
ATOM 2812 C CA . GLY B 1 180 ? 4.785 3.896 18.703 1 57.25 180 GLY B CA 1
ATOM 2813 C C . GLY B 1 180 ? 4.84 2.533 19.375 1 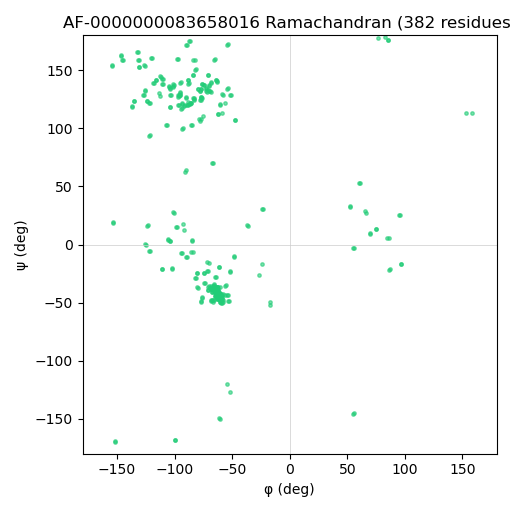57.25 180 GLY B C 1
ATOM 2814 O O . GLY B 1 180 ? 5.902 1.909 19.438 1 57.25 180 GLY B O 1
ATOM 2815 N N . ASP B 1 181 ? 4.117 2.559 20.422 1 50.19 181 ASP B N 1
ATOM 2816 C CA . ASP B 1 181 ? 3.779 1.369 21.188 1 50.19 181 ASP B CA 1
ATOM 2817 C C . ASP B 1 181 ? 3.146 0.298 20.312 1 50.19 181 ASP B C 1
ATOM 2819 O O . ASP B 1 181 ? 2.582 0.607 19.25 1 50.19 181 ASP B O 1
ATOM 2823 N N . VAL B 1 182 ? 3.602 -1.045 20.422 1 44.56 182 VAL B N 1
ATOM 2824 C CA . VAL B 1 182 ? 3.059 -2.283 19.875 1 44.56 182 VAL B CA 1
ATOM 2825 C C . VAL B 1 182 ? 1.532 -2.23 19.891 1 44.56 182 VAL B C 1
ATOM 2827 O O . VAL B 1 182 ? 0.91 -2.43 20.938 1 44.56 182 VAL B O 1
ATOM 2830 N N . GLY B 1 183 ? 0.882 -1.146 20.047 1 42.09 183 GLY B N 1
ATOM 2831 C CA . GLY B 1 183 ? -0.551 -1.374 20.141 1 42.09 183 GLY B CA 1
ATOM 2832 C C . GLY B 1 183 ? -1.139 -2.01 18.891 1 42.09 183 GLY B C 1
ATOM 2833 O O . GLY B 1 183 ? -0.52 -2.885 18.281 1 42.09 183 GLY B O 1
ATOM 2834 N N . ALA B 1 184 ? -2.369 -1.678 18.656 1 43.97 184 ALA B N 1
ATOM 2835 C CA . ALA B 1 184 ? -3.145 -2.213 17.547 1 43.97 184 ALA B CA 1
ATOM 2836 C C . ALA B 1 184 ? -2.391 -2.055 16.234 1 43.97 184 ALA B C 1
ATOM 2838 O O . ALA B 1 184 ? -2.703 -2.727 15.242 1 43.97 184 ALA B O 1
ATOM 2839 N N . TYR B 1 185 ? -1.469 -1.075 16.234 1 43.56 185 TYR B N 1
ATOM 2840 C CA . TYR B 1 185 ? -0.737 -0.771 15.008 1 43.56 185 TYR B CA 1
ATOM 2841 C C . TYR B 1 185 ? 0.665 -1.368 15.039 1 43.56 185 TYR B C 1
ATOM 2843 O O . TYR B 1 185 ? 1.192 -1.66 16.125 1 43.56 185 TYR B O 1
ATOM 2851 N N . SER B 1 186 ? 1.177 -1.956 13.969 1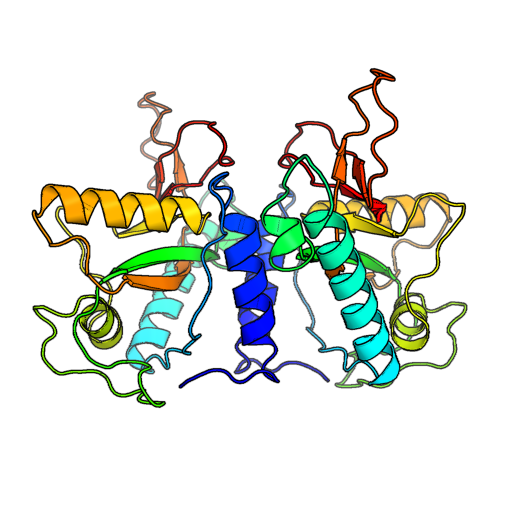 49.12 186 SER B N 1
ATOM 2852 C CA . SER B 1 186 ? 2.482 -2.598 13.852 1 49.12 186 SER B CA 1
ATOM 2853 C C . SER B 1 186 ? 3.602 -1.65 14.273 1 49.12 186 SER B C 1
ATOM 2855 O O . SER B 1 186 ? 3.389 -0.441 14.383 1 49.12 186 SER B O 1
ATOM 2857 N N . ASN B 1 187 ? 4.805 -2.217 14.367 1 47.75 187 ASN B N 1
ATOM 2858 C CA . ASN B 1 187 ? 6.07 -1.538 14.617 1 47.75 187 ASN B CA 1
ATOM 2859 C C . ASN B 1 187 ? 6.387 -0.52 13.523 1 47.75 187 ASN B C 1
ATOM 2861 O O . ASN B 1 187 ? 6.152 -0.776 12.344 1 47.75 187 ASN B O 1
ATOM 2865 N N . LEU B 1 188 ? 6.582 0.858 13.758 1 54.91 188 LEU B N 1
ATOM 2866 C CA . LEU B 1 188 ? 6.93 2.006 12.93 1 54.91 188 LEU B CA 1
ATOM 2867 C C . LEU B 1 188 ? 5.676 2.744 12.469 1 54.91 188 LEU B C 1
ATOM 2869 O O . LEU B 1 188 ? 5.676 3.367 11.406 1 54.91 188 LEU B O 1
ATOM 2873 N N . ASP B 1 189 ? 4.68 2.561 13.266 1 65.31 189 ASP B N 1
ATOM 2874 C CA . ASP B 1 189 ? 3.436 3.193 12.844 1 65.31 189 ASP B CA 1
ATOM 2875 C C . ASP B 1 189 ? 3.604 4.707 12.719 1 65.31 189 ASP B C 1
ATOM 2877 O O . ASP B 1 189 ? 3.193 5.301 11.719 1 65.31 189 ASP B O 1
ATOM 2881 N N . GLU B 1 190 ? 4.312 5.273 13.742 1 70.88 190 GLU B N 1
ATOM 2882 C CA . GLU B 1 190 ? 4.582 6.707 13.648 1 70.88 190 GLU B CA 1
ATOM 2883 C C . GLU B 1 190 ? 6.035 6.969 13.258 1 70.88 190 GLU B C 1
ATOM 2885 O O . GLU B 1 190 ? 6.949 6.34 13.789 1 70.88 190 GLU B O 1
ATOM 2890 N N . LEU B 1 191 ? 6.25 7.879 12.352 1 75.38 191 LEU B N 1
ATOM 2891 C CA . LEU B 1 191 ? 7.578 8.234 11.859 1 75.38 191 LEU B CA 1
ATOM 2892 C C . LEU B 1 191 ? 7.742 9.742 11.773 1 75.38 191 LEU B C 1
ATOM 2894 O O . LEU B 1 191 ? 6.895 10.438 11.203 1 75.38 191 LEU B O 1
A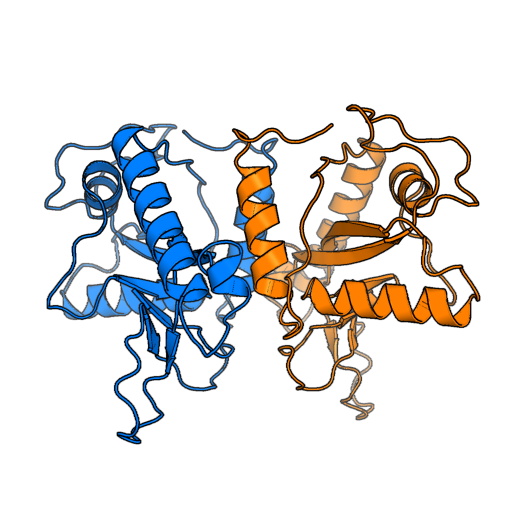TOM 2898 N N . TYR B 1 192 ? 8.766 10.211 12.461 1 74.69 192 TYR B N 1
ATOM 2899 C CA . TYR B 1 192 ? 9.172 11.602 12.367 1 74.69 192 TYR B CA 1
ATOM 2900 C C . TYR B 1 192 ? 10.43 11.75 11.523 1 74.69 192 TYR B C 1
ATOM 2902 O O . TYR B 1 192 ? 11.453 11.109 11.797 1 74.69 192 TYR B O 1
ATOM 2910 N N . VAL B 1 193 ? 10.352 12.438 10.477 1 71.25 193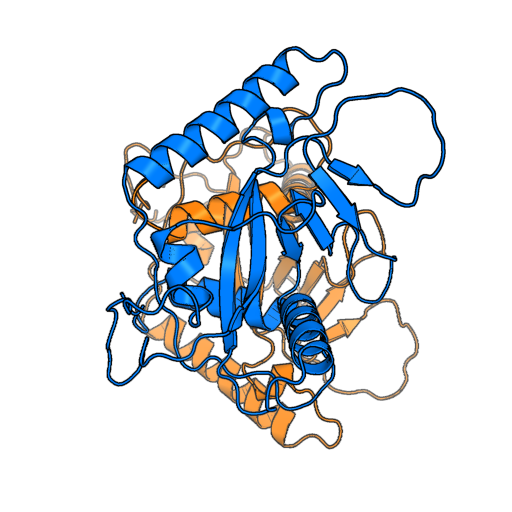 VAL B N 1
ATOM 2911 C CA . VAL B 1 193 ? 11.492 12.586 9.586 1 71.25 193 VAL B CA 1
ATOM 2912 C C . VAL B 1 193 ? 11.914 14.055 9.531 1 71.25 193 VAL B C 1
ATOM 2914 O O . VAL B 1 193 ? 11.078 14.938 9.336 1 71.25 193 VAL B O 1
#

Secondary structure (DSSP, 8-state):
-BPPTT-HHHHHHHHHHHHTT----SSPPPP---B-----HHHHHHHHHHHHHHHHHHHHSSS--HHHHHHSSEEEEEEEEEE-S-TTGGG-----S-TTT-HHHHHHHH-----TTS--EEESSHHHHHHHHHHHHHHHT--TT-EEEEEEEEEE--SEEETT----------SEEEE--SSSSPTT-EEE-/-BPPTT-HHHHHHHHHHHHTT---PSSPPPP---B-----HHHHHHHHHHHHHHHHHHHHSSS--HHHHHHSSEEEEEEEEEE-S-TTGGG-----S-TTT-HHHHHHHH-----TTS--EEESSHHHHHHHHHHHHHHHT--TT-EEEEEEEEEE--SEEETT----------SEEEE--SSSSPTT-EEE-